Protein AF-A0A8J7I5D8-F1 (afdb_monomer_lite)

Radius of gyration: 30.77 Å; chains: 1; bounding box: 72×77×92 Å

Secondary structure (DSSP, 8-state):
--------------------------------TTSSSSTT---S------------EEEEEEEETTEEEEEETTEE---EE---SS-HHHHHHHHHIIIIITT--SS---HHHHHHHHHHHHHHHHHHHHHHHTSHHHHHHHHHHHT---S-EEEEEEESSHHHHTS-GGG-EETTTTEEGGGSSS-EEEEEEE--TT--PPPP----BSSEEEEEEE---TTS----TTHHHHHHHHHHHHH-TTTEEEEEESS--HHHHHHHHH-TTSPPPSEEEEEEEEEEESS-TTHHHHTTT-TTGGG-SS-TT-TTEEEEEEE-TTSSEEEEEHHHHHHHHHHTT--EEEEEE------SS--HHHHHHHHHHHTT-SEEEEESS---HHHHHHHHHHHHHHHTTT--HHHHHHHHHHHHHH--EEEEEEETTEEEEEE---TT-EEEEESS----SBPPPPPPP-----------------------EEEEEEEE-TTS-EEEEEEEEE--TTS---EEEEEEEE--

Organism: NCBI:txid1725256

Structure (mmCIF, N/CA/C/O backbone):
data_AF-A0A8J7I5D8-F1
#
_entry.id   AF-A0A8J7I5D8-F1
#
loop_
_atom_site.group_PDB
_atom_site.id
_atom_site.type_symbol
_atom_site.label_atom_id
_atom_site.label_alt_id
_atom_site.label_comp_id
_atom_site.label_asym_id
_atom_site.label_entity_id
_atom_site.label_seq_id
_atom_site.pdbx_PDB_ins_code
_atom_site.Cartn_x
_atom_site.Cartn_y
_atom_site.Cartn_z
_atom_site.occupancy
_atom_site.B_iso_or_equiv
_atom_site.auth_seq_id
_atom_site.auth_comp_id
_atom_site.auth_asym_id
_atom_site.auth_atom_id
_atom_site.pdbx_PDB_model_num
ATOM 1 N N . MET A 1 1 ? 34.974 34.935 -60.279 1.00 36.25 1 MET A N 1
ATOM 2 C CA . MET A 1 1 ? 33.959 34.428 -59.331 1.00 36.25 1 MET A CA 1
ATOM 3 C C . MET A 1 1 ? 32.878 35.486 -59.185 1.00 36.25 1 MET A C 1
ATOM 5 O O . MET A 1 1 ? 33.217 36.658 -59.087 1.00 36.25 1 MET A O 1
ATOM 9 N N . SER A 1 2 ? 31.618 35.069 -59.250 1.00 27.22 2 SER A N 1
ATOM 10 C CA . SER A 1 2 ? 30.390 35.884 -59.134 1.00 27.22 2 SER A CA 1
ATOM 11 C C . SER A 1 2 ? 29.941 35.942 -57.653 1.00 27.22 2 SER A C 1
ATOM 13 O O . SER A 1 2 ? 30.467 35.157 -56.871 1.00 27.22 2 SER A O 1
ATOM 15 N N . VAL A 1 3 ? 28.985 36.746 -57.159 1.00 26.05 3 VAL A N 1
ATOM 16 C CA . VAL A 1 3 ? 28.201 37.918 -57.637 1.00 26.05 3 VAL A CA 1
ATOM 17 C C . VAL A 1 3 ? 27.704 38.640 -56.353 1.00 26.05 3 VAL A C 1
ATOM 19 O O . VAL A 1 3 ? 27.403 37.956 -55.383 1.00 26.05 3 VAL A O 1
ATOM 22 N N . VAL A 1 4 ? 27.904 39.955 -56.175 1.00 25.59 4 VAL A N 1
ATOM 23 C CA . VAL A 1 4 ? 26.964 41.097 -56.394 1.00 25.59 4 VAL A CA 1
ATOM 24 C C . VAL A 1 4 ? 25.706 41.119 -55.484 1.00 25.59 4 VAL A C 1
ATOM 26 O O . VAL A 1 4 ? 25.222 40.092 -55.027 1.00 25.59 4 VAL A O 1
ATOM 29 N N . SER A 1 5 ? 25.248 42.332 -55.150 1.00 26.16 5 SER A N 1
ATOM 30 C CA . SER A 1 5 ? 24.391 42.715 -54.013 1.00 26.16 5 SER A CA 1
ATOM 31 C C . SER A 1 5 ? 22.893 42.907 -54.333 1.00 26.16 5 SER A C 1
ATOM 33 O O . SER A 1 5 ? 22.481 42.872 -55.489 1.00 26.16 5 SER A O 1
ATOM 35 N N . GLY A 1 6 ? 22.080 43.195 -53.302 1.00 24.59 6 GLY A N 1
ATOM 36 C CA . GLY A 1 6 ? 20.716 43.725 -53.459 1.00 24.59 6 GLY A CA 1
ATOM 37 C C . GLY A 1 6 ? 20.013 44.046 -52.129 1.00 24.59 6 GLY A C 1
ATOM 38 O O . GLY A 1 6 ? 19.884 43.177 -51.274 1.00 24.59 6 GLY A O 1
ATOM 39 N N . GLN A 1 7 ? 19.542 45.286 -51.957 1.00 24.03 7 GLN A N 1
ATOM 40 C CA . GLN A 1 7 ? 18.758 45.756 -50.802 1.00 24.03 7 GLN A CA 1
ATOM 41 C C . GLN A 1 7 ? 17.682 46.737 -51.304 1.00 24.03 7 GLN A C 1
ATOM 43 O O . GLN A 1 7 ? 18.011 47.588 -52.127 1.00 24.03 7 GLN A O 1
ATOM 48 N N . LEU A 1 8 ? 16.431 46.652 -50.827 1.00 21.67 8 LEU A N 1
ATOM 49 C CA . LEU A 1 8 ? 15.419 47.717 -50.978 1.00 21.67 8 LEU A CA 1
ATOM 50 C C . LEU A 1 8 ? 14.248 47.561 -49.980 1.00 21.67 8 LEU A C 1
ATOM 52 O O . LEU A 1 8 ? 14.152 46.551 -49.284 1.00 21.67 8 LEU A O 1
ATOM 56 N N . SER A 1 9 ? 13.367 48.568 -49.927 1.00 20.83 9 SER A N 1
ATOM 57 C CA . SER A 1 9 ? 12.280 48.757 -48.946 1.00 20.83 9 SER A CA 1
ATOM 58 C C . SER A 1 9 ? 11.011 49.344 -49.617 1.00 20.83 9 SER A C 1
ATOM 60 O O . SER A 1 9 ? 11.053 49.629 -50.809 1.00 20.83 9 SER A O 1
ATOM 62 N N . VAL A 1 10 ? 9.960 49.647 -48.821 1.00 21.36 10 VAL A N 1
ATOM 63 C CA . VAL A 1 10 ? 8.820 50.579 -49.103 1.00 21.36 10 VAL A CA 1
ATOM 64 C C . VAL A 1 10 ? 7.653 50.071 -50.003 1.00 21.36 10 VAL A C 1
ATOM 66 O O . VAL A 1 10 ? 7.910 49.428 -51.008 1.00 21.36 10 VAL A O 1
ATOM 69 N N . VAL A 1 11 ? 6.348 50.374 -49.776 1.00 20.98 11 VAL A N 1
ATOM 70 C CA . VAL A 1 11 ? 5.550 50.677 -48.544 1.00 20.98 11 VAL A CA 1
ATOM 71 C C . VAL A 1 11 ? 4.007 50.698 -48.825 1.00 20.98 11 VAL A C 1
ATOM 73 O O . VAL A 1 11 ? 3.610 50.971 -49.950 1.00 20.98 11 VAL A O 1
ATOM 76 N N . ILE A 1 12 ? 3.159 50.542 -47.782 1.00 22.30 12 ILE A N 1
ATOM 77 C CA . ILE A 1 12 ? 1.712 50.936 -47.661 1.00 22.30 12 ILE A CA 1
ATOM 78 C C . ILE A 1 12 ? 0.601 50.120 -48.405 1.00 22.30 12 ILE A C 1
ATOM 80 O O . ILE A 1 12 ? 0.780 49.598 -49.496 1.00 22.30 12 ILE A O 1
ATOM 84 N N . SER A 1 13 ? -0.571 50.001 -47.743 1.00 23.58 13 SER A N 1
ATOM 85 C CA . SER A 1 13 ? -1.857 49.360 -48.162 1.00 23.58 13 SER A CA 1
ATOM 86 C C . SER A 1 13 ? -2.799 50.368 -48.920 1.00 23.58 13 SER A C 1
ATOM 88 O O . SER A 1 13 ? -2.209 51.311 -49.437 1.00 23.58 13 SER A O 1
ATOM 90 N N . PRO A 1 14 ? -4.178 50.334 -49.021 1.00 33.06 14 PRO A N 1
ATOM 91 C CA . PRO A 1 14 ? -5.215 49.618 -48.223 1.00 33.06 14 PRO A CA 1
ATOM 92 C C . PRO A 1 14 ? -6.617 49.272 -48.884 1.00 33.06 14 PRO A C 1
ATOM 94 O O . PRO A 1 14 ? -6.863 49.537 -50.052 1.00 33.06 14 PRO A O 1
ATOM 97 N N . ARG A 1 15 ? -7.585 48.837 -48.035 1.00 24.61 15 ARG A N 1
ATOM 98 C CA . ARG A 1 15 ? -9.077 49.074 -48.038 1.00 24.61 15 ARG A CA 1
ATOM 99 C C . ARG A 1 15 ? -10.096 48.290 -48.928 1.00 24.61 15 ARG A C 1
ATOM 101 O O . ARG A 1 15 ? -10.237 48.585 -50.103 1.00 24.61 15 ARG A O 1
ATOM 108 N N . PHE A 1 16 ? -11.026 47.603 -48.220 1.00 24.00 16 PHE A N 1
ATOM 109 C CA . PHE A 1 16 ? -12.510 47.508 -48.421 1.00 24.00 16 PHE A CA 1
ATOM 110 C C . PHE A 1 16 ? -13.092 46.848 -49.715 1.00 24.00 16 PHE A C 1
ATOM 112 O O . PHE A 1 16 ? -12.379 46.692 -50.689 1.00 24.00 16 PHE A O 1
ATOM 119 N N . ARG A 1 17 ? -14.372 46.402 -49.808 1.00 23.91 17 ARG A N 1
ATOM 120 C CA . ARG A 1 17 ? -15.562 46.436 -48.900 1.00 23.91 17 ARG A CA 1
ATOM 121 C C . ARG A 1 17 ? -16.516 45.220 -49.100 1.00 23.91 17 ARG A C 1
ATOM 123 O O . ARG A 1 17 ? -16.358 44.453 -50.036 1.00 23.91 17 ARG A O 1
ATOM 130 N N . VAL A 1 18 ? -17.519 45.099 -48.220 1.00 26.30 18 VAL A N 1
ATOM 131 C CA . VAL A 1 18 ? -18.617 44.092 -48.170 1.00 26.30 18 VAL A CA 1
ATOM 132 C C . VAL A 1 18 ? -19.720 44.326 -49.223 1.00 26.30 18 VAL A C 1
ATOM 134 O O . VAL A 1 18 ? -20.020 45.488 -49.479 1.00 26.30 18 VAL A O 1
ATOM 137 N N . PHE A 1 19 ? -20.392 43.262 -49.707 1.00 24.02 19 PHE A N 1
ATOM 138 C CA . PHE A 1 19 ? -21.843 43.218 -50.035 1.00 24.02 19 PHE A CA 1
ATOM 139 C C . PHE A 1 19 ? -22.400 41.764 -50.026 1.00 24.02 19 PHE A C 1
ATOM 141 O O . PHE A 1 19 ? -21.653 40.850 -49.682 1.00 24.02 19 PHE A O 1
ATOM 148 N N . ALA A 1 20 ? -23.706 41.550 -50.278 1.00 23.56 20 ALA A N 1
ATOM 149 C CA . ALA A 1 20 ? -24.463 40.353 -49.850 1.00 23.56 20 ALA A CA 1
ATOM 150 C C . ALA A 1 20 ? -25.348 39.665 -50.934 1.00 23.56 20 ALA A C 1
ATOM 152 O O . ALA A 1 20 ? -25.486 40.173 -52.041 1.00 23.56 20 ALA A O 1
ATOM 153 N N . SER A 1 21 ? -25.932 38.516 -50.545 1.00 27.39 21 SER A N 1
ATOM 154 C CA . SER A 1 21 ? -27.037 37.676 -51.094 1.00 27.39 21 SER A CA 1
ATOM 155 C C . SER A 1 21 ? -28.094 38.364 -52.002 1.00 27.39 21 SER A C 1
ATOM 157 O O . SER A 1 21 ? -28.305 39.559 -51.790 1.00 27.39 21 SER A O 1
ATOM 159 N N . PRO A 1 22 ? -28.874 37.656 -52.886 1.00 35.75 22 PRO A N 1
ATOM 160 C CA . PRO A 1 22 ? -29.512 36.347 -52.575 1.00 35.75 22 PRO A CA 1
ATOM 161 C C . PRO A 1 22 ? -29.922 35.342 -53.711 1.00 35.75 22 PRO A C 1
ATOM 163 O O . PRO A 1 22 ? -29.946 35.667 -54.889 1.00 35.75 22 PRO A O 1
ATOM 166 N N . CYS A 1 23 ? -30.404 34.162 -53.267 1.00 24.30 23 CYS A N 1
ATOM 167 C CA . CYS A 1 23 ? -31.455 33.270 -53.831 1.00 24.30 23 CYS A CA 1
ATOM 168 C C . CYS A 1 23 ? -31.322 32.475 -55.165 1.00 24.30 23 CYS A C 1
ATOM 170 O O . CYS A 1 23 ? -30.804 32.965 -56.160 1.00 24.30 23 CYS A O 1
ATOM 172 N N . LEU A 1 24 ? -32.035 31.315 -55.142 1.00 25.11 24 LEU A N 1
ATOM 173 C CA . LEU A 1 24 ? -32.538 30.404 -56.215 1.00 25.11 24 LEU A CA 1
ATOM 174 C C . LEU A 1 24 ? -31.718 29.111 -56.529 1.00 25.11 24 LEU A C 1
ATOM 176 O O . LEU A 1 24 ? -30.497 29.167 -56.506 1.00 25.11 24 LEU A O 1
ATOM 180 N N . TYR A 1 25 ? -32.293 27.926 -56.863 1.00 24.09 25 TYR A N 1
ATOM 181 C CA . TYR A 1 25 ? -33.657 27.358 -56.640 1.00 24.09 25 TYR A CA 1
ATOM 182 C C . TYR A 1 25 ? -33.776 25.826 -56.961 1.00 24.09 25 TYR A C 1
ATOM 184 O O . TYR A 1 25 ? -33.605 25.445 -58.111 1.00 24.09 25 TYR A O 1
ATOM 192 N N . ILE A 1 26 ? -34.200 25.003 -55.977 1.00 26.75 26 ILE A N 1
ATOM 193 C CA . ILE A 1 26 ? -34.872 23.661 -56.066 1.00 26.75 26 ILE A CA 1
ATOM 194 C C . ILE A 1 26 ? -34.120 22.405 -56.643 1.00 26.75 26 ILE A C 1
ATOM 196 O O . ILE A 1 26 ? -33.164 22.565 -57.395 1.00 26.75 26 ILE A O 1
ATOM 200 N N . PRO A 1 27 ? -34.474 21.145 -56.234 1.00 37.75 27 PRO A N 1
ATOM 201 C CA . PRO A 1 27 ? -33.612 19.944 -56.359 1.00 37.75 27 PRO A CA 1
ATOM 202 C C . PRO A 1 27 ? -34.283 18.694 -57.014 1.00 37.75 27 PRO A C 1
ATOM 204 O O . PRO A 1 27 ? -35.364 18.820 -57.579 1.00 37.75 27 PRO A O 1
ATOM 207 N N . HIS A 1 28 ? -33.649 17.505 -56.855 1.00 27.94 28 HIS A N 1
ATOM 208 C CA . HIS A 1 28 ? -34.111 16.084 -56.976 1.00 27.94 28 HIS A CA 1
ATOM 209 C C . HIS A 1 28 ? -33.240 15.217 -57.931 1.00 27.94 28 HIS A C 1
ATOM 211 O O . HIS A 1 28 ? -32.597 15.773 -58.818 1.00 27.94 28 HIS A O 1
ATOM 217 N N . PRO A 1 29 ? -33.274 13.862 -57.857 1.00 40.78 29 PRO A N 1
ATOM 218 C CA . PRO A 1 29 ? -33.347 13.007 -56.657 1.00 40.78 29 PRO A CA 1
ATOM 219 C C . PRO A 1 29 ? -32.414 11.764 -56.702 1.00 40.78 29 PRO A C 1
ATOM 221 O O . PRO A 1 29 ? -32.128 11.238 -57.771 1.00 40.78 29 PRO A O 1
ATOM 224 N N . SER A 1 30 ? -32.090 11.190 -55.537 1.00 28.56 30 SER A N 1
ATOM 225 C CA . SER A 1 30 ? -32.117 9.725 -55.305 1.00 28.56 30 SER A CA 1
ATOM 226 C C . SER A 1 30 ? -31.767 9.408 -53.848 1.00 28.56 30 SER A C 1
ATOM 228 O O . SER A 1 30 ? -30.774 9.915 -53.327 1.00 28.56 30 SER A O 1
ATOM 230 N N . GLU A 1 31 ? -32.567 8.571 -53.193 1.00 30.69 31 GLU A N 1
ATOM 231 C CA . GLU A 1 31 ? -32.418 8.214 -51.778 1.00 30.69 31 GLU A CA 1
ATOM 232 C C . GLU A 1 31 ? -31.734 6.850 -51.598 1.00 30.69 31 GLU A C 1
ATOM 234 O O . GLU A 1 31 ? -31.805 5.983 -52.467 1.00 30.69 31 GLU A O 1
ATOM 239 N N . ASN A 1 32 ? -31.153 6.617 -50.418 1.00 30.14 32 ASN A N 1
ATOM 240 C CA . ASN A 1 32 ? -30.985 5.263 -49.886 1.00 30.14 32 ASN A CA 1
ATOM 241 C C . ASN A 1 32 ? -31.405 5.260 -48.397 1.00 30.14 32 ASN A C 1
ATOM 243 O O . ASN A 1 32 ? -30.652 5.757 -47.548 1.00 30.14 32 ASN A O 1
ATOM 247 N N . PRO A 1 33 ? -32.623 4.789 -48.064 1.00 32.62 33 PRO A N 1
ATOM 248 C CA . PRO A 1 33 ? -33.261 5.024 -46.768 1.00 32.62 33 PRO A CA 1
ATOM 249 C C . PRO A 1 33 ? -32.770 4.058 -45.673 1.00 32.62 33 PRO A C 1
ATOM 251 O O . PRO A 1 33 ? -33.529 3.248 -45.150 1.00 32.62 33 PRO A O 1
ATOM 254 N N . ALA A 1 34 ? -31.491 4.165 -45.294 1.00 30.72 34 ALA A N 1
ATOM 255 C CA . ALA A 1 34 ? -30.869 3.319 -44.262 1.00 30.72 34 ALA A CA 1
ATOM 256 C C . ALA A 1 34 ? -30.167 4.086 -43.118 1.00 30.72 34 ALA A C 1
ATOM 258 O O . ALA A 1 34 ? -29.743 3.470 -42.143 1.00 30.72 34 ALA A O 1
ATOM 259 N N . LYS A 1 35 ? -30.030 5.421 -43.201 1.00 34.44 35 LYS A N 1
ATOM 260 C CA . LYS A 1 35 ? -29.292 6.240 -42.205 1.00 34.44 35 LYS A CA 1
ATOM 261 C C . LYS A 1 35 ? -30.129 7.247 -41.400 1.00 34.44 35 LYS A C 1
ATOM 263 O O . LYS A 1 35 ? -29.584 7.903 -40.522 1.00 34.44 35 LYS A O 1
ATOM 268 N N . ALA A 1 36 ? -31.435 7.354 -41.651 1.00 30.31 36 ALA A N 1
ATOM 269 C CA . ALA A 1 36 ? -32.308 8.331 -40.981 1.00 30.31 36 ALA A CA 1
ATOM 270 C C . ALA A 1 36 ? -33.082 7.780 -39.760 1.00 30.31 36 ALA A C 1
ATOM 272 O O . ALA A 1 36 ? -33.647 8.557 -38.999 1.00 30.31 36 ALA A O 1
ATOM 273 N N . ALA A 1 37 ? -33.104 6.459 -39.546 1.00 30.36 37 ALA A N 1
ATOM 274 C CA . ALA A 1 37 ? -34.025 5.798 -38.608 1.00 30.36 37 ALA A CA 1
ATOM 275 C C . ALA A 1 37 ? -33.504 5.612 -37.162 1.00 30.36 37 ALA A C 1
ATOM 277 O O . ALA A 1 37 ? -34.163 4.959 -36.359 1.00 30.36 37 ALA A O 1
ATOM 278 N N . VAL A 1 38 ? -32.330 6.159 -36.818 1.00 32.03 38 VAL A N 1
ATOM 279 C CA . VAL A 1 38 ? -31.701 5.999 -35.482 1.00 32.03 38 VAL A CA 1
ATOM 280 C C . VAL A 1 38 ? -31.567 7.336 -34.730 1.00 32.03 38 VAL A C 1
ATOM 282 O O . VAL A 1 38 ? -31.400 7.357 -33.515 1.00 32.03 38 VAL A O 1
ATOM 285 N N . ALA A 1 39 ? -31.708 8.473 -35.421 1.00 32.69 39 ALA A N 1
ATOM 286 C CA . ALA A 1 39 ? -31.470 9.811 -34.865 1.00 32.69 39 ALA A CA 1
ATOM 287 C C . ALA A 1 39 ? -32.707 10.478 -34.217 1.00 32.69 39 ALA A C 1
ATOM 289 O O . ALA A 1 39 ? -32.632 11.632 -33.804 1.00 32.69 39 ALA A O 1
ATOM 290 N N . SER A 1 40 ? -33.850 9.786 -34.140 1.00 28.86 40 SER A N 1
ATOM 291 C CA . SER A 1 40 ? -35.150 10.375 -33.763 1.00 28.86 40 SER A CA 1
ATOM 292 C C . SER A 1 40 ? -35.894 9.641 -32.635 1.00 28.86 40 SER A C 1
ATOM 294 O O . SER A 1 40 ? -37.085 9.867 -32.443 1.00 28.86 40 SER A O 1
ATOM 296 N N . LEU A 1 41 ? -35.201 8.785 -31.873 1.00 29.11 41 LEU A N 1
ATOM 297 C CA . LEU A 1 41 ? -35.716 8.142 -30.648 1.00 29.11 41 LEU A CA 1
ATOM 298 C C . LEU A 1 41 ? -34.897 8.502 -29.389 1.00 29.11 41 LEU A C 1
ATOM 300 O O . LEU A 1 41 ? -35.004 7.841 -28.361 1.00 29.11 41 LEU A O 1
ATOM 304 N N . GLN A 1 42 ? -34.101 9.575 -29.444 1.00 32.72 42 GLN A N 1
ATOM 305 C CA . GLN A 1 42 ? -33.373 10.125 -28.291 1.00 32.72 42 GLN A CA 1
ATOM 306 C C . GLN A 1 42 ? -34.124 11.294 -27.627 1.00 32.72 42 GLN A C 1
ATOM 308 O O . GLN A 1 42 ? -33.623 12.411 -27.525 1.00 32.72 42 GLN A O 1
ATOM 313 N N . SER A 1 43 ? -35.333 11.029 -27.133 1.00 37.12 43 SER A N 1
ATOM 314 C CA . SER A 1 43 ? -35.948 11.832 -26.070 1.00 37.12 43 SER A CA 1
ATOM 315 C C . SER A 1 43 ? -36.868 10.960 -25.208 1.00 37.12 43 SER A C 1
ATOM 317 O O . SER A 1 43 ? -37.359 9.930 -25.661 1.00 37.12 43 SER A O 1
ATOM 319 N N . ASN A 1 44 ? -37.084 11.376 -23.955 1.00 29.39 44 ASN A N 1
ATOM 320 C CA . ASN A 1 44 ? -37.944 10.720 -22.957 1.00 29.39 44 ASN A CA 1
ATOM 321 C C . ASN A 1 44 ? -37.489 9.338 -22.430 1.00 29.39 44 ASN A C 1
ATOM 323 O O . ASN A 1 44 ? -38.199 8.363 -22.621 1.00 29.39 44 ASN A O 1
ATOM 327 N N . TYR A 1 45 ? -36.387 9.276 -21.665 1.00 27.59 45 TYR A N 1
ATOM 328 C CA . TYR A 1 45 ? -36.289 8.457 -20.431 1.00 27.59 45 TYR A CA 1
ATOM 329 C C . TYR A 1 45 ? -35.041 8.844 -19.600 1.00 27.59 45 TYR A C 1
ATOM 331 O O . TYR A 1 45 ? -33.924 8.539 -20.015 1.00 27.59 45 TYR A O 1
ATOM 339 N N . PRO A 1 46 ? -35.185 9.497 -18.427 1.00 36.94 46 PRO A N 1
ATOM 340 C CA . PRO A 1 46 ? -34.046 9.934 -17.617 1.00 36.94 46 PRO A CA 1
ATOM 341 C C . PRO A 1 46 ? -33.833 9.073 -16.354 1.00 36.94 46 PRO A C 1
ATOM 343 O O . PRO A 1 46 ? -34.125 9.529 -15.252 1.00 36.94 46 PRO A O 1
ATOM 346 N N . HIS A 1 47 ? -33.291 7.851 -16.475 1.00 30.56 47 HIS A N 1
ATOM 347 C CA . HIS A 1 47 ? -32.849 7.078 -15.298 1.00 30.56 47 HIS A CA 1
ATOM 348 C C . HIS A 1 47 ? -31.606 6.194 -15.521 1.00 30.56 47 HIS A C 1
ATOM 350 O O . HIS A 1 47 ? -31.618 5.235 -16.285 1.00 30.56 47 HIS A O 1
ATOM 356 N N . THR A 1 48 ? -30.574 6.487 -14.728 1.00 37.25 48 THR A N 1
ATOM 357 C CA . THR A 1 48 ? -29.736 5.515 -14.001 1.00 37.25 48 THR A CA 1
ATOM 358 C C . THR A 1 48 ? -29.157 4.319 -14.775 1.00 37.25 48 THR A C 1
ATOM 360 O O . THR A 1 48 ? -29.418 3.166 -14.434 1.00 37.25 48 THR A O 1
ATOM 363 N N . GLN A 1 49 ? -28.243 4.570 -15.716 1.00 28.70 49 GLN A N 1
ATOM 364 C CA . GLN A 1 49 ? -27.214 3.575 -16.045 1.00 28.70 49 GLN A CA 1
ATOM 365 C C . GLN A 1 49 ? -26.013 3.734 -15.107 1.00 28.70 49 GLN A C 1
ATOM 367 O O . GLN A 1 49 ? -25.153 4.588 -15.306 1.00 28.70 49 GLN A O 1
ATOM 372 N N . ALA A 1 5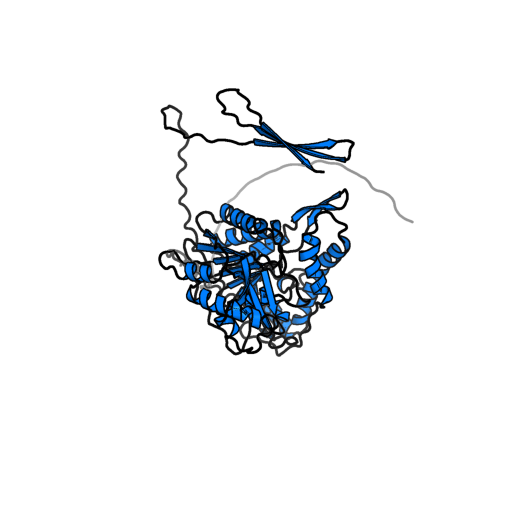0 ? -25.940 2.876 -14.088 1.00 36.06 50 ALA A N 1
ATOM 373 C CA . ALA A 1 50 ? -24.666 2.564 -13.455 1.00 36.06 50 ALA A CA 1
ATOM 374 C C . ALA A 1 50 ? -23.856 1.728 -14.456 1.00 36.06 50 ALA A C 1
ATOM 376 O O . ALA A 1 50 ? -24.120 0.536 -14.622 1.00 36.06 50 ALA A O 1
ATOM 377 N N . ALA A 1 51 ? -22.926 2.367 -15.169 1.00 31.25 51 ALA A N 1
ATOM 378 C CA . ALA A 1 51 ? -22.063 1.680 -16.120 1.00 31.25 51 ALA A CA 1
ATOM 379 C C . ALA A 1 51 ? -21.259 0.595 -15.390 1.00 31.25 51 ALA A C 1
ATOM 381 O O . ALA A 1 51 ? -20.459 0.886 -14.499 1.00 31.25 51 ALA A O 1
ATOM 382 N N . ILE A 1 52 ? -21.486 -0.667 -15.756 1.00 38.34 52 ILE A N 1
ATOM 383 C CA . ILE A 1 52 ? -20.657 -1.776 -15.293 1.00 38.34 52 ILE A CA 1
ATOM 384 C C . ILE A 1 52 ? -19.380 -1.726 -16.129 1.00 38.34 52 ILE A C 1
ATOM 386 O O . ILE A 1 52 ? -19.299 -2.384 -17.164 1.00 38.34 52 ILE A O 1
ATOM 390 N N . SER A 1 53 ? -18.391 -0.941 -15.689 1.00 41.62 53 SER A N 1
ATOM 391 C CA . SER A 1 53 ? -17.038 -1.057 -16.233 1.00 41.62 53 SER A CA 1
ATOM 392 C C . SER A 1 53 ? -16.578 -2.503 -16.080 1.00 41.62 53 SER A C 1
ATOM 394 O O . SER A 1 53 ? -16.446 -3.042 -14.974 1.00 41.62 53 SER A O 1
ATOM 396 N N . LEU A 1 54 ? -16.338 -3.144 -17.218 1.00 53.62 54 LEU A N 1
ATOM 397 C CA . LEU A 1 54 ? -15.483 -4.312 -17.295 1.00 53.62 54 LEU A CA 1
ATOM 398 C C . LEU A 1 54 ? -14.048 -3.797 -17.177 1.00 53.62 54 LEU A C 1
ATOM 400 O O . LEU A 1 54 ? -13.405 -3.507 -18.177 1.00 53.62 54 LEU A O 1
ATOM 404 N N . ASN A 1 55 ? -13.579 -3.620 -15.936 1.00 70.25 55 ASN A N 1
ATOM 405 C CA . ASN A 1 55 ? -12.172 -3.342 -15.654 1.00 70.25 55 ASN A CA 1
ATOM 406 C C . ASN A 1 55 ? -11.324 -4.454 -16.280 1.00 70.25 55 ASN A C 1
ATOM 408 O O . ASN A 1 55 ? -11.254 -5.557 -15.737 1.00 70.25 55 ASN A O 1
ATOM 412 N N . MET A 1 56 ? -10.712 -4.152 -17.418 1.00 87.38 56 MET A N 1
ATOM 413 C CA . MET A 1 56 ? -9.797 -5.043 -18.114 1.00 87.38 56 MET A CA 1
ATOM 414 C C . MET A 1 56 ? -8.559 -5.274 -17.235 1.00 87.38 56 MET A C 1
ATOM 416 O O . MET A 1 56 ? -7.885 -4.320 -16.827 1.00 87.38 56 MET A O 1
ATOM 420 N N . GLU A 1 57 ? -8.278 -6.541 -16.931 1.00 92.38 57 GLU A N 1
ATOM 421 C CA . GLU A 1 57 ? -7.247 -6.961 -15.979 1.00 92.38 57 GLU A CA 1
ATOM 422 C C . GLU A 1 57 ? -6.106 -7.695 -16.695 1.00 92.38 57 GLU A C 1
ATOM 424 O O . GLU A 1 57 ? -6.257 -8.850 -17.092 1.00 92.38 57 GLU A O 1
ATOM 429 N N . LEU A 1 58 ? -4.944 -7.043 -16.804 1.00 95.38 58 LEU A N 1
ATOM 430 C CA . LEU A 1 58 ? -3.691 -7.709 -17.150 1.00 95.38 58 LEU A CA 1
ATOM 431 C C . LEU A 1 58 ? -3.135 -8.349 -15.877 1.00 95.38 58 LEU A C 1
ATOM 433 O O . LEU A 1 58 ? -2.784 -7.661 -14.913 1.00 95.38 58 LEU A O 1
ATOM 437 N N . ASN A 1 59 ? -3.080 -9.675 -15.850 1.00 96.00 59 ASN A N 1
ATOM 438 C CA . ASN A 1 59 ? -2.604 -10.438 -14.708 1.00 96.00 59 ASN A CA 1
ATOM 439 C C . ASN A 1 59 ? -1.191 -10.969 -14.979 1.00 96.00 59 ASN A C 1
ATOM 441 O O . ASN A 1 59 ? -0.968 -11.734 -15.917 1.00 96.00 59 ASN A O 1
ATOM 445 N N . LEU A 1 60 ? -0.243 -10.557 -14.140 1.00 97.50 60 LEU A N 1
ATOM 446 C CA . LEU A 1 60 ? 1.126 -11.055 -14.122 1.00 97.50 60 LEU A CA 1
ATOM 447 C C . LEU A 1 60 ? 1.220 -12.104 -13.021 1.00 97.50 60 LEU A C 1
ATOM 449 O O . LEU A 1 60 ? 1.312 -11.786 -11.832 1.00 97.50 60 LEU A O 1
ATOM 453 N N . ARG A 1 61 ? 1.116 -13.368 -13.424 1.00 95.94 61 ARG A N 1
ATOM 454 C CA . ARG A 1 61 ? 1.023 -14.509 -12.521 1.00 95.94 61 ARG A CA 1
ATOM 455 C C . ARG A 1 61 ? 2.381 -15.182 -12.385 1.00 95.94 61 ARG A C 1
ATOM 457 O O . ARG A 1 61 ? 2.884 -15.764 -13.338 1.00 95.94 61 ARG A O 1
ATOM 464 N N . PHE A 1 62 ? 2.925 -15.176 -11.177 1.00 95.12 62 PHE A N 1
ATOM 465 C CA . PHE A 1 62 ? 4.186 -15.820 -10.833 1.00 95.12 62 PHE A CA 1
ATOM 466 C C . PHE A 1 62 ? 3.884 -17.111 -10.057 1.00 95.12 62 PHE A C 1
ATOM 468 O O . PHE A 1 62 ? 3.616 -17.045 -8.853 1.00 95.12 62 PHE A O 1
ATOM 475 N N . PRO A 1 63 ? 3.842 -18.288 -10.719 1.00 91.75 63 PRO A N 1
ATOM 476 C CA . PRO A 1 63 ? 3.665 -19.560 -10.020 1.00 91.75 63 PRO A CA 1
ATOM 477 C C . PRO A 1 63 ? 4.895 -19.923 -9.174 1.00 91.75 63 PRO A C 1
ATOM 479 O O . PRO A 1 63 ? 4.743 -20.560 -8.140 1.00 91.75 63 PRO A O 1
ATOM 482 N N . GLU A 1 64 ? 6.080 -19.481 -9.605 1.00 90.31 64 GLU A N 1
ATOM 483 C CA . GLU A 1 64 ? 7.386 -19.686 -8.974 1.00 90.31 64 GLU A CA 1
ATOM 484 C C . GLU A 1 64 ? 8.169 -18.364 -9.006 1.00 90.31 64 GLU A C 1
ATOM 486 O O . GLU A 1 64 ? 7.930 -17.527 -9.877 1.00 90.31 64 GLU A O 1
ATOM 491 N N . ILE A 1 65 ? 9.167 -18.188 -8.133 1.00 90.44 65 ILE A N 1
ATOM 492 C CA . ILE A 1 65 ? 10.009 -16.970 -8.086 1.00 90.44 65 ILE A CA 1
ATOM 493 C C . ILE A 1 65 ? 10.797 -16.697 -9.389 1.00 90.44 65 ILE A C 1
ATOM 495 O O . ILE A 1 65 ? 11.247 -15.581 -9.629 1.00 90.44 65 ILE A O 1
ATOM 499 N N . ASN A 1 66 ? 10.965 -17.703 -10.251 1.00 94.94 66 ASN A N 1
ATOM 500 C CA . ASN A 1 66 ? 11.698 -17.620 -11.518 1.00 94.94 66 ASN A CA 1
ATOM 501 C C . ASN A 1 66 ? 10.814 -17.849 -12.760 1.00 94.94 66 ASN A C 1
ATOM 503 O O . ASN A 1 66 ? 11.337 -18.113 -13.846 1.00 94.94 66 ASN A O 1
ATOM 507 N N . GLN A 1 67 ? 9.487 -17.765 -12.622 1.00 96.19 67 GLN A N 1
ATOM 508 C CA . GLN A 1 67 ? 8.540 -17.939 -13.726 1.00 96.19 67 GLN A CA 1
ATOM 509 C C . GLN A 1 67 ? 7.460 -16.860 -13.704 1.00 96.19 67 GLN A C 1
ATOM 511 O O . GLN A 1 67 ? 6.941 -16.525 -12.643 1.00 96.19 67 GLN A O 1
ATOM 516 N N . VAL A 1 68 ? 7.071 -16.377 -14.882 1.00 97.75 68 VAL A N 1
ATOM 517 C CA . VAL A 1 68 ? 5.921 -15.485 -15.065 1.00 97.75 68 VAL A CA 1
ATOM 518 C C . VAL A 1 68 ? 5.014 -16.019 -16.169 1.00 97.75 68 VAL A C 1
ATOM 520 O O . VAL A 1 68 ? 5.464 -16.629 -17.136 1.00 97.75 68 VAL A O 1
ATOM 523 N N . ILE A 1 69 ? 3.717 -15.805 -15.999 1.00 97.56 69 ILE A N 1
ATOM 524 C CA . ILE A 1 69 ? 2.680 -16.016 -16.999 1.00 97.56 69 ILE A CA 1
ATOM 525 C C . ILE A 1 69 ? 1.954 -14.680 -17.158 1.00 97.56 69 ILE A C 1
ATOM 527 O O . ILE A 1 69 ? 1.533 -14.085 -16.162 1.00 97.56 69 ILE A O 1
ATOM 531 N N . VAL A 1 70 ? 1.814 -14.206 -18.393 1.00 98.25 70 VAL A N 1
ATOM 532 C CA . VAL A 1 70 ? 1.098 -12.965 -18.714 1.00 98.25 70 VAL A CA 1
ATOM 533 C C . VAL A 1 70 ? -0.285 -13.336 -19.241 1.00 98.25 70 VAL A C 1
ATOM 535 O O . VAL A 1 70 ? -0.380 -14.079 -20.218 1.00 98.25 70 VAL A O 1
ATOM 538 N N . ARG A 1 71 ? -1.354 -12.846 -18.599 1.00 96.50 71 ARG A N 1
ATOM 539 C CA . ARG A 1 71 ? -2.746 -13.143 -18.979 1.00 96.50 71 ARG A CA 1
ATOM 540 C C . ARG A 1 71 ? -3.599 -11.884 -19.140 1.00 96.50 71 ARG A C 1
ATOM 542 O O . ARG A 1 71 ? -3.605 -11.039 -18.250 1.00 96.50 71 ARG A O 1
ATOM 549 N N . LEU A 1 72 ? -4.381 -11.819 -20.216 1.00 94.81 72 LEU A N 1
ATOM 550 C CA . LEU A 1 72 ? -5.423 -10.822 -20.474 1.00 94.81 72 LEU A CA 1
ATOM 551 C C . LEU A 1 72 ? -6.686 -11.544 -20.964 1.00 94.81 72 LEU A C 1
ATOM 553 O O . LEU A 1 72 ? -6.673 -12.136 -22.040 1.00 94.81 72 LEU A O 1
ATOM 557 N N . ASP A 1 73 ? -7.758 -11.512 -20.172 1.00 88.50 73 ASP A N 1
ATOM 558 C CA . ASP A 1 73 ? -9.003 -12.257 -20.416 1.00 88.50 73 ASP A CA 1
ATOM 559 C C . ASP A 1 73 ? -8.759 -13.743 -20.745 1.00 88.50 73 ASP A C 1
ATOM 561 O O . ASP A 1 73 ? -8.444 -14.500 -19.825 1.00 88.50 73 ASP A O 1
ATOM 565 N N . ASP A 1 74 ? -8.871 -14.167 -22.010 1.00 88.81 74 ASP A N 1
ATOM 566 C CA . ASP A 1 74 ? -8.610 -15.542 -22.483 1.00 88.81 74 ASP A CA 1
ATOM 567 C C . ASP A 1 74 ? -7.234 -15.732 -23.158 1.00 88.81 74 ASP A C 1
ATOM 569 O O . ASP A 1 74 ? -6.857 -16.858 -23.486 1.00 88.81 74 ASP A O 1
ATOM 573 N N . LEU A 1 75 ? -6.460 -14.660 -23.350 1.00 94.44 75 LEU A N 1
ATOM 574 C CA . LEU A 1 75 ? -5.080 -14.723 -23.837 1.00 94.44 75 LEU A CA 1
ATOM 575 C C . LEU A 1 75 ? -4.137 -14.991 -22.658 1.00 94.44 75 LEU A C 1
ATOM 577 O O . LEU A 1 75 ? -4.106 -14.208 -21.714 1.00 94.44 75 LEU A O 1
ATOM 581 N N . GLU A 1 76 ? -3.345 -16.060 -22.708 1.00 96.94 76 GLU A N 1
ATOM 582 C CA . GLU A 1 76 ? -2.361 -16.423 -21.674 1.00 96.94 76 GLU A CA 1
ATOM 583 C C . GLU A 1 76 ? -1.071 -16.921 -22.347 1.00 96.94 76 GLU A C 1
ATOM 585 O O . GLU A 1 76 ? -1.129 -17.589 -23.381 1.00 96.94 76 GLU A O 1
ATOM 590 N N . THR A 1 77 ? 0.098 -16.579 -21.798 1.00 98.12 77 THR A N 1
ATOM 591 C CA . THR A 1 77 ? 1.385 -17.128 -22.261 1.00 98.12 77 THR A CA 1
ATOM 592 C C . THR A 1 77 ? 1.635 -18.526 -21.696 1.00 98.12 77 THR A C 1
ATOM 594 O O . THR A 1 77 ? 1.081 -18.912 -20.667 1.00 98.12 77 THR A O 1
ATOM 597 N N . ASP A 1 78 ? 2.583 -19.255 -22.287 1.00 96.88 78 ASP A N 1
ATOM 598 C CA . ASP A 1 78 ? 3.284 -20.316 -21.559 1.00 96.88 78 ASP A CA 1
ATOM 599 C C . ASP A 1 78 ? 4.020 -19.757 -20.319 1.00 96.88 78 ASP A C 1
ATOM 601 O O . ASP A 1 78 ? 4.111 -18.544 -20.101 1.00 96.88 78 ASP A O 1
ATOM 605 N N . ARG A 1 79 ? 4.576 -20.650 -19.489 1.00 97.12 79 ARG A N 1
ATOM 606 C CA . ARG A 1 79 ? 5.462 -20.281 -18.369 1.00 97.12 79 ARG A CA 1
ATOM 607 C C . ARG A 1 79 ? 6.770 -19.687 -18.903 1.00 97.12 79 ARG A C 1
ATOM 609 O O . ARG A 1 79 ? 7.702 -20.423 -19.228 1.00 97.12 79 ARG A O 1
ATOM 616 N N . LEU A 1 80 ? 6.850 -18.363 -18.956 1.00 97.75 80 LEU A N 1
ATOM 617 C CA . LEU A 1 80 ? 8.060 -17.633 -19.318 1.00 97.75 80 LEU A CA 1
ATOM 618 C C . LEU A 1 80 ? 9.058 -17.656 -18.154 1.00 97.75 80 LEU A C 1
ATOM 620 O O . LEU A 1 80 ? 8.670 -17.660 -16.983 1.00 97.75 80 LEU A O 1
ATOM 624 N N . LYS A 1 81 ? 10.359 -17.643 -18.462 1.00 97.50 81 LYS A N 1
ATOM 625 C CA . LYS A 1 81 ? 11.404 -17.479 -17.445 1.00 97.50 81 LYS A CA 1
ATOM 626 C C . LYS A 1 81 ? 11.398 -16.031 -16.951 1.00 97.50 81 LYS A C 1
ATOM 628 O O . LYS A 1 81 ? 11.610 -15.122 -17.743 1.00 97.50 81 LYS A O 1
ATOM 633 N N . PHE A 1 82 ? 11.270 -15.845 -15.642 1.00 97.38 82 PHE A N 1
ATOM 634 C CA . PHE A 1 82 ? 11.484 -14.562 -14.974 1.00 97.38 82 PHE A CA 1
ATOM 635 C C . PHE A 1 82 ? 12.832 -14.549 -14.239 1.00 97.38 82 PHE A C 1
ATOM 637 O O . PHE A 1 82 ? 13.363 -15.585 -13.827 1.00 97.38 82 PHE A O 1
ATOM 644 N N . THR A 1 83 ? 13.416 -13.369 -14.066 1.00 96.12 83 THR A N 1
ATOM 645 C CA . THR A 1 83 ? 14.565 -13.115 -13.187 1.00 96.12 83 THR A CA 1
ATOM 646 C C . THR A 1 83 ? 14.470 -11.660 -12.742 1.00 96.12 83 THR A C 1
ATOM 648 O O . THR A 1 83 ? 14.231 -10.798 -13.583 1.00 96.12 83 THR A O 1
ATOM 651 N N . SER A 1 84 ? 14.632 -11.381 -11.443 1.00 95.12 84 SER A N 1
ATOM 652 C CA . SER A 1 84 ? 14.591 -10.000 -10.946 1.00 95.12 84 SER A CA 1
ATOM 653 C C . SER A 1 84 ? 15.682 -9.157 -11.625 1.00 95.12 84 SER A C 1
ATOM 655 O O . SER A 1 84 ? 16.846 -9.560 -11.592 1.00 95.12 84 SER A O 1
ATOM 657 N N . PRO A 1 85 ? 15.340 -7.996 -12.210 1.00 95.56 85 PRO A N 1
ATOM 658 C CA . PRO A 1 85 ? 16.309 -7.050 -12.754 1.00 95.56 85 PRO A CA 1
ATOM 659 C C . PRO A 1 85 ? 16.886 -6.117 -11.676 1.00 95.56 85 PRO A C 1
ATOM 661 O O . PRO A 1 85 ? 17.792 -5.345 -11.973 1.00 95.56 85 PRO A O 1
ATOM 664 N N . LEU A 1 86 ? 16.363 -6.189 -10.444 1.00 94.94 86 LEU A N 1
ATOM 665 C CA . LEU A 1 86 ? 16.937 -5.575 -9.248 1.00 94.94 86 LEU A CA 1
ATOM 666 C C . LEU A 1 86 ? 17.700 -6.650 -8.463 1.00 94.94 86 LEU A C 1
ATOM 668 O O . LEU A 1 86 ? 17.136 -7.705 -8.145 1.00 94.94 86 LEU A O 1
ATOM 672 N N . ALA A 1 87 ? 18.956 -6.369 -8.140 1.00 92.62 87 ALA A N 1
ATOM 673 C CA . ALA A 1 87 ? 19.790 -7.151 -7.238 1.00 92.62 87 ALA A CA 1
ATOM 674 C C . ALA A 1 87 ? 19.475 -6.826 -5.756 1.00 92.62 87 ALA A C 1
ATOM 676 O O . ALA A 1 87 ? 18.814 -5.821 -5.470 1.00 92.62 87 ALA A O 1
ATOM 677 N N . PRO A 1 88 ? 19.940 -7.637 -4.783 1.00 89.12 88 PRO A N 1
ATOM 678 C CA . PRO A 1 88 ? 19.800 -7.322 -3.358 1.00 89.12 88 PRO A CA 1
ATOM 679 C C . PRO A 1 88 ? 20.356 -5.939 -2.986 1.00 89.12 88 PRO A C 1
ATOM 681 O O . PRO A 1 88 ? 19.763 -5.234 -2.172 1.00 89.12 88 PRO A O 1
ATOM 684 N N . GLU A 1 89 ? 21.450 -5.531 -3.627 1.00 92.81 89 GLU A N 1
ATOM 685 C CA . GLU A 1 89 ? 22.107 -4.239 -3.435 1.00 92.81 89 GLU A CA 1
ATOM 686 C C . GLU A 1 89 ? 21.243 -3.073 -3.939 1.00 92.81 89 GLU A C 1
ATOM 688 O O . GLU A 1 89 ? 21.178 -2.041 -3.275 1.00 92.81 89 GLU A O 1
ATOM 693 N N . ASP A 1 90 ? 20.517 -3.242 -5.055 1.00 94.94 90 ASP A N 1
ATOM 694 C CA . ASP A 1 90 ? 19.548 -2.246 -5.539 1.00 94.94 90 ASP A CA 1
ATOM 695 C C . ASP A 1 90 ? 18.415 -2.057 -4.516 1.00 94.94 90 ASP A C 1
ATOM 697 O O . ASP A 1 90 ? 18.023 -0.933 -4.204 1.00 94.94 90 ASP A O 1
ATOM 701 N N . LEU A 1 91 ? 17.906 -3.156 -3.945 1.00 90.88 91 LEU A N 1
ATOM 702 C CA . LEU A 1 91 ? 16.849 -3.122 -2.927 1.00 90.88 91 LEU A CA 1
ATOM 703 C C . LEU A 1 91 ? 17.330 -2.487 -1.608 1.00 90.88 91 LEU A C 1
ATOM 705 O O . LEU A 1 91 ? 16.548 -1.794 -0.947 1.00 90.88 91 LEU A O 1
ATOM 709 N N . GLU A 1 92 ? 18.602 -2.672 -1.236 1.00 90.75 92 GLU A N 1
ATOM 710 C CA . GLU A 1 92 ? 19.226 -1.958 -0.115 1.00 90.75 92 GLU A CA 1
ATOM 711 C C . GLU A 1 92 ? 19.412 -0.462 -0.418 1.00 90.75 92 GLU A C 1
ATOM 713 O O . GLU A 1 92 ? 19.166 0.369 0.456 1.00 90.75 92 GLU A O 1
ATOM 718 N N . ASP A 1 93 ? 19.772 -0.091 -1.649 1.00 94.75 93 ASP A N 1
ATOM 719 C CA . ASP A 1 93 ? 19.873 1.308 -2.083 1.00 94.75 93 ASP A CA 1
ATOM 720 C C . ASP A 1 93 ? 18.506 2.015 -2.008 1.00 94.75 93 ASP A C 1
ATOM 722 O O . ASP A 1 93 ? 18.390 3.088 -1.405 1.00 94.75 93 ASP A O 1
ATOM 726 N N . ILE A 1 94 ? 17.437 1.379 -2.507 1.00 93.38 94 ILE A N 1
ATOM 727 C CA . ILE A 1 94 ? 16.055 1.875 -2.365 1.00 93.38 94 ILE A CA 1
ATOM 728 C C . ILE A 1 94 ? 15.684 2.023 -0.879 1.00 93.38 94 ILE A C 1
ATOM 730 O O . ILE A 1 94 ? 15.155 3.064 -0.476 1.00 93.38 94 ILE A O 1
ATOM 734 N N . ARG A 1 95 ? 16.009 1.030 -0.036 1.00 89.88 95 ARG A N 1
ATOM 735 C CA . ARG A 1 95 ? 15.785 1.108 1.417 1.00 89.88 95 ARG A CA 1
ATOM 736 C C . ARG A 1 95 ? 16.522 2.297 2.035 1.00 89.88 95 ARG A C 1
ATOM 738 O O . ARG A 1 95 ? 15.923 3.076 2.773 1.00 89.88 95 ARG A O 1
ATOM 745 N N . TRP A 1 96 ? 17.806 2.465 1.730 1.00 91.94 96 TRP A N 1
ATOM 746 C CA . TRP A 1 96 ? 18.638 3.543 2.262 1.00 91.94 96 TRP A CA 1
ATOM 747 C C . TRP A 1 96 ? 18.102 4.928 1.866 1.00 91.94 96 TRP A C 1
ATOM 749 O O . TRP A 1 96 ? 18.074 5.839 2.698 1.00 91.94 96 TRP A O 1
ATOM 759 N N . TYR A 1 97 ? 17.597 5.078 0.638 1.00 93.38 97 TYR A N 1
ATOM 760 C CA . TYR A 1 97 ? 17.011 6.323 0.130 1.00 93.38 97 TYR A CA 1
ATOM 761 C C . TYR A 1 97 ? 15.764 6.785 0.910 1.00 93.38 97 TYR A C 1
ATOM 763 O O . TYR A 1 97 ? 15.572 7.987 1.121 1.00 93.38 97 TYR A O 1
ATOM 771 N N . PHE A 1 98 ? 14.939 5.856 1.400 1.00 90.12 98 PHE A N 1
ATOM 772 C CA . PHE A 1 98 ? 13.753 6.194 2.194 1.00 90.12 98 PHE A CA 1
ATOM 773 C C . PHE A 1 98 ? 14.012 6.189 3.704 1.00 90.12 98 PHE A C 1
ATOM 775 O O . PHE A 1 98 ? 13.616 7.122 4.399 1.00 90.12 98 PHE A O 1
ATOM 782 N N . GLU A 1 99 ? 14.708 5.180 4.228 1.00 86.19 99 GLU A N 1
ATOM 783 C CA . GLU A 1 99 ? 14.827 4.978 5.677 1.00 86.19 99 GLU A CA 1
ATOM 784 C C . GLU A 1 99 ? 15.986 5.774 6.300 1.00 86.19 99 GLU A C 1
ATOM 786 O O . GLU A 1 99 ? 15.879 6.201 7.451 1.00 86.19 99 GLU A O 1
ATOM 791 N N . VAL A 1 100 ? 17.058 6.053 5.544 1.00 87.50 100 VAL A N 1
ATOM 792 C CA . VAL A 1 100 ? 18.240 6.789 6.036 1.00 87.50 100 VAL A CA 1
ATOM 793 C C . VAL A 1 100 ? 18.304 8.197 5.446 1.00 87.50 100 VAL A C 1
ATOM 795 O O . VAL A 1 100 ? 18.350 9.182 6.187 1.00 87.50 100 VAL A O 1
ATOM 798 N N . TYR A 1 101 ? 18.277 8.322 4.118 1.00 90.31 101 TYR A N 1
ATOM 799 C CA . TYR A 1 101 ? 18.488 9.593 3.426 1.00 90.31 101 TYR A CA 1
ATOM 800 C C . TYR A 1 101 ? 17.381 10.621 3.713 1.00 90.31 101 TYR A C 1
ATOM 802 O O . TYR A 1 101 ? 17.667 11.734 4.164 1.00 90.31 101 TYR A O 1
ATOM 810 N N . ALA A 1 102 ? 16.114 10.245 3.511 1.00 88.69 102 ALA A N 1
ATOM 811 C CA . ALA A 1 102 ? 14.966 11.147 3.650 1.00 88.69 102 ALA A CA 1
ATOM 812 C C . ALA A 1 102 ? 14.748 11.664 5.092 1.00 88.69 102 ALA A C 1
ATOM 814 O O . ALA A 1 102 ? 14.279 12.796 5.299 1.00 88.69 102 ALA A O 1
ATOM 815 N N . ASN A 1 103 ? 15.128 10.844 6.079 1.00 84.25 103 ASN A N 1
ATOM 816 C CA . ASN A 1 103 ? 15.066 11.141 7.512 1.00 84.25 103 ASN A CA 1
ATOM 817 C C . ASN A 1 103 ? 16.246 12.003 8.005 1.00 84.25 103 ASN A C 1
ATOM 819 O O . ASN A 1 103 ? 16.117 12.711 9.005 1.00 84.25 103 ASN A O 1
ATOM 823 N N . SER A 1 104 ? 17.390 11.990 7.314 1.00 82.38 104 SER A N 1
ATOM 824 C CA . SER A 1 104 ? 18.614 12.651 7.785 1.00 82.38 104 SER A CA 1
ATOM 825 C C . SER A 1 104 ? 18.569 14.178 7.632 1.00 82.38 104 SER A C 1
ATOM 827 O O . SER A 1 104 ? 18.538 14.719 6.522 1.00 82.38 104 SER A O 1
ATOM 829 N N . TYR A 1 105 ? 18.596 14.887 8.767 1.00 73.62 105 TYR A N 1
ATOM 830 C CA . TYR A 1 105 ? 18.235 16.311 8.841 1.00 73.62 105 TYR A CA 1
ATOM 831 C C . TYR A 1 105 ? 19.398 17.318 8.877 1.00 73.62 105 TYR A C 1
ATOM 833 O O . TYR A 1 105 ? 19.174 18.486 8.548 1.00 73.62 105 TYR A O 1
ATOM 841 N N . THR A 1 106 ? 20.600 16.896 9.294 1.00 64.81 106 THR A N 1
ATOM 842 C CA . THR A 1 106 ? 21.715 17.808 9.646 1.00 64.81 106 THR A CA 1
ATOM 843 C C . THR A 1 106 ? 23.131 17.322 9.304 1.00 64.81 106 THR A C 1
ATOM 845 O O . THR A 1 106 ? 24.035 18.154 9.260 1.00 64.81 106 THR A O 1
ATOM 848 N N . ALA A 1 107 ? 23.345 16.015 9.121 1.00 66.38 107 ALA A N 1
ATOM 849 C CA . ALA A 1 107 ? 24.674 15.392 9.063 1.00 66.38 107 ALA A CA 1
ATOM 850 C C . ALA A 1 107 ? 25.309 15.375 7.654 1.00 66.38 107 ALA A C 1
ATOM 852 O O . ALA A 1 107 ? 24.707 15.841 6.682 1.00 66.38 107 ALA A O 1
ATOM 853 N N . ASP A 1 108 ? 26.507 14.789 7.555 1.00 68.88 108 ASP A N 1
ATOM 854 C CA . ASP A 1 108 ? 27.190 14.448 6.300 1.00 68.88 108 ASP A CA 1
ATOM 855 C C . ASP A 1 108 ? 26.457 13.300 5.587 1.00 68.88 108 ASP A C 1
ATOM 857 O O . ASP A 1 108 ? 26.760 12.118 5.748 1.00 68.88 108 ASP A O 1
ATOM 861 N N . VAL A 1 109 ? 25.419 13.661 4.837 1.00 83.19 109 VAL A N 1
ATOM 862 C CA . VAL A 1 109 ? 24.587 12.735 4.065 1.00 83.19 109 VAL A CA 1
ATOM 863 C C . VAL A 1 109 ? 25.116 12.642 2.634 1.00 83.19 109 VAL A C 1
ATOM 865 O O . VAL A 1 109 ? 25.371 13.667 2.007 1.00 83.19 109 VAL A O 1
ATOM 868 N N . ASP A 1 110 ? 25.218 11.425 2.092 1.00 90.06 110 ASP A N 1
ATOM 869 C CA . ASP A 1 110 ? 25.620 11.183 0.700 1.00 90.06 110 ASP A CA 1
ATOM 870 C C . ASP A 1 110 ? 24.497 11.576 -0.289 1.00 90.06 110 ASP A C 1
ATOM 872 O O . ASP A 1 110 ? 23.767 10.742 -0.832 1.00 90.06 110 ASP A O 1
ATOM 876 N N . ASP A 1 111 ? 24.336 12.886 -0.504 1.00 90.38 111 ASP A N 1
ATOM 877 C CA . ASP A 1 111 ? 23.420 13.451 -1.503 1.00 90.38 111 ASP A CA 1
ATOM 878 C C . ASP A 1 111 ? 23.767 12.970 -2.939 1.00 90.38 111 ASP A C 1
ATOM 880 O O . ASP A 1 111 ? 22.890 12.975 -3.806 1.00 90.38 111 ASP A O 1
ATOM 884 N N . GLU A 1 112 ? 24.990 12.482 -3.211 1.00 92.62 112 GLU A N 1
ATOM 885 C CA . GLU A 1 112 ? 25.336 11.882 -4.508 1.00 92.62 112 GLU A CA 1
ATOM 886 C C . GLU A 1 112 ? 24.787 10.457 -4.666 1.00 92.62 112 GLU A C 1
ATOM 888 O O . GLU A 1 112 ? 24.224 10.147 -5.716 1.00 92.62 112 GLU A O 1
ATOM 893 N N . ARG A 1 113 ? 24.883 9.592 -3.643 1.00 95.31 113 ARG A N 1
ATOM 894 C CA . ARG A 1 113 ? 24.217 8.273 -3.618 1.00 95.31 113 ARG A CA 1
ATOM 895 C C . ARG A 1 113 ? 22.719 8.441 -3.783 1.00 95.31 113 ARG A C 1
ATOM 897 O O . ARG A 1 113 ? 22.123 7.774 -4.623 1.00 95.31 113 ARG A O 1
ATOM 904 N N . ALA A 1 114 ? 22.125 9.392 -3.068 1.00 94.62 114 ALA A N 1
ATOM 905 C CA . ALA A 1 114 ? 20.708 9.695 -3.212 1.00 94.62 114 ALA A CA 1
ATOM 906 C C . ALA A 1 114 ? 20.333 10.160 -4.627 1.00 94.62 114 ALA A C 1
ATOM 908 O O . ALA A 1 114 ? 19.274 9.779 -5.129 1.00 94.62 114 ALA A O 1
ATOM 909 N N . LYS A 1 115 ? 21.204 10.925 -5.303 1.00 94.81 115 LYS A N 1
ATOM 910 C CA . LYS A 1 115 ? 21.011 11.254 -6.719 1.00 94.81 115 LYS A CA 1
ATOM 911 C C . LYS A 1 115 ? 21.110 10.007 -7.608 1.00 94.81 115 LYS A C 1
ATOM 913 O O . LYS A 1 115 ? 20.200 9.790 -8.398 1.00 94.81 115 LYS A O 1
ATOM 918 N N . ARG A 1 116 ? 22.151 9.175 -7.454 1.00 96.56 116 ARG A N 1
ATOM 919 C CA . ARG A 1 116 ? 22.343 7.934 -8.239 1.00 96.56 116 ARG A CA 1
ATOM 920 C C . ARG A 1 116 ? 21.127 7.002 -8.136 1.00 96.56 116 ARG A C 1
ATOM 922 O O . ARG A 1 116 ? 20.623 6.549 -9.157 1.00 96.56 116 ARG A O 1
ATOM 929 N N . ILE A 1 117 ? 20.604 6.798 -6.926 1.00 97.44 117 ILE A N 1
ATOM 930 C CA . ILE A 1 117 ? 19.378 6.018 -6.676 1.00 97.44 117 ILE A CA 1
ATOM 931 C C . ILE A 1 117 ? 18.159 6.682 -7.332 1.00 97.44 117 ILE A C 1
ATOM 933 O O . ILE A 1 117 ? 17.371 6.023 -8.006 1.00 97.44 117 ILE A O 1
ATOM 937 N N . GLY A 1 118 ? 18.030 8.004 -7.181 1.00 96.00 118 GLY A N 1
ATOM 938 C CA . GLY A 1 118 ? 16.965 8.794 -7.796 1.00 96.00 118 GLY A CA 1
ATOM 939 C C . GLY A 1 118 ? 16.938 8.721 -9.327 1.00 96.00 118 GLY A C 1
ATOM 940 O O . GLY A 1 118 ? 15.854 8.690 -9.912 1.00 96.00 118 GLY A O 1
ATOM 941 N N . ASP A 1 119 ? 18.106 8.675 -9.968 1.00 95.25 119 ASP A N 1
ATOM 942 C CA . ASP A 1 119 ? 18.241 8.504 -11.416 1.00 95.25 119 ASP A CA 1
ATOM 943 C C . ASP A 1 119 ? 17.929 7.045 -11.837 1.00 95.25 119 ASP A C 1
ATOM 945 O O . ASP A 1 119 ? 17.273 6.816 -12.855 1.00 95.25 119 ASP A O 1
ATOM 949 N N . ASN A 1 120 ? 18.327 6.047 -11.033 1.00 96.81 120 ASN A N 1
ATOM 950 C CA . ASN A 1 120 ? 18.142 4.619 -11.331 1.00 96.81 120 ASN A CA 1
ATOM 951 C C . ASN A 1 120 ? 16.676 4.142 -11.358 1.00 96.81 120 ASN A C 1
ATOM 953 O O . ASN A 1 120 ? 16.398 3.126 -11.997 1.00 96.81 120 ASN A O 1
ATOM 957 N N . PHE A 1 121 ? 15.723 4.850 -10.735 1.00 97.31 121 PHE A N 1
ATOM 958 C CA . PHE A 1 121 ? 14.308 4.434 -10.718 1.00 97.31 121 PHE A CA 1
ATOM 959 C C . PHE A 1 121 ? 13.701 4.208 -12.116 1.00 97.31 121 PHE A C 1
ATOM 961 O O . PHE A 1 121 ? 12.867 3.317 -12.270 1.00 97.31 121 PHE A O 1
ATOM 968 N N . GLN A 1 122 ? 14.138 4.957 -13.139 1.00 95.75 122 GLN A N 1
ATOM 969 C CA . GLN A 1 122 ? 13.698 4.734 -14.525 1.00 95.75 122 GLN A CA 1
ATOM 970 C C . GLN A 1 122 ? 14.240 3.405 -15.071 1.00 95.75 122 GLN A C 1
ATOM 972 O O . GLN A 1 122 ? 13.468 2.574 -15.542 1.00 95.75 122 GLN A O 1
ATOM 977 N N . ARG A 1 123 ? 15.549 3.172 -14.907 1.00 96.56 123 ARG A N 1
ATOM 978 C CA . ARG A 1 123 ? 16.266 1.968 -15.351 1.00 96.56 123 ARG A CA 1
ATOM 979 C C . ARG A 1 123 ? 15.742 0.690 -14.691 1.00 96.56 123 ARG A C 1
ATOM 981 O O . ARG A 1 123 ? 15.592 -0.328 -15.361 1.00 96.56 123 ARG A O 1
ATOM 988 N N . TRP A 1 124 ? 15.457 0.722 -13.388 1.00 97.69 124 TRP A N 1
ATOM 989 C CA . TRP A 1 124 ? 14.837 -0.411 -12.691 1.00 97.69 124 TRP A CA 1
ATOM 990 C C . TRP A 1 124 ? 13.404 -0.665 -13.190 1.00 97.69 124 TRP A C 1
ATOM 992 O O . TRP A 1 124 ? 13.002 -1.818 -13.333 1.00 97.69 124 TRP A O 1
ATOM 1002 N N . GLY A 1 125 ? 12.659 0.395 -13.518 1.00 97.69 125 GLY A N 1
ATOM 1003 C CA . GLY A 1 125 ? 11.324 0.318 -14.115 1.00 97.69 125 GLY A CA 1
ATOM 1004 C C . GLY A 1 125 ? 11.286 -0.298 -15.516 1.00 97.69 125 GLY A C 1
ATOM 1005 O O . GLY A 1 125 ? 10.422 -1.128 -15.802 1.00 97.69 125 GLY A O 1
ATOM 1006 N N . GLU A 1 126 ? 12.247 0.077 -16.361 1.00 97.62 126 GLU A N 1
ATOM 1007 C CA . GLU A 1 126 ? 12.482 -0.491 -17.698 1.00 97.62 126 GLU A CA 1
ATOM 1008 C C . GLU A 1 126 ? 12.919 -1.954 -17.598 1.00 97.62 126 GLU A C 1
ATOM 1010 O O . GLU A 1 126 ? 12.365 -2.818 -18.271 1.00 97.62 126 GLU A O 1
ATOM 1015 N N . GLY A 1 127 ? 13.853 -2.260 -16.691 1.00 97.81 127 GLY A N 1
ATOM 1016 C CA . GLY A 1 127 ? 14.294 -3.629 -16.434 1.00 97.81 127 GLY A CA 1
ATOM 1017 C C . GLY A 1 127 ? 13.145 -4.538 -15.993 1.00 97.81 127 GLY A C 1
ATOM 1018 O O . GLY A 1 127 ? 13.031 -5.655 -16.495 1.00 97.81 127 GLY A O 1
ATOM 1019 N N . LEU A 1 128 ? 12.267 -4.068 -15.094 1.00 98.00 128 LEU A N 1
ATOM 1020 C CA . LEU A 1 128 ? 11.063 -4.805 -14.676 1.00 98.00 128 LEU A CA 1
ATOM 1021 C C . LEU A 1 128 ? 10.114 -5.064 -15.851 1.00 98.00 128 LEU A C 1
ATOM 1023 O O . LEU A 1 128 ? 9.529 -6.142 -15.925 1.00 98.00 128 LEU A O 1
ATOM 1027 N N . PHE A 1 129 ? 9.978 -4.104 -16.767 1.00 97.75 129 PHE A N 1
ATOM 1028 C CA . PHE A 1 129 ? 9.149 -4.242 -17.959 1.00 97.75 129 PHE A CA 1
ATOM 1029 C C . PHE A 1 129 ? 9.742 -5.269 -18.931 1.00 97.75 129 PHE A C 1
ATOM 1031 O O . PHE A 1 129 ? 9.067 -6.220 -19.324 1.00 97.75 129 PHE A O 1
ATOM 1038 N N . GLU A 1 130 ? 11.024 -5.136 -19.267 1.00 97.00 130 GLU A N 1
ATOM 1039 C CA . GLU A 1 130 ? 11.733 -6.067 -20.144 1.00 97.00 130 GLU A CA 1
ATOM 1040 C C . GLU A 1 130 ? 11.739 -7.504 -19.602 1.00 97.00 130 GLU A C 1
ATOM 1042 O O . GLU A 1 130 ? 11.483 -8.443 -20.356 1.00 97.00 130 GLU A O 1
ATOM 1047 N N . ALA A 1 131 ? 11.940 -7.688 -18.293 1.00 97.62 131 ALA A N 1
ATOM 1048 C CA . ALA A 1 131 ? 11.939 -9.001 -17.639 1.00 97.62 131 ALA A CA 1
ATOM 1049 C C . ALA A 1 131 ? 10.597 -9.762 -17.738 1.00 97.62 131 ALA A C 1
ATOM 1051 O O . ALA A 1 131 ? 10.541 -10.942 -17.386 1.00 97.62 131 ALA A O 1
ATOM 1052 N N . ILE A 1 132 ? 9.530 -9.108 -18.210 1.00 97.81 132 ILE A N 1
ATOM 1053 C CA . ILE A 1 132 ? 8.215 -9.703 -18.482 1.00 97.81 132 ILE A CA 1
ATOM 1054 C C . ILE A 1 132 ? 7.910 -9.704 -19.989 1.00 97.81 132 ILE A C 1
ATOM 1056 O O . ILE A 1 132 ? 7.468 -10.717 -20.530 1.00 97.81 132 ILE A O 1
ATOM 1060 N N . PHE A 1 133 ? 8.126 -8.574 -20.669 1.00 96.94 133 PHE A N 1
ATOM 1061 C CA . PHE A 1 133 ? 7.615 -8.310 -22.019 1.00 96.94 133 PHE A CA 1
ATOM 1062 C C . PHE A 1 133 ? 8.667 -8.442 -23.139 1.00 96.94 133 PHE A C 1
ATOM 1064 O O . PHE A 1 133 ? 8.388 -8.071 -24.277 1.00 96.94 133 PHE A O 1
ATOM 1071 N N . GLN A 1 134 ? 9.853 -9.004 -22.860 1.00 92.69 134 GLN A N 1
ATOM 1072 C CA . GLN A 1 134 ? 10.802 -9.435 -23.904 1.00 92.69 134 GLN A CA 1
ATOM 1073 C C . GLN A 1 134 ? 10.276 -10.611 -24.755 1.00 92.69 134 GLN A C 1
ATOM 1075 O O . GLN A 1 134 ? 10.704 -10.768 -25.900 1.00 92.69 134 GLN A O 1
ATOM 1080 N N . ASP A 1 135 ? 9.358 -11.443 -24.240 1.00 96.56 135 ASP A N 1
ATOM 1081 C CA . ASP A 1 135 ? 8.686 -12.455 -25.067 1.00 96.56 135 ASP A CA 1
ATOM 1082 C C . ASP A 1 135 ? 7.638 -11.817 -25.989 1.00 96.56 135 ASP A C 1
ATOM 1084 O O . ASP A 1 135 ? 6.828 -10.993 -25.568 1.00 96.56 135 ASP A O 1
ATOM 1088 N N . ARG A 1 136 ? 7.589 -12.268 -27.245 1.00 96.12 136 ARG A N 1
ATOM 1089 C CA . ARG A 1 136 ? 6.684 -11.721 -28.263 1.00 96.12 136 ARG A CA 1
ATOM 1090 C C . ARG A 1 136 ? 5.204 -11.945 -27.934 1.00 96.12 136 ARG A C 1
ATOM 1092 O O . ARG A 1 136 ? 4.372 -11.127 -28.320 1.00 96.12 136 ARG A O 1
ATOM 1099 N N . THR A 1 137 ? 4.853 -13.029 -27.247 1.00 97.19 137 THR A N 1
ATOM 1100 C CA . THR A 1 137 ? 3.466 -13.318 -26.848 1.00 97.19 137 THR A CA 1
ATOM 1101 C C . THR A 1 137 ? 3.055 -12.414 -25.693 1.00 97.19 137 THR A C 1
ATOM 1103 O O . THR A 1 137 ? 2.010 -11.770 -25.773 1.00 97.19 137 THR A O 1
ATOM 1106 N N . ALA A 1 138 ? 3.913 -12.281 -24.675 1.00 97.38 138 ALA A N 1
ATOM 1107 C CA . ALA A 1 138 ? 3.730 -11.311 -23.595 1.00 97.38 138 ALA A CA 1
ATOM 1108 C C . ALA A 1 138 ? 3.612 -9.873 -24.127 1.00 97.38 138 ALA A C 1
ATOM 1110 O O . ALA A 1 138 ? 2.705 -9.145 -23.725 1.00 97.38 138 ALA A O 1
ATOM 1111 N N . GLN A 1 139 ? 4.479 -9.478 -25.065 1.00 95.88 139 GLN A N 1
ATOM 1112 C CA . GLN A 1 139 ? 4.467 -8.145 -25.668 1.00 95.88 139 GLN A CA 1
ATOM 1113 C C . GLN A 1 139 ? 3.182 -7.885 -26.470 1.00 95.88 139 GLN A C 1
ATOM 1115 O O . GLN A 1 139 ? 2.574 -6.830 -26.318 1.00 95.88 139 GLN A O 1
ATOM 1120 N N . ASN A 1 140 ? 2.713 -8.853 -27.269 1.00 95.50 140 ASN A N 1
ATOM 1121 C CA . ASN A 1 140 ? 1.432 -8.747 -27.979 1.00 95.50 140 ASN A CA 1
ATOM 1122 C C . ASN A 1 140 ? 0.248 -8.586 -27.006 1.00 95.50 140 ASN A C 1
ATOM 1124 O O . ASN A 1 140 ? -0.620 -7.745 -27.231 1.00 95.50 140 ASN A O 1
ATOM 1128 N N . ILE A 1 141 ? 0.219 -9.365 -25.917 1.00 96.75 141 ILE A N 1
ATOM 1129 C CA . ILE A 1 141 ? -0.822 -9.270 -24.880 1.00 96.75 141 ILE A CA 1
ATOM 1130 C C . ILE A 1 141 ? -0.786 -7.894 -24.195 1.00 96.75 141 ILE A C 1
ATOM 1132 O O . ILE A 1 141 ? -1.834 -7.284 -23.975 1.00 96.75 141 ILE A O 1
ATOM 1136 N N . PHE A 1 142 ? 0.408 -7.369 -23.909 1.00 95.19 142 PHE A N 1
ATOM 1137 C CA . PHE A 1 142 ? 0.570 -6.019 -23.372 1.00 95.19 142 PHE A CA 1
ATOM 1138 C C . PHE A 1 142 ? 0.124 -4.932 -24.361 1.00 95.19 142 PHE A C 1
ATOM 1140 O O . PHE A 1 142 ? -0.535 -3.979 -23.950 1.00 95.19 142 PHE A O 1
ATOM 1147 N N . PHE A 1 143 ? 0.395 -5.086 -25.660 1.00 92.19 143 PHE A N 1
ATOM 1148 C CA . PHE A 1 143 ? -0.091 -4.145 -26.667 1.00 92.19 143 PHE A CA 1
ATOM 1149 C C . PHE A 1 143 ? -1.621 -4.127 -26.757 1.00 92.19 143 PHE A C 1
ATOM 1151 O O . PHE A 1 143 ? -2.187 -3.040 -26.796 1.00 92.19 143 PHE A O 1
ATOM 1158 N N . GLU A 1 144 ? -2.321 -5.266 -26.727 1.00 92.25 144 GLU A N 1
ATOM 1159 C CA . GLU A 1 144 ? -3.795 -5.242 -26.697 1.00 92.25 144 GLU A CA 1
ATOM 1160 C C . GLU A 1 144 ? -4.343 -4.604 -25.403 1.00 92.25 144 GLU A C 1
ATOM 1162 O O . GLU A 1 144 ? -5.317 -3.852 -25.456 1.00 92.25 144 GLU A O 1
ATOM 1167 N N . PHE A 1 145 ? -3.661 -4.774 -24.262 1.00 92.44 145 PHE A N 1
ATOM 1168 C CA . PHE A 1 145 ? -3.968 -4.048 -23.020 1.00 92.44 145 PHE A CA 1
ATOM 1169 C C . PHE A 1 145 ? -3.723 -2.525 -23.133 1.00 92.44 145 PHE A C 1
ATOM 1171 O O . PHE A 1 145 ? -4.520 -1.725 -22.640 1.00 92.44 145 PHE A O 1
ATOM 1178 N N . GLN A 1 146 ? -2.664 -2.085 -23.821 1.00 88.06 146 GLN A N 1
ATOM 1179 C CA . GLN A 1 146 ? -2.412 -0.662 -24.095 1.00 88.06 146 GLN A CA 1
ATOM 1180 C C . GLN A 1 146 ? -3.376 -0.054 -25.127 1.00 88.06 146 GLN A C 1
ATOM 1182 O O . GLN A 1 146 ? -3.633 1.149 -25.077 1.00 88.06 146 GLN A O 1
ATOM 1187 N N . ARG A 1 147 ? -3.911 -0.852 -26.058 1.00 85.06 147 ARG A N 1
ATOM 1188 C CA . ARG A 1 147 ? -4.697 -0.381 -27.216 1.00 85.06 147 ARG A CA 1
ATOM 1189 C C . ARG A 1 147 ? -6.121 0.078 -26.904 1.00 85.06 147 ARG A C 1
ATOM 1191 O O . ARG A 1 147 ? -6.754 0.644 -27.793 1.00 85.06 147 ARG A O 1
ATOM 1198 N N . THR A 1 148 ? -6.634 -0.162 -25.698 1.00 79.25 148 THR A N 1
ATOM 1199 C CA . THR A 1 148 ? -7.970 0.305 -25.302 1.00 79.25 148 THR A CA 1
ATOM 1200 C C . THR A 1 148 ? -7.936 1.614 -24.512 1.00 79.25 148 THR A C 1
ATOM 1202 O O . THR A 1 148 ? -7.175 1.763 -23.550 1.00 79.25 148 THR A O 1
ATOM 1205 N N . ASP A 1 149 ? -8.825 2.528 -24.905 1.00 80.00 149 ASP A N 1
ATOM 1206 C CA . ASP A 1 149 ? -9.105 3.809 -24.246 1.00 80.00 149 ASP A CA 1
ATOM 1207 C C . ASP A 1 149 ? -10.081 3.676 -23.052 1.00 80.00 149 ASP A C 1
ATOM 1209 O O . ASP A 1 149 ? -10.441 4.676 -22.424 1.00 80.00 149 ASP A O 1
ATOM 1213 N N . GLU A 1 150 ? -10.519 2.457 -22.711 1.00 78.81 150 GLU A N 1
ATOM 1214 C CA . GLU A 1 150 ? -11.444 2.212 -21.597 1.00 78.81 150 GLU A CA 1
ATOM 1215 C C . GLU A 1 150 ? -10.818 2.556 -20.222 1.00 78.81 150 GLU A C 1
ATOM 1217 O O . GLU A 1 150 ? -9.697 2.132 -19.908 1.00 78.81 150 GLU A O 1
ATOM 1222 N N . PRO A 1 151 ? -11.525 3.300 -19.349 1.00 80.69 151 PRO A N 1
ATOM 1223 C CA . PRO A 1 151 ? -11.032 3.650 -18.023 1.00 80.69 151 PRO A CA 1
ATOM 1224 C C . PRO A 1 151 ? -11.057 2.452 -17.060 1.00 80.69 151 PRO A C 1
ATOM 1226 O O . PRO A 1 151 ? -11.952 1.610 -17.092 1.00 80.69 151 PRO A O 1
ATOM 1229 N N . GLY A 1 152 ? -10.105 2.425 -16.122 1.00 83.44 152 GLY A N 1
ATOM 1230 C CA . GLY A 1 152 ? -10.013 1.370 -15.104 1.00 83.44 152 GLY A CA 1
ATOM 1231 C C . GLY A 1 152 ? -9.164 0.162 -15.512 1.00 83.44 152 GLY A C 1
ATOM 1232 O O . GLY A 1 152 ? -9.374 -0.923 -14.962 1.00 83.44 152 GLY A O 1
ATOM 1233 N N . ARG A 1 153 ? -8.213 0.353 -16.444 1.00 91.12 153 ARG A N 1
ATOM 1234 C CA . ARG A 1 153 ? -7.166 -0.624 -16.797 1.00 91.12 153 ARG A CA 1
ATOM 1235 C C . ARG A 1 153 ? -6.414 -1.052 -15.533 1.00 91.12 153 ARG A C 1
ATOM 1237 O O . ARG A 1 153 ? -5.985 -0.200 -14.754 1.00 91.12 153 ARG A O 1
ATOM 1244 N N . LEU A 1 154 ? -6.266 -2.356 -15.315 1.00 92.75 154 LEU A N 1
ATOM 1245 C CA . LEU A 1 154 ? -5.813 -2.902 -14.035 1.00 92.75 154 LEU A CA 1
ATOM 1246 C C . LEU A 1 154 ? -4.674 -3.906 -14.221 1.00 92.75 154 LEU A C 1
ATOM 1248 O O . LEU A 1 154 ? -4.875 -4.988 -14.763 1.00 92.75 154 LEU A O 1
ATOM 1252 N N . LEU A 1 155 ? -3.490 -3.572 -13.715 1.00 95.38 155 LEU A N 1
ATOM 1253 C CA . LEU A 1 155 ? -2.359 -4.485 -13.613 1.00 95.38 155 LEU A CA 1
ATOM 1254 C C . LEU A 1 155 ? -2.399 -5.209 -12.263 1.00 95.38 155 LEU A C 1
ATOM 1256 O O . LEU A 1 155 ? -2.387 -4.577 -11.203 1.00 95.38 155 LEU A O 1
ATOM 1260 N N . THR A 1 156 ? -2.439 -6.540 -12.293 1.00 95.62 156 THR A N 1
ATOM 1261 C CA . THR A 1 156 ? -2.497 -7.377 -11.087 1.00 95.62 156 THR A CA 1
ATOM 1262 C C . THR A 1 156 ? -1.301 -8.312 -11.008 1.00 95.62 156 THR A C 1
ATOM 1264 O O . THR A 1 156 ? -1.183 -9.239 -11.804 1.00 95.62 156 THR A O 1
ATOM 1267 N N . ILE A 1 157 ? -0.455 -8.110 -10.001 1.00 96.62 157 ILE A N 1
ATOM 1268 C CA . ILE A 1 157 ? 0.647 -9.011 -9.660 1.00 96.62 157 ILE A CA 1
ATOM 1269 C C . ILE A 1 157 ? 0.096 -10.139 -8.780 1.00 96.62 157 ILE A C 1
ATOM 1271 O O . ILE A 1 157 ? -0.303 -9.888 -7.641 1.00 96.62 157 ILE A O 1
ATOM 1275 N N . SER A 1 158 ? 0.063 -11.371 -9.291 1.00 94.06 158 SER A N 1
ATOM 1276 C CA . SER A 1 158 ? -0.428 -12.553 -8.567 1.00 94.06 158 SER A CA 1
ATOM 1277 C C . SER A 1 158 ? 0.725 -13.514 -8.283 1.00 94.06 158 SER A C 1
ATOM 1279 O O . SER A 1 158 ? 1.161 -14.220 -9.190 1.00 94.06 158 SER A O 1
ATOM 1281 N N . ALA A 1 159 ? 1.213 -13.585 -7.045 1.00 91.06 159 ALA A N 1
ATOM 1282 C CA . ALA A 1 159 ? 2.368 -14.421 -6.697 1.00 91.06 159 ALA A CA 1
ATOM 1283 C C . ALA A 1 159 ? 2.194 -15.133 -5.353 1.00 91.06 159 ALA A C 1
ATOM 1285 O O . ALA A 1 159 ? 1.515 -14.626 -4.464 1.00 91.06 159 ALA A O 1
ATOM 1286 N N . SER A 1 160 ? 2.818 -16.300 -5.204 1.00 80.88 160 SER A N 1
ATOM 1287 C CA . SER A 1 160 ? 2.918 -17.042 -3.937 1.00 80.88 160 SER A CA 1
ATOM 1288 C C . SER A 1 160 ? 4.061 -16.541 -3.045 1.00 80.88 160 SER A C 1
ATOM 1290 O O . SER A 1 160 ? 3.963 -16.591 -1.822 1.00 80.88 160 SER A O 1
ATOM 1292 N N . HIS A 1 161 ? 5.146 -16.051 -3.654 1.00 82.44 161 HIS A N 1
ATOM 1293 C CA . HIS A 1 161 ? 6.400 -15.738 -2.972 1.00 82.44 161 HIS A CA 1
ATOM 1294 C C . HIS A 1 161 ? 6.480 -14.258 -2.536 1.00 82.44 161 HIS A C 1
ATOM 1296 O O . HIS A 1 161 ? 6.348 -13.381 -3.399 1.00 82.44 161 HIS A O 1
ATOM 1302 N N . PRO A 1 162 ? 6.772 -13.935 -1.256 1.00 78.62 162 PRO A N 1
ATOM 1303 C CA . PRO A 1 162 ? 6.854 -12.547 -0.787 1.00 78.62 162 PRO A CA 1
ATOM 1304 C C . PRO A 1 162 ? 7.889 -11.709 -1.547 1.00 78.62 162 PRO A C 1
ATOM 1306 O O . PRO A 1 162 ? 7.548 -10.619 -1.988 1.00 78.62 162 PRO A O 1
ATOM 1309 N N . ALA A 1 163 ? 9.083 -12.249 -1.824 1.00 83.06 163 ALA A N 1
ATOM 1310 C CA . ALA A 1 163 ? 10.103 -11.598 -2.663 1.00 83.06 163 ALA A CA 1
ATOM 1311 C C . ALA A 1 163 ? 9.656 -11.168 -4.087 1.00 83.06 163 ALA A C 1
ATOM 1313 O O . ALA A 1 163 ? 10.299 -10.317 -4.691 1.00 83.06 163 ALA A O 1
ATOM 1314 N N . ILE A 1 164 ? 8.568 -11.726 -4.642 1.00 91.06 164 ILE A N 1
ATOM 1315 C CA . ILE A 1 164 ? 7.950 -11.207 -5.880 1.00 91.06 164 ILE A CA 1
ATOM 1316 C C . ILE A 1 164 ? 6.985 -10.068 -5.552 1.00 91.06 164 ILE A C 1
ATOM 1318 O O . ILE A 1 164 ? 6.970 -9.048 -6.235 1.00 91.06 164 ILE A O 1
ATOM 1322 N N . LEU A 1 165 ? 6.182 -10.217 -4.498 1.00 89.44 165 LEU A N 1
ATOM 1323 C CA . LEU A 1 165 ? 5.237 -9.192 -4.056 1.00 89.44 165 LEU A CA 1
ATOM 1324 C C . LEU A 1 165 ? 5.928 -7.947 -3.476 1.00 89.44 165 LEU A C 1
ATOM 1326 O O . LEU A 1 165 ? 5.293 -6.900 -3.446 1.00 89.44 165 LEU A O 1
ATOM 1330 N N . SER A 1 166 ? 7.190 -8.023 -3.046 1.00 87.44 166 SER A N 1
ATOM 1331 C CA . SER A 1 166 ? 7.971 -6.888 -2.530 1.00 87.44 166 SER A CA 1
ATOM 1332 C C . SER A 1 166 ? 8.631 -6.029 -3.614 1.00 87.44 166 SER A C 1
ATOM 1334 O O . SER A 1 166 ? 9.003 -4.892 -3.322 1.00 87.44 166 SER A O 1
ATOM 1336 N N . LEU A 1 167 ? 8.759 -6.521 -4.855 1.00 93.50 167 LEU A N 1
ATOM 1337 C CA . LEU A 1 167 ? 9.337 -5.740 -5.955 1.00 93.50 167 LEU A CA 1
ATOM 1338 C C . LEU A 1 167 ? 8.515 -4.460 -6.226 1.00 93.50 167 LEU A C 1
ATOM 1340 O O . LEU A 1 167 ? 7.286 -4.463 -6.078 1.00 93.50 167 LEU A O 1
ATOM 1344 N N . PRO A 1 168 ? 9.163 -3.351 -6.633 1.00 95.19 168 PRO A N 1
ATOM 1345 C CA . PRO A 1 168 ? 8.505 -2.061 -6.829 1.00 95.19 168 PRO A CA 1
ATOM 1346 C C . PRO A 1 168 ? 7.784 -2.005 -8.187 1.00 95.19 168 PRO A C 1
ATOM 1348 O O . PRO A 1 168 ? 8.147 -1.228 -9.064 1.00 95.19 168 PRO A O 1
ATOM 1351 N N . TRP A 1 169 ? 6.756 -2.835 -8.379 1.00 96.94 169 TRP A N 1
ATOM 1352 C CA . TRP A 1 169 ? 5.991 -2.963 -9.632 1.00 96.94 169 TRP A CA 1
ATOM 1353 C C . TRP A 1 169 ? 5.372 -1.659 -10.135 1.00 96.94 169 TRP A C 1
ATOM 1355 O O . TRP A 1 169 ? 5.202 -1.460 -11.333 1.00 96.94 169 TRP A O 1
ATOM 1365 N N . GLU A 1 170 ? 5.073 -0.745 -9.224 1.00 96.81 170 GLU A N 1
ATOM 1366 C CA . GLU A 1 170 ? 4.660 0.624 -9.503 1.00 96.81 170 GLU A CA 1
ATOM 1367 C C . GLU A 1 170 ? 5.686 1.405 -10.357 1.00 96.81 170 GLU A C 1
ATOM 1369 O O . GLU A 1 170 ? 5.281 2.297 -11.100 1.00 96.81 170 GLU A O 1
ATOM 1374 N N . LEU A 1 171 ? 6.981 1.048 -10.315 1.00 97.25 171 LEU A N 1
ATOM 1375 C CA . LEU A 1 171 ? 8.034 1.600 -11.181 1.00 97.25 171 LEU A CA 1
ATOM 1376 C C . LEU A 1 171 ? 7.983 1.102 -12.631 1.00 97.25 171 LEU A C 1
ATOM 1378 O O . LEU A 1 171 ? 8.752 1.622 -13.432 1.00 97.25 171 LEU A O 1
ATOM 1382 N N . LEU A 1 172 ? 7.135 0.131 -12.999 1.00 97.44 172 LEU A N 1
ATOM 1383 C CA . LEU A 1 172 ? 7.077 -0.390 -14.373 1.00 97.44 172 LEU A CA 1
ATOM 1384 C C . LEU A 1 172 ? 6.991 0.746 -15.403 1.00 97.44 172 LEU A C 1
ATOM 1386 O O . LEU A 1 172 ? 6.093 1.594 -15.346 1.00 97.44 172 LEU A O 1
ATOM 1390 N N . ARG A 1 173 ? 7.942 0.749 -16.340 1.00 96.00 173 ARG A N 1
ATOM 1391 C CA . ARG A 1 173 ? 8.137 1.792 -17.351 1.00 96.00 173 ARG A CA 1
ATOM 1392 C C . ARG A 1 173 ? 8.282 1.136 -18.715 1.00 96.00 173 ARG A C 1
ATOM 1394 O O . ARG A 1 173 ? 9.152 0.292 -18.885 1.00 96.00 173 ARG A O 1
ATOM 1401 N N . ASP A 1 174 ? 7.442 1.526 -19.664 1.00 93.19 174 ASP A N 1
ATOM 1402 C CA . ASP A 1 174 ? 7.529 1.048 -21.045 1.00 93.19 174 ASP A CA 1
ATOM 1403 C C . ASP A 1 174 ? 8.633 1.831 -21.793 1.00 93.19 174 ASP A C 1
ATOM 1405 O O . ASP A 1 174 ? 8.502 3.052 -21.953 1.00 93.19 174 ASP A O 1
ATOM 1409 N N . PRO A 1 175 ? 9.716 1.176 -22.266 1.00 91.69 175 PRO A N 1
ATOM 1410 C CA . PRO A 1 175 ? 10.799 1.849 -22.986 1.00 91.69 175 PRO A CA 1
ATOM 1411 C C . PRO A 1 175 ? 10.368 2.463 -24.328 1.00 91.69 175 PRO A C 1
ATOM 1413 O O . PRO A 1 175 ? 11.063 3.338 -24.841 1.00 91.69 175 PRO A O 1
ATOM 1416 N N . ALA A 1 176 ? 9.251 2.019 -24.919 1.00 89.38 176 ALA A N 1
ATOM 1417 C CA . ALA A 1 176 ? 8.773 2.518 -26.209 1.00 89.38 176 ALA A CA 1
ATOM 1418 C C . ALA A 1 176 ? 7.974 3.830 -26.097 1.00 89.38 176 ALA A C 1
ATOM 1420 O O . ALA A 1 176 ? 7.981 4.630 -27.035 1.00 89.38 176 ALA A O 1
ATOM 1421 N N . SER A 1 177 ? 7.300 4.061 -24.966 1.00 87.00 177 SER A N 1
ATOM 1422 C CA . SER A 1 177 ? 6.505 5.270 -24.692 1.00 87.00 177 SER A CA 1
ATOM 1423 C C . SER A 1 177 ? 7.164 6.250 -23.709 1.00 87.00 177 SER A C 1
ATOM 1425 O O . SER A 1 177 ? 6.660 7.358 -23.524 1.00 87.00 177 SER A O 1
ATOM 1427 N N . ASP A 1 178 ? 8.301 5.877 -23.105 1.00 89.06 178 ASP A N 1
ATOM 1428 C CA . ASP A 1 178 ? 9.087 6.684 -22.155 1.00 89.06 178 ASP A CA 1
ATOM 1429 C C . ASP A 1 178 ? 8.305 7.083 -20.876 1.00 89.06 178 ASP A C 1
ATOM 1431 O O . ASP A 1 178 ? 8.663 8.020 -20.153 1.00 89.06 178 ASP A O 1
ATOM 1435 N N . ILE A 1 179 ? 7.242 6.348 -20.528 1.00 90.94 179 ILE A N 1
ATOM 1436 C CA . ILE A 1 179 ? 6.380 6.643 -19.370 1.00 90.94 179 ILE A CA 1
ATOM 1437 C C . ILE A 1 179 ? 6.230 5.466 -18.402 1.00 90.94 179 ILE A C 1
ATOM 1439 O O . ILE A 1 179 ? 6.238 4.293 -18.768 1.00 90.94 179 ILE A O 1
ATOM 1443 N N . TYR A 1 180 ? 6.077 5.811 -17.121 1.00 95.62 180 TYR A N 1
ATOM 1444 C CA . TYR A 1 180 ? 5.666 4.871 -16.082 1.00 95.62 180 TYR A CA 1
ATOM 1445 C C . TYR A 1 180 ? 4.196 4.485 -16.280 1.00 95.62 180 TYR A C 1
ATOM 1447 O O . TYR A 1 180 ? 3.347 5.372 -16.418 1.00 95.62 180 TYR A O 1
ATOM 1455 N N . LEU A 1 181 ? 3.878 3.190 -16.217 1.00 94.62 181 LEU A N 1
ATOM 1456 C CA . LEU A 1 181 ? 2.555 2.658 -16.568 1.00 94.62 181 LEU A CA 1
ATOM 1457 C C . LEU A 1 181 ? 1.411 3.253 -15.726 1.00 94.62 181 LEU A C 1
ATOM 1459 O O . LEU A 1 181 ? 0.324 3.490 -16.243 1.00 94.62 181 LEU A O 1
ATOM 1463 N N . PHE A 1 182 ? 1.637 3.588 -14.452 1.00 92.56 182 PHE A N 1
ATOM 1464 C CA . PHE A 1 182 ? 0.597 4.215 -13.616 1.00 92.56 182 PHE A CA 1
ATOM 1465 C C . PHE A 1 182 ? 0.177 5.623 -14.104 1.00 92.56 182 PHE A C 1
ATOM 1467 O O . PHE A 1 182 ? -0.903 6.112 -13.761 1.00 92.56 182 PHE A O 1
ATOM 1474 N N . ASN A 1 183 ? 1.034 6.292 -14.885 1.00 91.69 183 ASN A N 1
ATOM 1475 C CA . ASN A 1 183 ? 0.830 7.656 -15.375 1.00 91.69 183 ASN A CA 1
ATOM 1476 C C . ASN A 1 183 ? 0.299 7.718 -16.823 1.00 91.69 183 ASN A C 1
ATOM 1478 O O . ASN A 1 183 ? 0.064 8.819 -17.329 1.00 91.69 183 ASN A O 1
ATOM 1482 N N . GLU A 1 184 ? 0.071 6.555 -17.441 1.00 90.50 184 GLU A N 1
ATOM 1483 C CA . GLU A 1 184 ? -0.664 6.365 -18.697 1.00 90.50 184 GLU A CA 1
ATOM 1484 C C . GLU A 1 184 ? -2.021 7.089 -18.730 1.00 90.50 184 GLU A C 1
ATOM 1486 O O . GLU A 1 184 ? -2.581 7.492 -17.701 1.00 90.50 184 GLU A O 1
ATOM 1491 N N . ASN A 1 185 ? -2.582 7.233 -19.931 1.00 86.69 185 ASN A N 1
ATOM 1492 C CA . ASN A 1 185 ? -3.899 7.834 -20.122 1.00 86.69 185 ASN A CA 1
ATOM 1493 C C . ASN A 1 185 ? -4.725 7.054 -21.167 1.00 86.69 185 ASN A C 1
ATOM 1495 O O . ASN A 1 185 ? -4.494 7.264 -22.356 1.00 86.69 185 ASN A O 1
ATOM 1499 N N . PRO A 1 186 ? -5.707 6.226 -20.752 1.00 86.62 186 PRO A N 1
ATOM 1500 C CA . PRO A 1 186 ? -6.192 6.042 -19.378 1.00 86.62 186 PRO A CA 1
ATOM 1501 C C . PRO A 1 186 ? -5.176 5.352 -18.450 1.00 86.62 186 PRO A C 1
ATOM 1503 O O . PRO A 1 186 ? -4.376 4.519 -18.875 1.00 86.62 186 PRO A O 1
ATOM 1506 N N . ARG A 1 187 ? -5.215 5.708 -17.158 1.00 87.94 187 ARG A N 1
ATOM 1507 C CA . ARG A 1 187 ? -4.266 5.208 -16.145 1.00 87.94 187 ARG A CA 1
ATOM 1508 C C . ARG A 1 187 ? -4.380 3.699 -15.962 1.00 87.94 187 ARG A C 1
ATOM 1510 O O . ARG A 1 187 ? -5.482 3.153 -16.026 1.00 87.94 187 ARG A O 1
ATOM 1517 N N . ILE A 1 188 ? -3.250 3.069 -15.657 1.00 93.06 188 ILE A N 1
ATOM 1518 C CA . ILE A 1 188 ? -3.177 1.670 -15.238 1.00 93.06 188 ILE A CA 1
ATOM 1519 C C . ILE A 1 188 ? -3.048 1.629 -13.713 1.00 93.06 188 ILE A C 1
ATOM 1521 O O . ILE A 1 188 ? -2.027 2.032 -13.157 1.00 93.06 188 ILE A O 1
ATOM 1525 N N . SER A 1 189 ? -4.074 1.129 -13.029 1.00 93.81 189 SER A N 1
ATOM 1526 C CA . SER A 1 189 ? -4.000 0.852 -11.592 1.00 93.81 189 SER A CA 1
ATOM 1527 C C . SER A 1 189 ? -3.109 -0.360 -11.338 1.00 93.81 189 SER A C 1
ATOM 1529 O O . SER A 1 189 ? -3.283 -1.387 -11.989 1.00 93.81 189 SER A O 1
ATOM 1531 N N . VAL A 1 190 ? -2.187 -0.280 -10.375 1.00 95.31 190 VAL A N 1
ATOM 1532 C CA . VAL A 1 190 ? -1.315 -1.408 -9.987 1.00 95.31 190 VAL A CA 1
ATOM 1533 C C . VAL A 1 190 ? -1.745 -1.962 -8.632 1.00 95.31 190 VAL A C 1
ATOM 1535 O O . VAL A 1 190 ? -1.814 -1.208 -7.655 1.00 95.31 190 VAL A O 1
ATOM 1538 N N . ARG A 1 191 ? -2.009 -3.276 -8.573 1.00 94.94 191 ARG A N 1
ATOM 1539 C CA . ARG A 1 191 ? -2.321 -4.017 -7.340 1.00 94.94 191 ARG A CA 1
ATOM 1540 C C . ARG A 1 191 ? -1.579 -5.352 -7.230 1.00 94.94 191 ARG A C 1
ATOM 1542 O O . ARG A 1 191 ? -1.160 -5.941 -8.225 1.00 94.94 191 ARG A O 1
ATOM 1549 N N . ARG A 1 192 ? -1.499 -5.866 -6.005 1.00 94.56 192 ARG A N 1
ATOM 1550 C CA . ARG A 1 192 ? -0.825 -7.109 -5.609 1.00 94.56 192 ARG A CA 1
ATOM 1551 C C . ARG A 1 192 ? -1.841 -8.115 -5.029 1.00 94.56 192 ARG A C 1
ATOM 1553 O O . ARG A 1 192 ? -2.857 -7.719 -4.448 1.00 94.56 192 ARG A O 1
ATOM 1560 N N . ARG A 1 193 ? -1.601 -9.419 -5.197 1.00 89.81 193 ARG A N 1
ATOM 1561 C CA . ARG A 1 193 ? -2.462 -10.520 -4.722 1.00 89.81 193 ARG A CA 1
ATOM 1562 C C . ARG A 1 193 ? -1.623 -11.750 -4.366 1.00 89.81 193 ARG A C 1
ATOM 1564 O O . ARG A 1 193 ? -0.831 -12.209 -5.186 1.00 89.81 193 ARG A O 1
ATOM 1571 N N . LEU A 1 194 ? -1.860 -12.333 -3.187 1.00 85.69 194 LEU A N 1
ATOM 1572 C CA . LEU A 1 194 ? -1.281 -13.630 -2.827 1.00 85.69 194 LEU A CA 1
ATOM 1573 C C . LEU A 1 194 ? -1.971 -14.752 -3.618 1.00 85.69 194 LEU A C 1
ATOM 1575 O O . LEU A 1 194 ? -3.186 -14.933 -3.513 1.00 85.69 194 LEU A O 1
ATOM 1579 N N . ALA A 1 195 ? -1.203 -15.504 -4.402 1.00 75.00 195 ALA A N 1
ATOM 1580 C CA . ALA A 1 195 ? -1.670 -16.665 -5.153 1.00 75.00 195 ALA A CA 1
ATOM 1581 C C . ALA A 1 195 ? -1.324 -17.960 -4.401 1.00 75.00 195 ALA A C 1
ATOM 1583 O O . ALA A 1 195 ? -0.179 -18.160 -4.008 1.00 75.00 195 ALA A O 1
ATOM 1584 N N . GLY A 1 196 ? -2.295 -18.860 -4.220 1.00 61.03 196 GLY A N 1
ATOM 1585 C CA . GLY A 1 196 ? -2.090 -20.120 -3.498 1.00 61.03 196 GLY A CA 1
ATOM 1586 C C . GLY A 1 196 ? -3.206 -21.135 -3.744 1.00 61.03 196 GLY A C 1
ATOM 1587 O O . GLY A 1 196 ? -4.332 -20.761 -4.076 1.00 61.03 196 GLY A O 1
ATOM 1588 N N . ALA A 1 197 ? -2.892 -22.425 -3.588 1.00 40.12 197 ALA A N 1
ATOM 1589 C CA . ALA A 1 197 ? -3.784 -23.532 -3.949 1.00 40.12 197 ALA A CA 1
ATOM 1590 C C . ALA A 1 197 ? -5.087 -23.581 -3.126 1.00 40.12 197 ALA A C 1
ATOM 1592 O O . ALA A 1 197 ? -6.122 -23.982 -3.653 1.00 40.12 197 ALA A O 1
ATOM 1593 N N . GLY A 1 198 ? -5.064 -23.113 -1.872 1.00 51.88 198 GLY A N 1
ATOM 1594 C CA . GLY A 1 198 ? -6.250 -23.020 -1.012 1.00 51.88 198 GLY A CA 1
ATOM 1595 C C . GLY A 1 198 ? -7.264 -21.935 -1.409 1.00 51.88 198 GLY A C 1
ATOM 1596 O O . GLY A 1 198 ? -8.303 -21.819 -0.766 1.00 51.88 198 GLY A O 1
ATOM 1597 N N . GLY A 1 199 ? -6.982 -21.106 -2.425 1.00 58.31 199 GLY A N 1
ATOM 1598 C CA . GLY A 1 199 ? -7.891 -20.068 -2.943 1.00 58.31 199 GLY A CA 1
ATOM 1599 C C . GLY A 1 199 ? -8.131 -18.855 -2.028 1.00 58.31 199 GLY A C 1
ATOM 1600 O O . GLY A 1 199 ? -8.619 -17.828 -2.500 1.00 58.31 199 GLY A O 1
ATOM 1601 N N . GLY A 1 200 ? -7.755 -18.948 -0.750 1.00 71.69 200 GLY A N 1
ATOM 1602 C CA . GLY A 1 200 ? -8.003 -17.936 0.273 1.00 71.69 200 GLY A CA 1
ATOM 1603 C C . GLY A 1 200 ? -9.466 -17.866 0.711 1.00 71.69 200 GLY A C 1
ATOM 1604 O O . GLY A 1 200 ? -10.375 -18.447 0.110 1.00 71.69 200 GLY A O 1
ATOM 1605 N N . ARG A 1 201 ? -9.728 -17.111 1.778 1.00 80.81 201 ARG A N 1
ATOM 1606 C CA . ARG A 1 201 ? -11.099 -16.800 2.183 1.00 80.81 201 ARG A CA 1
ATOM 1607 C C . ARG A 1 201 ? -11.668 -15.787 1.193 1.00 80.81 201 ARG A C 1
ATOM 1609 O O . ARG A 1 201 ? -11.173 -14.668 1.092 1.00 80.81 201 ARG A O 1
ATOM 1616 N N . ARG A 1 202 ? -12.737 -16.154 0.479 1.00 84.75 202 ARG A N 1
ATOM 1617 C CA . ARG A 1 202 ? -13.414 -15.253 -0.470 1.00 84.75 202 ARG A CA 1
ATOM 1618 C C . ARG A 1 202 ? -13.736 -13.908 0.211 1.00 84.75 202 ARG A C 1
ATOM 1620 O O . ARG A 1 202 ? -14.441 -13.925 1.223 1.00 84.75 202 ARG A O 1
ATOM 1627 N N . PRO A 1 203 ? -13.285 -12.756 -0.323 1.00 85.25 203 PRO A N 1
ATOM 1628 C CA . PRO A 1 203 ? -13.555 -11.461 0.291 1.00 85.25 203 PRO A CA 1
ATOM 1629 C C . PRO A 1 203 ? -15.054 -11.156 0.280 1.00 85.25 203 PRO A C 1
ATOM 1631 O O . PRO A 1 203 ? -15.770 -11.481 -0.675 1.00 85.25 203 PRO A O 1
ATOM 1634 N N . PHE A 1 204 ? -15.541 -10.526 1.349 1.00 87.56 204 PHE A N 1
ATOM 1635 C CA . PHE A 1 204 ? -16.938 -10.110 1.428 1.00 87.56 204 PHE A CA 1
ATOM 1636 C C . PHE A 1 204 ? -17.207 -8.928 0.481 1.00 87.56 204 PHE A C 1
ATOM 1638 O O . PHE A 1 204 ? -16.322 -8.126 0.180 1.00 87.56 204 PHE A O 1
ATOM 1645 N N . LYS A 1 205 ? -18.453 -8.790 0.007 1.00 87.19 205 LYS A N 1
ATOM 1646 C CA . LYS A 1 205 ? -18.843 -7.633 -0.809 1.00 87.19 205 LYS A CA 1
ATOM 1647 C C . LYS A 1 205 ? -19.021 -6.409 0.094 1.00 87.19 205 LYS A C 1
ATOM 1649 O O . LYS A 1 205 ? -20.009 -6.331 0.827 1.00 87.19 205 LYS A O 1
ATOM 1654 N N . VAL A 1 206 ? -18.100 -5.452 -0.003 1.00 88.38 206 VAL A N 1
ATOM 1655 C CA . VAL A 1 206 ? -18.241 -4.106 0.577 1.00 88.38 206 VAL A CA 1
ATOM 1656 C C . VAL A 1 206 ? -19.546 -3.467 0.089 1.00 88.38 206 VAL A C 1
ATOM 1658 O O . VAL A 1 206 ? -19.894 -3.578 -1.089 1.00 88.38 206 VAL A O 1
ATOM 1661 N N . GLN A 1 207 ? -20.276 -2.817 0.997 1.00 89.62 207 GLN A N 1
ATOM 1662 C CA . GLN A 1 207 ? -21.409 -1.955 0.656 1.00 89.62 207 GLN A CA 1
ATOM 1663 C C . GLN A 1 207 ? -20.998 -0.498 0.910 1.00 89.62 207 GLN A C 1
ATOM 1665 O O . GLN A 1 207 ? -20.528 -0.223 2.016 1.00 89.62 207 GLN A O 1
ATOM 1670 N N . PRO A 1 208 ? -21.164 0.424 -0.057 1.00 93.38 208 PRO A N 1
ATOM 1671 C CA . PRO A 1 208 ? -20.892 1.839 0.169 1.00 93.38 208 PRO A CA 1
ATOM 1672 C C . PRO A 1 208 ? -21.777 2.408 1.288 1.00 93.38 208 PRO A C 1
ATOM 1674 O O . PRO A 1 208 ? -22.968 2.096 1.351 1.00 93.38 208 PRO A O 1
ATOM 1677 N N . LYS A 1 209 ? -21.215 3.262 2.149 1.00 94.50 209 LYS A N 1
ATOM 1678 C CA . LYS A 1 209 ? -21.936 3.951 3.236 1.00 94.50 209 LYS A CA 1
ATOM 1679 C C . LYS A 1 209 ? -21.991 5.460 3.014 1.00 94.50 209 LYS A C 1
ATOM 1681 O O . LYS A 1 209 ? -21.124 6.030 2.364 1.00 94.50 209 LYS A O 1
ATOM 1686 N N . ASP A 1 210 ? -22.938 6.146 3.648 1.00 92.88 210 ASP A N 1
ATOM 1687 C CA . ASP A 1 210 ? -22.936 7.616 3.652 1.00 92.88 210 ASP A CA 1
ATOM 1688 C C . ASP A 1 210 ? -21.791 8.201 4.483 1.00 92.88 210 ASP A C 1
ATOM 1690 O O . ASP A 1 210 ? -21.291 9.284 4.168 1.00 92.88 210 ASP A O 1
ATOM 1694 N N . ARG A 1 211 ? -21.363 7.482 5.528 1.00 94.88 211 ARG A N 1
ATOM 1695 C CA . ARG A 1 211 ? -20.315 7.882 6.473 1.00 94.88 211 ARG A CA 1
ATOM 1696 C C . ARG A 1 211 ? -19.510 6.647 6.899 1.00 94.88 211 ARG A C 1
ATOM 1698 O O . ARG A 1 211 ? -20.111 5.595 7.111 1.00 94.88 211 ARG A O 1
ATOM 1705 N N . LEU A 1 212 ? -18.189 6.775 7.040 1.00 96.38 212 LEU A N 1
ATOM 1706 C CA . LEU A 1 212 ? -17.293 5.702 7.506 1.00 96.38 212 LEU A CA 1
ATOM 1707 C C . LEU A 1 212 ? -16.819 5.933 8.941 1.00 96.38 212 LEU A C 1
ATOM 1709 O O . LEU A 1 212 ? -16.685 7.082 9.370 1.00 96.38 212 LEU A O 1
ATOM 1713 N N . ARG A 1 213 ? -16.461 4.848 9.638 1.00 96.62 213 ARG A N 1
ATOM 1714 C CA . ARG A 1 213 ? -15.613 4.908 10.841 1.00 96.62 213 ARG A CA 1
ATOM 1715 C C . ARG A 1 213 ? -14.209 4.380 10.577 1.00 96.62 213 ARG A C 1
ATOM 1717 O O . ARG A 1 213 ? -14.048 3.24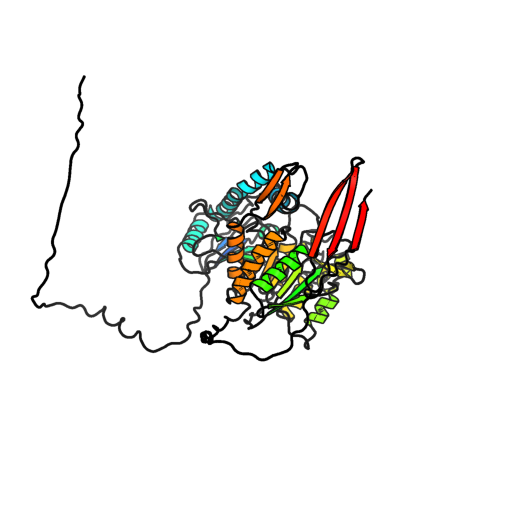1 10.141 1.00 96.62 213 ARG A O 1
ATOM 1724 N N . LEU A 1 214 ? -13.208 5.194 10.896 1.00 96.94 214 LEU A N 1
ATOM 1725 C CA . LEU A 1 214 ? -11.798 4.823 10.881 1.00 96.94 214 LEU A CA 1
ATOM 1726 C C . LEU A 1 214 ? -11.309 4.636 12.321 1.00 96.94 214 LEU A C 1
ATOM 1728 O O . LEU A 1 214 ? -11.349 5.578 13.113 1.00 96.94 214 LEU A O 1
ATOM 1732 N N . LEU A 1 215 ? -10.838 3.434 12.656 1.00 97.62 215 LEU A N 1
ATOM 1733 C CA . LEU A 1 215 ? -10.151 3.161 13.917 1.00 97.62 215 LEU A CA 1
ATOM 1734 C C . LEU A 1 215 ? -8.642 3.300 13.704 1.00 97.62 215 LEU A C 1
ATOM 1736 O O . LEU A 1 215 ? -8.027 2.522 12.976 1.00 97.62 215 LEU A O 1
ATOM 1740 N N . PHE A 1 216 ? -8.053 4.302 14.343 1.00 95.44 216 PHE A N 1
ATOM 1741 C CA . PHE A 1 21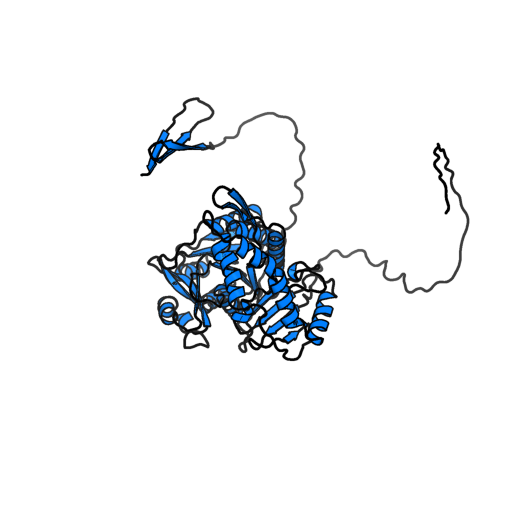6 ? -6.627 4.579 14.304 1.00 95.44 216 PHE A CA 1
ATOM 1742 C C . PHE A 1 216 ? -5.937 3.835 15.453 1.00 95.44 216 PHE A C 1
ATOM 1744 O O . PHE A 1 216 ? -6.196 4.092 16.632 1.00 95.44 216 PHE A O 1
ATOM 1751 N N . VAL A 1 217 ? -5.060 2.896 15.110 1.00 94.88 217 VAL A N 1
ATOM 1752 C CA . VAL A 1 217 ? -4.300 2.062 16.044 1.00 94.88 217 VAL A CA 1
ATOM 1753 C C . VAL A 1 217 ? -2.856 2.550 16.025 1.00 94.88 217 VAL A C 1
ATOM 1755 O O . VAL A 1 217 ? -2.112 2.224 15.107 1.00 94.88 217 VAL A O 1
ATOM 1758 N N . VAL A 1 218 ? -2.471 3.356 17.019 1.00 91.94 218 VAL A N 1
ATOM 1759 C CA . VAL A 1 218 ? -1.082 3.813 17.199 1.00 91.94 218 VAL A CA 1
ATOM 1760 C C . VAL A 1 218 ? -0.409 2.900 18.216 1.00 91.94 218 VAL A C 1
ATOM 1762 O O . VAL A 1 218 ? -0.630 3.070 19.411 1.00 91.94 218 VAL A O 1
ATOM 1765 N N . SER A 1 219 ? 0.390 1.946 17.745 1.00 90.81 219 SER A N 1
ATOM 1766 C CA . SER A 1 219 ? 1.141 1.014 18.593 1.00 90.81 219 SER A CA 1
ATOM 1767 C C . SER A 1 219 ? 2.584 1.487 18.764 1.00 90.81 219 SER A C 1
ATOM 1769 O O . SER A 1 219 ? 3.275 1.764 17.775 1.00 90.81 219 SER A O 1
ATOM 1771 N N . ARG A 1 220 ? 3.047 1.621 20.012 1.00 89.06 220 ARG A N 1
ATOM 1772 C CA . ARG A 1 220 ? 4.418 2.035 20.373 1.00 89.06 220 ARG A CA 1
ATOM 1773 C C . ARG A 1 220 ? 4.971 1.213 21.553 1.00 89.06 220 ARG A C 1
ATOM 1775 O O . ARG A 1 220 ? 5.313 1.787 22.591 1.00 89.06 220 ARG A O 1
ATOM 1782 N N . PRO A 1 221 ? 5.095 -0.121 21.420 1.00 89.44 221 PRO A N 1
ATOM 1783 C CA . PRO A 1 221 ? 5.675 -0.952 22.465 1.00 89.44 221 PRO A CA 1
ATOM 1784 C C . PRO A 1 221 ? 7.131 -0.558 22.750 1.00 89.44 221 PRO A C 1
ATOM 1786 O O . PRO A 1 221 ? 7.963 -0.413 21.853 1.00 89.44 221 PRO A O 1
ATOM 1789 N N . SER A 1 222 ? 7.445 -0.405 24.034 1.00 88.69 222 SER A N 1
ATOM 1790 C CA . SER A 1 222 ? 8.675 0.222 24.545 1.00 88.69 222 SER A CA 1
ATOM 1791 C C . SER A 1 222 ? 9.961 -0.614 24.400 1.00 88.69 222 SER A C 1
ATOM 1793 O O . SER A 1 222 ? 10.971 -0.312 25.035 1.00 88.69 222 SER A O 1
ATOM 1795 N N . ASP A 1 223 ? 9.927 -1.693 23.618 1.00 88.44 223 ASP A N 1
ATOM 1796 C CA . ASP A 1 223 ? 11.066 -2.532 23.218 1.00 88.44 223 ASP A CA 1
ATOM 1797 C C . ASP A 1 223 ? 11.273 -2.610 21.689 1.00 88.44 223 ASP A C 1
ATOM 1799 O O . ASP A 1 223 ? 12.220 -3.259 21.255 1.00 88.44 223 ASP A O 1
ATOM 1803 N N . ALA A 1 224 ? 10.446 -1.939 20.871 1.00 76.31 224 ALA A N 1
ATOM 1804 C CA . ALA A 1 224 ? 10.516 -2.016 19.402 1.00 76.31 224 ALA A CA 1
ATOM 1805 C C . ALA A 1 224 ? 11.333 -0.899 18.714 1.00 76.31 224 ALA A C 1
ATOM 1807 O O . ALA A 1 224 ? 11.654 -1.011 17.532 1.00 76.31 224 ALA A O 1
ATOM 1808 N N . GLY A 1 225 ? 11.680 0.170 19.440 1.00 73.75 225 GLY A N 1
ATOM 1809 C CA . GLY A 1 225 ? 12.360 1.357 18.905 1.00 73.75 225 GLY A CA 1
ATOM 1810 C C . GLY A 1 225 ? 11.522 2.631 19.050 1.00 73.75 225 GLY A C 1
ATOM 1811 O O . GLY A 1 225 ? 10.573 2.674 19.832 1.00 73.75 225 GLY A O 1
ATOM 1812 N N . PHE A 1 226 ? 11.893 3.693 18.327 1.00 66.62 226 PHE A N 1
ATOM 1813 C CA . PHE A 1 226 ? 11.190 4.979 18.360 1.00 66.62 226 PHE A CA 1
ATOM 1814 C C . PHE A 1 226 ? 10.692 5.396 16.970 1.00 66.62 226 PHE A C 1
ATOM 1816 O O . PHE A 1 226 ? 11.487 5.617 16.058 1.00 66.62 226 PHE A O 1
ATOM 1823 N N . ILE A 1 227 ? 9.378 5.598 16.859 1.00 66.44 227 ILE A N 1
ATOM 1824 C CA . ILE A 1 227 ? 8.710 6.375 15.805 1.00 66.44 227 ILE A CA 1
ATOM 1825 C C . ILE A 1 227 ? 7.937 7.491 16.520 1.00 66.44 227 ILE A C 1
ATOM 1827 O O . ILE A 1 227 ? 7.248 7.195 17.499 1.00 66.44 227 ILE A O 1
ATOM 1831 N N . ASP A 1 228 ? 7.991 8.744 16.048 1.00 66.00 228 ASP A N 1
ATOM 1832 C CA . ASP A 1 228 ? 7.174 9.826 16.626 1.00 66.00 228 ASP A CA 1
ATOM 1833 C C . ASP A 1 228 ? 5.669 9.547 16.424 1.00 66.00 228 ASP A C 1
ATOM 1835 O O . ASP A 1 228 ? 5.180 9.647 15.295 1.00 66.00 228 ASP A O 1
ATOM 1839 N N . PRO A 1 229 ? 4.895 9.269 17.495 1.00 57.78 229 PRO A N 1
ATOM 1840 C CA . PRO A 1 229 ? 3.478 8.910 17.395 1.00 57.78 229 PRO A CA 1
ATOM 1841 C C . PRO A 1 229 ? 2.562 10.078 17.009 1.00 57.78 229 PRO A C 1
ATOM 1843 O O . PRO A 1 229 ? 1.343 9.917 16.967 1.00 57.78 229 PRO A O 1
ATOM 1846 N N . ARG A 1 230 ? 3.111 11.280 16.794 1.00 61.94 230 ARG A N 1
ATOM 1847 C CA . ARG A 1 230 ? 2.345 12.469 16.395 1.00 61.94 230 ARG A CA 1
ATOM 1848 C C . ARG A 1 230 ? 2.516 12.838 14.929 1.00 61.94 230 ARG A C 1
ATOM 1850 O O . ARG A 1 230 ? 1.665 13.563 14.424 1.00 61.94 230 ARG A O 1
ATOM 1857 N N . GLY A 1 231 ? 3.560 12.350 14.257 1.00 75.38 231 GLY A N 1
ATOM 1858 C CA . GLY A 1 231 ? 3.867 12.697 12.871 1.00 75.38 231 GLY A CA 1
ATOM 1859 C C . GLY A 1 231 ? 2.743 12.307 11.911 1.00 75.38 231 GLY A C 1
ATOM 1860 O O . GLY A 1 231 ? 1.972 13.159 11.465 1.00 75.38 231 GLY A O 1
ATOM 1861 N N . GLU A 1 232 ? 2.623 11.014 11.606 1.00 79.00 232 GLU A N 1
ATOM 1862 C CA . GLU A 1 232 ? 1.619 10.540 10.648 1.00 79.00 232 GLU A CA 1
ATOM 1863 C C . GLU A 1 232 ? 0.185 10.717 11.155 1.00 79.00 232 GLU A C 1
ATOM 1865 O O . GLU A 1 232 ? -0.665 11.204 10.411 1.00 79.00 232 GLU A O 1
ATOM 1870 N N . ALA A 1 233 ? -0.092 10.397 12.423 1.00 84.62 233 ALA A N 1
ATOM 1871 C CA . ALA A 1 233 ? -1.436 10.539 12.981 1.00 84.62 233 ALA A CA 1
ATOM 1872 C C . ALA A 1 233 ? -1.986 11.971 12.820 1.00 84.62 233 ALA A C 1
ATOM 1874 O O . ALA A 1 233 ? -3.160 12.141 12.492 1.00 84.62 233 ALA A O 1
ATOM 1875 N N . LYS A 1 234 ? -1.145 13.010 12.961 1.00 85.75 234 LYS A N 1
ATOM 1876 C CA . LYS A 1 234 ? -1.547 14.389 12.647 1.00 85.75 234 LYS A CA 1
ATOM 1877 C C . LYS A 1 234 ? -1.741 14.592 11.142 1.00 85.75 234 LYS A C 1
ATOM 1879 O O . LYS A 1 234 ? -2.773 15.124 10.753 1.00 85.75 234 LYS A O 1
ATOM 1884 N N . ALA A 1 235 ? -0.801 14.154 10.304 1.00 85.50 235 ALA A N 1
ATOM 1885 C CA . ALA A 1 235 ? -0.890 14.288 8.846 1.00 85.50 235 ALA A CA 1
ATOM 1886 C C . ALA A 1 235 ? -2.179 13.685 8.253 1.00 85.50 235 ALA A C 1
ATOM 1888 O O . ALA A 1 235 ? -2.780 14.285 7.357 1.00 85.50 235 ALA A O 1
ATOM 1889 N N . VAL A 1 236 ? -2.616 12.534 8.776 1.00 87.38 236 VAL A N 1
ATOM 1890 C CA . VAL A 1 236 ? -3.863 11.853 8.392 1.00 87.38 236 VAL A CA 1
ATOM 1891 C C . VAL A 1 236 ? -5.094 12.577 8.940 1.00 87.38 236 VAL A C 1
ATOM 1893 O O . VAL A 1 236 ? -6.058 12.768 8.202 1.00 87.38 236 VAL A O 1
ATOM 1896 N N . LEU A 1 237 ? -5.073 13.026 10.201 1.00 90.38 237 LEU A N 1
ATOM 1897 C CA . LEU A 1 237 ? -6.171 13.818 10.771 1.00 90.38 237 LEU A CA 1
ATOM 1898 C C . LEU A 1 237 ? -6.362 15.156 10.041 1.00 90.38 237 LEU A C 1
ATOM 1900 O O . LEU A 1 237 ? -7.498 15.514 9.744 1.00 90.38 237 LEU A O 1
ATOM 1904 N N . ASP A 1 238 ? -5.276 15.862 9.711 1.00 89.19 238 ASP A N 1
ATOM 1905 C CA . ASP A 1 238 ? -5.308 17.098 8.920 1.00 89.19 238 ASP A CA 1
ATOM 1906 C C . ASP A 1 238 ? -5.938 16.839 7.538 1.00 89.19 238 ASP A C 1
ATOM 1908 O O . ASP A 1 238 ? -6.807 17.587 7.096 1.00 89.19 238 ASP A O 1
ATOM 1912 N N . ALA A 1 239 ? -5.534 15.749 6.872 1.00 87.31 239 ALA A N 1
ATOM 1913 C CA . ALA A 1 239 ? -6.067 15.338 5.575 1.00 87.31 239 ALA A CA 1
ATOM 1914 C C . ALA A 1 239 ? -7.570 15.007 5.628 1.00 87.31 239 ALA A C 1
ATOM 1916 O O . ALA A 1 239 ? -8.333 15.462 4.776 1.00 87.31 239 ALA A O 1
ATOM 1917 N N . ILE A 1 240 ? -8.013 14.256 6.642 1.00 90.62 240 ILE A N 1
ATOM 1918 C CA . ILE A 1 240 ? -9.431 13.923 6.843 1.00 90.62 240 ILE A CA 1
ATOM 1919 C C . ILE A 1 240 ? -10.244 15.179 7.188 1.00 90.62 240 ILE A C 1
ATOM 1921 O O . ILE A 1 240 ? -11.339 15.351 6.659 1.00 90.62 240 ILE A O 1
ATOM 1925 N N . ALA A 1 241 ? -9.713 16.084 8.014 1.00 89.88 241 ALA A N 1
ATOM 1926 C CA . ALA A 1 241 ? -10.378 17.341 8.356 1.00 89.88 241 ALA A CA 1
ATOM 1927 C C . ALA A 1 241 ? -10.487 18.307 7.161 1.00 89.88 241 ALA A C 1
ATOM 1929 O O . ALA A 1 241 ? -11.474 19.027 7.056 1.00 89.88 241 ALA A O 1
ATOM 1930 N N . GLN A 1 242 ? -9.508 18.315 6.252 1.00 88.38 242 GLN A N 1
ATOM 1931 C CA . GLN A 1 242 ? -9.536 19.149 5.047 1.00 88.38 242 GLN A CA 1
ATOM 1932 C C . GLN A 1 242 ? -10.468 18.593 3.959 1.00 88.38 242 GLN A C 1
ATOM 1934 O O . GLN A 1 242 ? -11.180 19.357 3.311 1.00 88.38 242 GLN A O 1
ATOM 1939 N N . GLU A 1 243 ? -10.433 17.280 3.720 1.00 89.69 243 GLU A N 1
ATOM 1940 C CA . GLU A 1 243 ? -10.987 16.673 2.498 1.00 89.69 243 GLU A CA 1
ATOM 1941 C C . GLU A 1 243 ? -12.167 15.722 2.751 1.00 89.69 243 GLU A C 1
ATOM 1943 O O . GLU A 1 243 ? -12.842 15.320 1.804 1.00 89.69 243 GLU A O 1
ATOM 1948 N N . ALA A 1 244 ? -12.431 15.343 4.007 1.00 86.94 244 ALA A N 1
ATOM 1949 C CA . ALA A 1 244 ?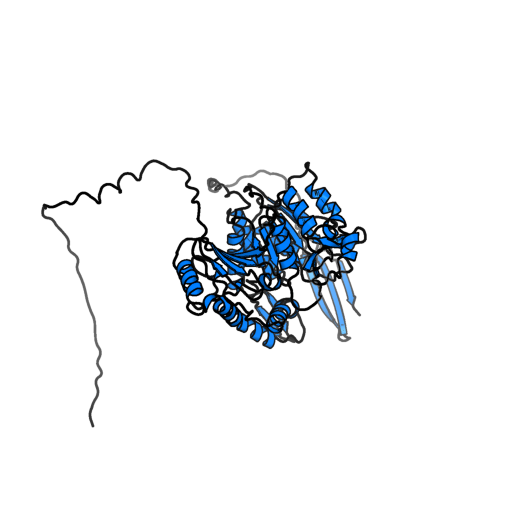 -13.444 14.348 4.364 1.00 86.94 244 ALA A CA 1
ATOM 1950 C C . ALA A 1 244 ? -14.263 14.671 5.630 1.00 86.94 244 ALA A C 1
ATOM 1952 O O . ALA A 1 244 ? -14.884 13.768 6.209 1.00 86.94 244 ALA A O 1
ATOM 1953 N N . GLU A 1 245 ? -14.317 15.947 6.033 1.00 87.44 245 GLU A N 1
ATOM 1954 C CA . GLU A 1 245 ? -15.092 16.406 7.190 1.00 87.44 245 GLU A CA 1
ATOM 1955 C C . GLU A 1 245 ? -16.545 15.901 7.121 1.00 87.44 245 GLU A C 1
ATOM 1957 O O . GLU A 1 245 ? -17.214 15.945 6.086 1.00 87.44 245 GLU A O 1
ATOM 1962 N N . GLY A 1 246 ? -17.027 15.334 8.227 1.00 88.81 246 GLY A N 1
ATOM 1963 C CA . GLY A 1 246 ? -18.365 14.753 8.328 1.00 88.81 246 GLY A CA 1
ATOM 1964 C C . GLY A 1 246 ? -18.577 13.430 7.573 1.00 88.81 246 GLY A C 1
ATOM 1965 O O . GLY A 1 246 ? -19.438 12.659 8.001 1.00 88.81 246 GLY A O 1
ATOM 1966 N N . ARG A 1 247 ? -17.811 13.109 6.517 1.00 94.00 247 ARG A N 1
ATOM 1967 C CA . ARG A 1 247 ? -17.897 11.825 5.782 1.00 94.00 247 ARG A CA 1
ATOM 1968 C C . ARG A 1 247 ? -17.116 10.695 6.458 1.00 94.00 247 ARG A C 1
ATOM 1970 O O . ARG A 1 247 ? -17.529 9.543 6.350 1.00 94.00 247 ARG A O 1
ATOM 1977 N N . ILE A 1 248 ? -16.025 11.002 7.158 1.00 94.81 248 ILE A N 1
ATOM 1978 C CA . ILE A 1 248 ? -15.228 10.022 7.913 1.00 94.81 248 ILE A CA 1
ATOM 1979 C C . ILE A 1 248 ? -15.143 10.477 9.373 1.00 94.81 248 ILE A C 1
ATOM 1981 O O . ILE A 1 248 ? -14.715 11.593 9.655 1.00 94.81 248 ILE A O 1
ATOM 1985 N N . GLU A 1 249 ? -15.556 9.619 10.308 1.00 94.88 249 GLU A N 1
ATOM 1986 C CA . GLU A 1 249 ? -15.310 9.809 11.742 1.00 94.88 249 GLU A CA 1
ATOM 1987 C C . GLU A 1 249 ? -14.106 8.968 12.179 1.00 94.88 249 GLU A C 1
ATOM 1989 O O . GLU A 1 249 ? -14.022 7.785 11.843 1.00 94.88 249 GLU A O 1
ATOM 1994 N N . VAL A 1 250 ? -13.188 9.572 12.939 1.00 95.06 250 VAL A N 1
ATOM 1995 C CA . VAL A 1 250 ? -11.962 8.921 13.425 1.00 95.06 250 VAL A CA 1
ATOM 1996 C C . VAL A 1 250 ? -12.059 8.645 14.923 1.00 95.06 250 VAL A C 1
ATOM 1998 O O . VAL A 1 250 ? -12.438 9.515 15.705 1.00 95.06 250 VAL A O 1
ATOM 2001 N N . GLU A 1 251 ? -11.672 7.438 15.315 1.00 95.81 251 GLU A N 1
ATOM 2002 C CA . GLU A 1 251 ? -11.574 6.965 16.695 1.00 95.81 251 GLU A CA 1
ATOM 2003 C C . GLU A 1 251 ? -10.147 6.446 16.951 1.00 95.81 251 GLU A C 1
ATOM 2005 O O . GLU A 1 251 ? -9.500 5.979 16.019 1.00 95.81 251 GLU A O 1
ATOM 2010 N N . PHE A 1 252 ? -9.634 6.512 18.184 1.00 95.88 252 PHE A N 1
ATOM 2011 C CA . PHE A 1 252 ? -8.295 6.005 18.527 1.00 95.88 252 PHE A CA 1
ATOM 2012 C C . PHE A 1 252 ? -8.377 4.805 19.469 1.00 95.88 252 PHE A C 1
ATOM 2014 O O . PHE A 1 252 ? -8.938 4.925 20.558 1.00 95.88 252 PHE A O 1
ATOM 2021 N N . LEU A 1 253 ? -7.732 3.694 19.107 1.00 96.31 253 LEU A N 1
ATOM 2022 C CA . LEU A 1 253 ? -7.541 2.563 20.015 1.00 96.31 253 LEU A CA 1
ATOM 2023 C C . LEU A 1 253 ? -6.445 2.896 21.040 1.00 96.31 253 LEU A C 1
ATOM 2025 O O . LEU A 1 253 ? -5.336 3.264 20.647 1.00 96.31 253 LEU A O 1
ATOM 2029 N N . ARG A 1 254 ? -6.741 2.798 22.344 1.00 91.94 254 ARG A N 1
ATOM 2030 C CA . ARG A 1 254 ? -5.789 3.100 23.431 1.00 91.94 254 ARG A CA 1
ATOM 2031 C C . ARG A 1 254 ? -6.051 2.251 24.688 1.00 91.94 254 ARG A C 1
ATOM 2033 O O . ARG A 1 254 ? -7.174 2.304 25.187 1.00 91.94 254 ARG A O 1
ATOM 2040 N N . PRO A 1 255 ? -5.031 1.584 25.271 1.00 94.12 255 PRO A N 1
ATOM 2041 C CA . PRO A 1 255 ? -3.750 1.210 24.650 1.00 94.12 255 PRO A CA 1
ATOM 2042 C C . PRO A 1 255 ? -3.945 0.303 23.423 1.00 94.12 255 PRO A C 1
ATOM 2044 O O . PRO A 1 255 ? -5.029 -0.255 23.226 1.00 94.12 255 PRO A O 1
ATOM 2047 N N . ALA A 1 256 ? -2.913 0.167 22.590 1.00 95.12 256 ALA A N 1
ATOM 2048 C CA . ALA A 1 256 ? -2.980 -0.557 21.319 1.00 95.12 256 ALA A CA 1
ATOM 2049 C C . ALA A 1 256 ? -2.765 -2.072 21.506 1.00 95.12 256 ALA A C 1
ATOM 2051 O O . ALA A 1 256 ? -1.853 -2.661 20.928 1.00 95.12 256 ALA A O 1
ATOM 2052 N N . THR A 1 257 ? -3.604 -2.698 22.336 1.00 95.56 257 THR A N 1
ATOM 2053 C CA . THR A 1 257 ? -3.572 -4.140 22.627 1.00 95.56 257 THR A CA 1
ATOM 2054 C C . THR A 1 257 ? -4.533 -4.923 21.731 1.00 95.56 257 THR A C 1
ATOM 2056 O O . THR A 1 257 ? -5.511 -4.367 21.216 1.00 95.56 257 THR A O 1
ATOM 2059 N N . LEU A 1 258 ? -4.284 -6.227 21.559 1.00 94.31 258 LEU A N 1
ATOM 2060 C CA . LEU A 1 258 ? -5.207 -7.105 20.832 1.00 94.31 258 LEU A CA 1
ATOM 2061 C C . LEU A 1 258 ? -6.574 -7.176 21.531 1.00 94.31 258 LEU A C 1
ATOM 2063 O O . LEU A 1 258 ? -7.596 -7.025 20.868 1.00 94.31 258 LEU A O 1
ATOM 2067 N N . ASP A 1 259 ? -6.602 -7.316 22.859 1.00 93.75 259 ASP A N 1
ATOM 2068 C CA . ASP A 1 259 ? -7.845 -7.404 23.642 1.00 93.75 259 ASP A CA 1
ATOM 2069 C C . ASP A 1 259 ? -8.734 -6.166 23.470 1.00 93.75 259 ASP A C 1
ATOM 2071 O O . ASP A 1 259 ? -9.948 -6.285 23.306 1.00 93.75 259 ASP A O 1
ATOM 2075 N N . ASN A 1 260 ? -8.139 -4.967 23.434 1.00 96.62 260 ASN A N 1
ATOM 2076 C CA . ASN A 1 260 ? -8.882 -3.735 23.177 1.00 96.62 260 ASN A CA 1
ATOM 2077 C C . ASN A 1 260 ? -9.415 -3.688 21.741 1.00 96.62 260 ASN A C 1
ATOM 2079 O O . ASN A 1 260 ? -10.522 -3.194 21.520 1.00 96.62 260 ASN A O 1
ATOM 2083 N N . LEU A 1 261 ? -8.650 -4.191 20.764 1.00 96.62 261 LEU A N 1
ATOM 2084 C CA . LEU A 1 261 ? -9.104 -4.284 19.376 1.00 96.62 261 LEU A CA 1
ATOM 2085 C C . LEU A 1 261 ? -10.286 -5.257 19.252 1.00 96.62 261 LEU A C 1
ATOM 2087 O O . LEU A 1 261 ? -11.282 -4.906 18.625 1.00 96.62 261 LEU A O 1
ATOM 2091 N N . VAL A 1 262 ? -10.216 -6.432 19.890 1.00 95.12 262 VAL A N 1
ATOM 2092 C CA . VAL A 1 262 ? -11.337 -7.385 19.989 1.00 95.12 262 VAL A CA 1
ATOM 2093 C C . VAL A 1 262 ? -12.548 -6.697 20.623 1.00 95.12 262 VAL A C 1
ATOM 2095 O O . VAL A 1 262 ? -13.590 -6.589 19.980 1.00 95.12 262 VAL A O 1
ATOM 2098 N N . ALA A 1 263 ? -12.399 -6.151 21.833 1.00 96.19 263 ALA A N 1
ATOM 2099 C CA . ALA A 1 263 ? -13.494 -5.542 22.583 1.00 96.19 263 ALA A CA 1
ATOM 2100 C C . ALA A 1 263 ? -14.161 -4.382 21.826 1.00 96.19 263 ALA A C 1
ATOM 2102 O O . ALA A 1 263 ? -15.388 -4.300 21.790 1.00 96.19 263 ALA A O 1
ATOM 2103 N N . ARG A 1 264 ? -13.386 -3.507 21.166 1.00 96.88 264 ARG A N 1
ATOM 2104 C CA . ARG A 1 264 ? -13.949 -2.406 20.370 1.00 96.88 264 ARG A CA 1
ATOM 2105 C C . ARG A 1 264 ? -14.670 -2.898 19.115 1.00 96.88 264 ARG A C 1
ATOM 2107 O O . ARG A 1 264 ? -15.650 -2.278 18.704 1.00 96.88 264 ARG A O 1
ATOM 2114 N N . LEU A 1 265 ? -14.194 -3.967 18.484 1.00 96.31 265 LEU A N 1
ATOM 2115 C CA . LEU A 1 265 ? -14.818 -4.513 17.281 1.00 96.31 265 LEU A CA 1
ATOM 2116 C C . LEU A 1 265 ? -16.056 -5.372 17.579 1.00 96.31 265 LEU A C 1
ATOM 2118 O O . LEU A 1 265 ? -16.938 -5.447 16.729 1.00 96.31 265 LEU A O 1
ATOM 2122 N N . GLU A 1 266 ? -16.132 -6.011 18.748 1.00 95.56 266 GLU A N 1
ATOM 2123 C CA . GLU A 1 266 ? -17.276 -6.836 19.166 1.00 95.56 266 GLU A CA 1
ATOM 2124 C C . GLU A 1 266 ? -18.376 -6.066 19.919 1.00 95.56 266 GLU A C 1
ATOM 2126 O O . GLU A 1 266 ? -19.461 -6.608 20.121 1.00 95.56 266 GLU A O 1
ATOM 2131 N N . ASP A 1 267 ? -18.150 -4.808 20.308 1.00 96.38 267 ASP A N 1
ATOM 2132 C CA . ASP A 1 267 ? -19.162 -3.991 20.987 1.00 96.38 267 ASP A CA 1
ATOM 2133 C C . ASP A 1 267 ? -20.269 -3.504 20.031 1.00 96.38 267 ASP A C 1
ATOM 2135 O O . ASP A 1 267 ? -20.221 -2.389 19.509 1.00 96.38 267 ASP A O 1
ATOM 2139 N N . GLU A 1 268 ? -21.308 -4.325 19.850 1.00 94.00 268 GLU A N 1
ATOM 2140 C CA . GLU A 1 268 ? -22.486 -4.045 19.007 1.00 94.00 268 GLU A CA 1
ATOM 2141 C C . GLU A 1 268 ? -23.265 -2.767 19.394 1.00 94.00 268 GLU A C 1
ATOM 2143 O O . GLU A 1 268 ? -24.117 -2.303 18.632 1.00 94.00 268 GLU A O 1
ATOM 2148 N N . ARG A 1 269 ? -22.988 -2.166 20.562 1.00 96.38 269 ARG A N 1
ATOM 2149 C CA . ARG A 1 269 ? -23.574 -0.878 20.983 1.00 96.38 269 ARG A CA 1
ATOM 2150 C C . ARG A 1 269 ? -22.897 0.315 20.304 1.00 96.38 269 ARG A C 1
ATOM 2152 O O . ARG A 1 269 ? -23.477 1.401 20.252 1.00 96.38 269 ARG A O 1
ATOM 2159 N N . LEU A 1 270 ? -21.669 0.136 19.818 1.00 95.75 270 LEU A N 1
ATOM 2160 C CA . LEU A 1 270 ? -20.912 1.126 19.061 1.00 95.75 270 LEU A CA 1
ATOM 2161 C C . LEU A 1 270 ? -21.039 0.829 17.560 1.00 95.75 270 LEU A C 1
ATOM 2163 O O . LEU A 1 270 ? -21.081 -0.334 17.162 1.00 95.75 270 LEU A O 1
ATOM 2167 N N . PRO A 1 271 ? -21.060 1.840 16.671 1.00 94.75 271 PRO A N 1
ATOM 2168 C CA . PRO A 1 271 ? -21.151 1.548 15.249 1.00 94.75 271 PRO A CA 1
ATOM 2169 C C . PRO A 1 271 ? -19.861 0.879 14.751 1.00 94.75 271 PRO A C 1
ATOM 2171 O O . PRO A 1 271 ? -18.752 1.245 15.164 1.00 94.75 271 PRO A O 1
ATOM 2174 N N . ALA A 1 272 ? -20.036 -0.089 13.848 1.00 95.75 272 ALA A N 1
ATOM 2175 C CA . ALA A 1 272 ? -18.963 -0.886 13.262 1.00 95.75 272 ALA A CA 1
ATOM 2176 C C . ALA A 1 272 ? -17.882 -0.032 12.575 1.00 95.75 272 ALA A C 1
ATOM 2178 O O . ALA A 1 272 ? -18.169 1.028 12.011 1.00 95.75 272 ALA A O 1
ATOM 2179 N N . ILE A 1 273 ? -16.650 -0.538 12.610 1.00 97.69 273 ILE A N 1
ATOM 2180 C CA . ILE A 1 273 ? -15.470 0.054 11.973 1.00 97.69 273 ILE A CA 1
ATOM 2181 C C . ILE A 1 273 ? -15.418 -0.334 10.489 1.00 97.69 273 ILE A C 1
ATOM 2183 O O . ILE A 1 273 ? -15.661 -1.482 10.133 1.00 97.69 273 ILE A O 1
ATOM 2187 N N . ASP A 1 274 ? -15.084 0.627 9.629 1.00 96.50 274 ASP A N 1
ATOM 2188 C CA . ASP A 1 274 ? -14.957 0.447 8.176 1.00 96.50 274 ASP A CA 1
ATOM 2189 C C . ASP A 1 274 ? -13.505 0.384 7.709 1.00 96.50 274 ASP A C 1
ATOM 2191 O O . ASP A 1 274 ? -13.172 -0.383 6.803 1.00 96.50 274 ASP A O 1
ATOM 2195 N N . ILE A 1 275 ? -12.657 1.209 8.326 1.00 97.00 275 ILE A N 1
ATOM 2196 C CA . ILE A 1 275 ? -11.231 1.332 8.033 1.00 97.00 275 ILE A CA 1
ATOM 2197 C C . ILE A 1 275 ? -10.454 1.119 9.333 1.00 97.00 275 ILE A C 1
ATOM 2199 O O . ILE A 1 275 ? -10.800 1.709 10.356 1.00 97.00 275 ILE A O 1
ATOM 2203 N N . ILE A 1 276 ? -9.372 0.345 9.293 1.00 97.19 276 ILE A N 1
ATOM 2204 C CA . ILE A 1 276 ? -8.326 0.415 10.323 1.00 97.19 276 ILE A CA 1
ATOM 2205 C C . ILE A 1 276 ? -7.104 1.106 9.736 1.00 97.19 276 ILE A C 1
ATOM 2207 O O . ILE A 1 276 ? -6.652 0.727 8.661 1.00 97.19 276 ILE A O 1
ATOM 2211 N N . HIS A 1 277 ? -6.554 2.085 10.452 1.00 95.19 277 HIS A N 1
ATOM 2212 C CA . HIS A 1 277 ? -5.239 2.658 10.162 1.00 95.19 277 HIS A CA 1
ATOM 2213 C C . HIS A 1 277 ? -4.279 2.208 11.258 1.00 95.19 277 HIS A C 1
ATOM 2215 O O . HIS A 1 277 ? -4.376 2.677 12.391 1.00 95.19 277 HIS A O 1
ATOM 2221 N N . PHE A 1 278 ? -3.396 1.265 10.942 1.00 93.69 278 PHE A N 1
ATOM 2222 C CA . PHE A 1 278 ? -2.361 0.787 11.850 1.00 93.69 278 PHE A CA 1
ATOM 2223 C C . PHE A 1 278 ? -1.072 1.579 11.619 1.00 93.69 278 PHE A C 1
ATOM 2225 O O . PHE A 1 278 ? -0.466 1.497 10.550 1.00 93.69 278 PHE A O 1
ATOM 2232 N N . ASP A 1 279 ? -0.673 2.330 12.640 1.00 89.50 279 ASP A N 1
ATOM 2233 C CA . ASP A 1 279 ? 0.597 3.041 12.752 1.00 89.50 279 ASP A CA 1
ATOM 2234 C C . ASP A 1 279 ? 1.439 2.345 13.829 1.00 89.50 279 ASP A C 1
ATOM 2236 O O . ASP A 1 279 ? 1.079 2.346 15.009 1.00 89.50 279 ASP A O 1
ATOM 2240 N N . GLY A 1 280 ? 2.576 1.760 13.455 1.00 86.62 280 GLY A N 1
ATOM 2241 C CA . GLY A 1 280 ? 3.391 0.979 14.386 1.00 86.62 280 GLY A CA 1
ATOM 2242 C C . GLY A 1 280 ? 4.606 0.326 13.744 1.00 86.62 280 GLY A C 1
ATOM 2243 O O . GLY A 1 280 ? 5.300 0.936 12.935 1.00 86.62 280 GLY A O 1
ATOM 2244 N N . HIS A 1 281 ? 4.846 -0.930 14.111 1.00 84.25 281 HIS A N 1
ATOM 2245 C CA . HIS A 1 281 ? 5.911 -1.769 13.568 1.00 84.25 281 HIS A CA 1
ATOM 2246 C C . HIS A 1 281 ? 5.350 -3.114 13.089 1.00 84.25 281 HIS A C 1
ATOM 2248 O O . HIS A 1 281 ? 4.316 -3.586 13.569 1.00 84.25 281 HIS A O 1
ATOM 2254 N N . GLY A 1 282 ? 6.078 -3.766 12.185 1.00 82.44 282 GLY A N 1
ATOM 2255 C CA . GLY A 1 282 ? 5.891 -5.174 11.851 1.00 82.44 282 GLY A CA 1
ATOM 2256 C C . GLY A 1 282 ? 7.218 -5.831 11.502 1.00 82.44 282 GLY A C 1
ATOM 2257 O O . GLY A 1 282 ? 8.192 -5.146 11.182 1.00 82.44 282 GLY A O 1
ATOM 2258 N N . VAL A 1 283 ? 7.249 -7.158 11.574 1.00 80.75 283 VAL A N 1
ATOM 2259 C CA . VAL A 1 283 ? 8.445 -7.969 11.321 1.00 80.75 283 VAL A CA 1
ATOM 2260 C C . VAL A 1 283 ? 8.093 -9.186 10.470 1.00 80.75 283 VAL A C 1
ATOM 2262 O O . VAL A 1 283 ? 7.019 -9.773 10.622 1.00 80.75 283 VAL A O 1
ATOM 2265 N N . TYR A 1 284 ? 9.000 -9.548 9.565 1.00 80.25 284 TYR A N 1
ATOM 2266 C CA . TYR A 1 284 ? 8.933 -10.779 8.787 1.00 80.25 284 TYR A CA 1
ATOM 2267 C C . TYR A 1 284 ? 9.855 -11.833 9.394 1.00 80.25 284 TYR A C 1
ATOM 2269 O O . TYR A 1 284 ? 10.968 -11.536 9.831 1.00 80.25 284 TYR A O 1
ATOM 2277 N N . ASP A 1 285 ? 9.376 -13.068 9.419 1.00 79.50 285 ASP A N 1
ATOM 2278 C CA . ASP A 1 285 ? 10.040 -14.201 10.037 1.00 79.50 285 ASP A CA 1
ATOM 2279 C C . ASP A 1 285 ? 10.156 -15.358 9.038 1.00 79.50 285 ASP A C 1
ATOM 2281 O O . ASP A 1 285 ? 9.324 -16.269 9.053 1.00 79.50 285 ASP A O 1
ATOM 2285 N N . PRO A 1 286 ? 11.162 -15.336 8.142 1.00 76.88 286 PRO A N 1
ATOM 2286 C CA . PRO A 1 286 ? 11.372 -16.428 7.197 1.00 76.88 286 PRO A CA 1
ATOM 2287 C C . PRO A 1 286 ? 11.684 -17.744 7.925 1.00 76.88 286 PRO A C 1
ATOM 2289 O O . PRO A 1 286 ? 11.205 -18.800 7.529 1.00 76.88 286 PRO A O 1
ATOM 2292 N N . ASP A 1 287 ? 12.398 -17.673 9.051 1.00 81.56 287 ASP A N 1
ATOM 2293 C CA . ASP A 1 287 ? 12.981 -18.830 9.740 1.00 81.56 287 ASP A CA 1
ATOM 2294 C C . ASP A 1 287 ? 12.174 -19.337 10.956 1.00 81.56 287 ASP A C 1
ATOM 2296 O O . ASP A 1 287 ? 12.583 -20.304 11.597 1.00 81.56 287 ASP A O 1
ATOM 2300 N N . GLY A 1 288 ? 11.058 -18.692 11.317 1.00 82.38 288 GLY A N 1
ATOM 2301 C CA . GLY A 1 288 ? 10.246 -19.055 12.493 1.00 82.38 288 GLY A CA 1
ATOM 2302 C C . GLY A 1 288 ? 10.841 -18.647 13.854 1.00 82.38 288 GLY A C 1
ATOM 2303 O O . GLY A 1 288 ? 10.397 -19.133 14.896 1.00 82.38 288 GLY A O 1
ATOM 2304 N N . ARG A 1 289 ? 11.834 -17.744 13.886 1.00 85.00 289 ARG A N 1
ATOM 2305 C CA . ARG A 1 289 ? 12.523 -17.282 15.113 1.00 85.00 289 ARG A CA 1
ATOM 2306 C C . ARG A 1 289 ? 11.595 -16.611 16.124 1.00 85.00 289 ARG A C 1
ATOM 2308 O O . ARG A 1 289 ? 11.868 -16.644 17.323 1.00 85.00 289 ARG A O 1
ATOM 2315 N N . PHE A 1 290 ? 10.539 -15.960 15.654 1.00 84.12 290 PHE A N 1
ATOM 2316 C CA . PHE A 1 290 ? 9.592 -15.215 16.475 1.00 84.12 290 PHE A CA 1
ATOM 2317 C C . PHE A 1 290 ? 8.364 -16.046 16.871 1.00 84.12 290 PHE A C 1
ATOM 2319 O O . PHE A 1 290 ? 7.615 -15.622 17.749 1.00 84.12 290 PHE A O 1
ATOM 2326 N N . HIS A 1 291 ? 8.182 -17.240 16.299 1.00 82.25 291 HIS A N 1
ATOM 2327 C CA . HIS A 1 291 ? 7.014 -18.104 16.491 1.00 82.25 291 HIS A CA 1
ATOM 2328 C C . HIS A 1 291 ? 6.719 -18.437 17.968 1.00 82.25 291 HIS A C 1
ATOM 2330 O O . HIS A 1 291 ? 5.589 -18.265 18.425 1.00 82.25 291 HIS A O 1
ATOM 2336 N N . GLU A 1 292 ? 7.727 -18.826 18.757 1.00 82.81 292 GLU A N 1
ATOM 2337 C CA . GLU A 1 292 ? 7.536 -19.095 20.196 1.00 82.81 292 GLU A CA 1
ATOM 2338 C C . GLU A 1 292 ? 7.223 -17.825 21.007 1.00 82.81 292 GLU A C 1
ATOM 2340 O O . GLU A 1 292 ? 6.463 -17.884 21.973 1.00 82.81 292 GLU A O 1
ATOM 2345 N N . ARG A 1 293 ? 7.737 -16.652 20.598 1.00 84.19 293 ARG A N 1
ATOM 2346 C CA . ARG A 1 293 ? 7.338 -15.368 21.202 1.00 84.19 293 ARG A CA 1
ATOM 2347 C C . ARG A 1 293 ? 5.901 -15.011 20.814 1.00 84.19 293 ARG A C 1
ATOM 2349 O O . ARG A 1 293 ? 5.160 -14.517 21.655 1.00 84.19 293 ARG A O 1
ATOM 2356 N N . ALA A 1 294 ? 5.486 -15.277 19.578 1.00 85.44 294 ALA A N 1
ATOM 2357 C CA . ALA A 1 294 ? 4.119 -15.035 19.128 1.00 85.44 294 ALA A CA 1
ATOM 2358 C C . ALA A 1 294 ? 3.103 -15.896 19.896 1.00 85.44 294 ALA A C 1
ATOM 2360 O O . ALA A 1 294 ? 2.067 -15.375 20.291 1.00 85.44 294 ALA A O 1
ATOM 2361 N N . LYS A 1 295 ? 3.420 -17.154 20.239 1.00 84.19 295 LYS A N 1
ATOM 2362 C CA . LYS A 1 295 ? 2.540 -18.019 21.057 1.00 84.19 295 LYS A CA 1
ATOM 2363 C C . LYS A 1 295 ? 2.150 -17.439 22.420 1.00 84.19 295 LYS A C 1
ATOM 2365 O O . LYS A 1 295 ? 1.106 -17.823 22.936 1.00 84.19 295 LYS A O 1
ATOM 2370 N N . SER A 1 296 ? 2.935 -16.528 23.005 1.00 84.06 296 SER A N 1
ATOM 2371 C CA . SER A 1 296 ? 2.566 -15.858 24.266 1.00 84.06 296 SER A CA 1
ATOM 2372 C C . SER A 1 296 ? 1.598 -14.682 24.081 1.00 84.06 296 SER A C 1
ATOM 2374 O O . SER A 1 296 ? 0.958 -14.267 25.042 1.00 84.06 296 SER A O 1
ATOM 2376 N N . SER A 1 297 ? 1.511 -14.141 22.862 1.00 84.62 297 SER A N 1
ATOM 2377 C CA . SER A 1 297 ? 0.763 -12.923 22.509 1.00 84.62 297 SER A CA 1
ATOM 2378 C C . SER A 1 297 ? -0.483 -13.210 21.663 1.00 84.62 297 SER A C 1
ATOM 2380 O O . SER A 1 297 ? -1.483 -12.508 21.759 1.00 84.62 297 SER A O 1
ATOM 2382 N N . ASP A 1 298 ? -0.406 -14.248 20.835 1.00 82.31 298 ASP A N 1
ATOM 2383 C CA . ASP A 1 298 ? -1.411 -14.702 19.880 1.00 82.31 298 ASP A CA 1
ATOM 2384 C C . ASP A 1 298 ? -1.370 -16.248 19.798 1.00 82.31 298 ASP A C 1
ATOM 2386 O O . ASP A 1 298 ? -0.885 -16.816 18.813 1.00 82.31 298 ASP A O 1
ATOM 2390 N N . PRO A 1 299 ? -1.836 -16.972 20.840 1.00 73.56 299 PRO A N 1
ATOM 2391 C CA . PRO A 1 299 ? -1.769 -18.437 20.873 1.00 73.56 299 PRO A CA 1
ATOM 2392 C C . PRO A 1 299 ? -2.595 -19.093 19.758 1.00 73.56 299 PRO A C 1
ATOM 2394 O O . PRO A 1 299 ? -2.265 -20.184 19.291 1.00 73.56 299 PRO A O 1
ATOM 2397 N N . ALA A 1 300 ? -3.677 -18.432 19.334 1.00 73.12 300 ALA A N 1
ATOM 2398 C CA . ALA A 1 300 ? -4.574 -18.912 18.290 1.00 73.12 300 ALA A CA 1
ATOM 2399 C C . ALA A 1 300 ? -3.959 -18.748 16.892 1.00 73.12 300 ALA A C 1
ATOM 2401 O O . ALA A 1 300 ? -3.981 -19.692 16.108 1.00 73.12 300 ALA A O 1
ATOM 2402 N N . GLY A 1 301 ? -3.367 -17.593 16.588 1.00 69.00 301 GLY A N 1
ATOM 2403 C CA . GLY A 1 301 ? -2.689 -17.345 15.317 1.00 69.00 301 GLY A CA 1
ATOM 2404 C C . GLY A 1 301 ? -1.405 -18.151 15.185 1.00 69.00 301 GLY A C 1
ATOM 2405 O O . GLY A 1 301 ? -1.196 -18.832 14.186 1.00 69.00 301 GLY A O 1
ATOM 2406 N N . ALA A 1 302 ? -0.587 -18.196 16.239 1.00 62.03 302 ALA A N 1
ATOM 2407 C CA . ALA A 1 302 ? 0.648 -18.980 16.259 1.00 62.03 302 ALA A CA 1
ATOM 2408 C C . ALA A 1 302 ? 0.429 -20.513 16.313 1.00 62.03 302 ALA A C 1
ATOM 2410 O O . ALA A 1 302 ? 1.398 -21.269 16.370 1.00 62.03 302 ALA A O 1
ATOM 2411 N N . THR A 1 303 ? -0.823 -20.988 16.270 1.00 62.41 303 THR A N 1
ATOM 2412 C CA . THR A 1 303 ? -1.180 -22.400 16.024 1.00 62.41 303 THR A CA 1
ATOM 2413 C C . THR A 1 303 ? -2.012 -22.609 14.747 1.00 62.41 303 THR A C 1
ATOM 2415 O O . THR A 1 303 ? -2.353 -23.748 14.423 1.00 62.41 303 THR A O 1
ATOM 2418 N N . LYS A 1 304 ? -2.296 -21.546 13.978 1.00 61.28 304 LYS A N 1
ATOM 2419 C CA . LYS A 1 304 ? -3.057 -21.577 12.720 1.00 61.28 304 LYS A CA 1
ATOM 2420 C C . LYS A 1 304 ? -2.177 -21.248 11.514 1.00 61.28 304 LYS A C 1
ATOM 2422 O O . LYS A 1 304 ? -1.873 -20.094 11.238 1.00 61.28 304 LYS A O 1
ATOM 2427 N N . GLY A 1 305 ? -1.852 -22.268 10.727 1.00 56.19 305 GLY A N 1
ATOM 2428 C CA . GLY A 1 305 ? -1.219 -22.102 9.422 1.00 56.19 305 GLY A CA 1
ATOM 2429 C C . GLY A 1 305 ? -0.739 -23.428 8.845 1.00 56.19 305 GLY A C 1
ATOM 2430 O O . GLY A 1 305 ? -0.575 -24.403 9.573 1.00 56.19 305 GLY A O 1
ATOM 2431 N N . GLU A 1 306 ? -0.487 -23.458 7.537 1.00 51.38 306 GLU A N 1
ATOM 2432 C CA . GLU A 1 306 ? 0.117 -24.621 6.865 1.00 51.38 306 GLU A CA 1
ATOM 2433 C C . GLU A 1 306 ? 1.589 -24.818 7.295 1.00 51.38 306 GLU A C 1
ATOM 2435 O O . GLU A 1 306 ? 2.088 -25.940 7.350 1.00 51.38 306 GLU A O 1
ATOM 2440 N N . ASN A 1 307 ? 2.262 -23.733 7.701 1.00 58.25 307 ASN A N 1
ATOM 2441 C CA . ASN A 1 307 ? 3.639 -23.736 8.199 1.00 58.25 307 ASN A CA 1
ATOM 2442 C C . ASN A 1 307 ? 3.685 -23.998 9.715 1.00 58.25 307 ASN A C 1
ATOM 2444 O O . ASN A 1 307 ? 3.818 -23.071 10.515 1.00 58.25 307 ASN A O 1
ATOM 2448 N N . SER A 1 308 ? 3.642 -25.270 10.125 1.00 57.06 308 SER A N 1
ATOM 2449 C CA . SER A 1 308 ? 3.701 -25.691 11.542 1.00 57.06 308 SER A CA 1
ATOM 2450 C C . SER A 1 308 ? 5.022 -25.376 12.272 1.00 57.06 308 SER A C 1
ATOM 2452 O O . SER A 1 308 ? 5.176 -25.719 13.441 1.00 57.06 308 SER A O 1
ATOM 2454 N N . ASN A 1 309 ? 5.989 -24.768 11.582 1.00 63.81 309 ASN A N 1
ATOM 2455 C CA . ASN A 1 309 ? 7.264 -24.274 12.106 1.00 63.81 309 ASN A CA 1
ATOM 2456 C C . ASN A 1 309 ? 7.305 -22.737 12.266 1.00 63.81 309 ASN A C 1
ATOM 2458 O O . ASN A 1 309 ? 8.335 -22.206 12.667 1.00 63.81 309 ASN A O 1
ATOM 2462 N N . GLY A 1 310 ? 6.238 -22.016 11.897 1.00 68.75 310 GLY A N 1
ATOM 2463 C CA . GLY A 1 310 ? 6.192 -20.549 11.934 1.00 68.75 310 GLY A CA 1
ATOM 2464 C C . GLY A 1 310 ? 7.001 -19.826 10.848 1.00 68.75 310 GLY A C 1
ATOM 2465 O O . GLY A 1 310 ? 7.135 -18.607 10.918 1.00 68.75 310 GLY A O 1
ATOM 2466 N N . SER A 1 311 ? 7.533 -20.545 9.854 1.00 73.25 311 SER A N 1
ATOM 2467 C CA . SER A 1 311 ? 8.321 -19.958 8.756 1.00 73.25 311 SER A CA 1
ATOM 2468 C C . SER A 1 311 ? 7.495 -19.063 7.824 1.00 73.25 311 SER A C 1
ATOM 2470 O O . SER A 1 311 ? 6.282 -19.241 7.656 1.00 73.25 311 SER A O 1
ATOM 2472 N N . ASN A 1 312 ? 8.172 -18.113 7.179 1.00 74.06 312 ASN A N 1
ATOM 2473 C CA . ASN A 1 312 ? 7.622 -17.110 6.259 1.00 74.06 312 ASN A CA 1
ATOM 2474 C C . ASN A 1 312 ? 6.417 -16.320 6.817 1.00 74.06 312 ASN A C 1
ATOM 2476 O O . ASN A 1 312 ? 5.514 -15.943 6.060 1.00 74.06 312 ASN A O 1
ATOM 2480 N N . MET A 1 313 ? 6.349 -16.088 8.133 1.00 76.75 313 MET A N 1
ATOM 2481 C CA . MET A 1 313 ? 5.237 -15.369 8.775 1.00 76.75 313 MET A CA 1
ATOM 2482 C C . MET A 1 313 ? 5.488 -13.862 8.885 1.00 76.75 313 MET A C 1
ATOM 2484 O O . MET A 1 313 ? 6.610 -13.414 9.094 1.00 76.75 313 MET A O 1
ATOM 2488 N N . GLY A 1 314 ? 4.422 -13.072 8.745 1.00 80.69 314 GLY A N 1
ATOM 2489 C CA . GLY A 1 314 ? 4.428 -11.633 9.001 1.00 80.69 314 GLY A CA 1
ATOM 2490 C C . GLY A 1 314 ? 3.637 -11.317 10.268 1.00 80.69 314 GLY A C 1
ATOM 2491 O O . GLY A 1 314 ? 2.500 -11.774 10.407 1.00 80.69 314 GLY A O 1
ATOM 2492 N N . TYR A 1 315 ? 4.222 -10.523 11.164 1.00 86.19 315 TYR A N 1
ATOM 2493 C CA . TYR A 1 315 ? 3.599 -10.103 12.421 1.00 86.19 315 TYR A CA 1
ATOM 2494 C C . TYR A 1 315 ? 3.470 -8.580 12.492 1.00 86.19 315 TYR A C 1
ATOM 2496 O O . TYR A 1 315 ? 4.382 -7.858 12.079 1.00 86.19 315 TYR A O 1
ATOM 2504 N N . LEU A 1 316 ? 2.383 -8.093 13.093 1.00 90.50 316 LEU A N 1
ATOM 2505 C CA . LEU A 1 316 ? 2.280 -6.713 13.576 1.00 90.50 316 LEU A CA 1
ATOM 2506 C C . LEU A 1 316 ? 2.621 -6.657 15.067 1.00 90.50 316 LEU A C 1
ATOM 2508 O O . LEU A 1 316 ? 2.222 -7.529 15.842 1.00 90.50 316 LEU A O 1
ATOM 2512 N N . LEU A 1 317 ? 3.353 -5.617 15.465 1.00 91.62 317 LEU A N 1
ATOM 2513 C CA . LEU A 1 317 ? 3.751 -5.387 16.849 1.00 91.62 317 LEU A CA 1
ATOM 2514 C C . LEU A 1 317 ? 2.678 -4.542 17.550 1.00 91.62 317 LEU A C 1
ATOM 2516 O O . LEU A 1 317 ? 2.611 -3.323 17.372 1.00 91.62 317 LEU A O 1
ATOM 2520 N N . PHE A 1 318 ? 1.841 -5.197 18.348 1.00 94.25 318 PHE A N 1
ATOM 2521 C CA . PHE A 1 318 ? 0.885 -4.569 19.264 1.00 94.25 318 PHE A CA 1
ATOM 2522 C C . PHE A 1 318 ? 1.535 -4.325 20.637 1.00 94.25 318 PHE A C 1
ATOM 2524 O O . PHE A 1 318 ? 2.641 -4.791 20.923 1.00 94.25 318 PHE A O 1
ATOM 2531 N N . GLU A 1 319 ? 0.835 -3.606 21.507 1.00 94.75 319 GLU A N 1
ATOM 2532 C CA . GLU A 1 319 ? 1.175 -3.491 22.924 1.00 94.75 319 GLU A CA 1
ATOM 2533 C C . GLU A 1 319 ? 0.587 -4.669 23.718 1.00 94.75 319 GLU A C 1
ATOM 2535 O O . GLU A 1 319 ? -0.541 -5.107 23.483 1.00 94.75 319 GLU A O 1
ATOM 2540 N N . ASN A 1 320 ? 1.342 -5.167 24.693 1.00 93.88 320 ASN A N 1
ATOM 2541 C CA . ASN A 1 320 ? 0.841 -6.011 25.775 1.00 93.88 320 ASN A CA 1
ATOM 2542 C C . ASN A 1 320 ? 0.477 -5.139 27.011 1.00 93.88 320 ASN A C 1
ATOM 2544 O O . ASN A 1 320 ? 0.709 -3.925 26.985 1.00 93.88 320 ASN A O 1
ATOM 2548 N N . PRO A 1 321 ? -0.068 -5.707 28.107 1.00 91.94 321 PRO A N 1
ATOM 2549 C CA . PRO A 1 321 ? -0.452 -4.932 29.295 1.00 91.94 321 PRO A CA 1
ATOM 2550 C C . PRO A 1 321 ? 0.694 -4.151 29.967 1.00 91.94 321 PRO A C 1
ATOM 2552 O O . PRO A 1 321 ? 0.441 -3.130 30.604 1.00 91.94 321 PRO A O 1
ATOM 2555 N N . GLU A 1 322 ? 1.951 -4.574 29.795 1.00 93.19 322 GLU A N 1
ATOM 2556 C CA . GLU A 1 322 ? 3.145 -3.889 30.312 1.00 93.19 322 GLU A CA 1
ATOM 2557 C C . GLU A 1 322 ? 3.730 -2.842 29.338 1.00 93.19 322 GLU A C 1
ATOM 2559 O O . GLU A 1 322 ? 4.800 -2.282 29.595 1.00 93.19 322 GLU A O 1
ATOM 2564 N N . GLY A 1 323 ? 3.074 -2.574 28.202 1.00 92.25 323 GLY A N 1
ATOM 2565 C CA . GLY A 1 323 ? 3.587 -1.662 27.173 1.00 92.25 323 GLY A CA 1
ATOM 2566 C C . GLY A 1 323 ? 4.831 -2.200 26.453 1.00 92.25 323 GLY A C 1
ATOM 2567 O O . GLY A 1 323 ? 5.712 -1.427 26.058 1.00 92.25 323 GLY A O 1
ATOM 2568 N N . LYS A 1 324 ? 4.932 -3.527 26.318 1.00 93.12 324 LYS A N 1
ATOM 2569 C CA . LYS A 1 324 ? 5.948 -4.267 25.554 1.00 93.12 324 LYS A CA 1
ATOM 2570 C C . LYS A 1 324 ? 5.330 -4.932 24.327 1.00 93.12 324 LYS A C 1
ATOM 2572 O O . LYS A 1 324 ? 4.114 -5.000 24.186 1.00 93.12 324 LYS A O 1
ATOM 2577 N N . THR A 1 325 ? 6.183 -5.392 23.419 1.00 92.62 325 THR A N 1
ATOM 2578 C CA . THR A 1 325 ? 5.784 -5.928 22.118 1.00 92.62 325 THR A CA 1
ATOM 2579 C C . THR A 1 325 ? 5.052 -7.259 22.268 1.00 92.62 325 THR A C 1
ATOM 2581 O O . THR A 1 325 ? 5.667 -8.274 22.623 1.00 92.62 325 THR A O 1
ATOM 2584 N N . ALA A 1 326 ? 3.767 -7.236 21.918 1.00 93.19 326 ALA A N 1
ATOM 2585 C CA . ALA A 1 326 ? 2.954 -8.391 21.570 1.00 93.19 326 ALA A CA 1
ATOM 2586 C C . ALA A 1 326 ? 3.056 -8.636 20.054 1.00 93.19 326 ALA A C 1
ATOM 2588 O O . ALA A 1 326 ? 2.830 -7.721 19.262 1.00 93.19 326 ALA A O 1
ATOM 2589 N N . LEU A 1 327 ? 3.404 -9.854 19.636 1.00 91.56 327 LEU A N 1
ATOM 2590 C CA . LEU A 1 327 ? 3.475 -10.219 18.216 1.00 91.56 327 LEU A CA 1
ATOM 2591 C C . LEU A 1 327 ? 2.163 -10.866 17.780 1.00 91.56 327 LEU A C 1
ATOM 2593 O O . LEU A 1 327 ? 1.860 -11.973 18.219 1.00 91.56 327 LEU A O 1
ATOM 2597 N N . ILE A 1 328 ? 1.407 -10.183 16.919 1.00 91.88 328 ILE A N 1
ATOM 2598 C CA . ILE A 1 328 ? 0.103 -10.651 16.433 1.00 91.88 328 ILE A CA 1
ATOM 2599 C C . ILE A 1 328 ? 0.217 -11.058 14.964 1.00 91.88 328 ILE A C 1
ATOM 2601 O O . ILE A 1 328 ? 0.795 -10.328 14.153 1.00 91.88 328 ILE A O 1
ATOM 2605 N N . THR A 1 329 ? -0.329 -12.220 14.616 1.00 89.06 329 THR A N 1
ATOM 2606 C CA . THR A 1 329 ? -0.317 -12.749 13.246 1.00 89.06 329 THR A CA 1
ATOM 2607 C C . THR A 1 329 ? -1.278 -12.001 12.321 1.00 89.06 329 THR A C 1
ATOM 2609 O O . THR A 1 329 ? -2.327 -11.491 12.732 1.00 89.06 329 THR A O 1
ATOM 2612 N N . ALA A 1 330 ? -0.952 -11.989 11.028 1.00 85.50 330 ALA A N 1
ATOM 2613 C CA . ALA A 1 330 ? -1.874 -11.542 9.988 1.00 85.50 330 ALA A CA 1
ATOM 2614 C C . ALA A 1 330 ? -3.139 -12.425 9.911 1.00 85.50 330 ALA A C 1
ATOM 2616 O O . ALA A 1 330 ? -4.205 -11.946 9.531 1.00 85.50 330 ALA A O 1
ATOM 2617 N N . GLU A 1 331 ? -3.036 -13.694 10.306 1.00 83.62 331 GLU A N 1
ATOM 2618 C CA . GLU A 1 331 ? -4.116 -14.680 10.341 1.00 83.62 331 GLU A CA 1
ATOM 2619 C C . GLU A 1 331 ? -5.180 -14.342 11.398 1.00 83.62 331 GLU A C 1
ATOM 2621 O O . GLU A 1 331 ? -6.353 -14.201 11.045 1.00 83.62 331 GLU A O 1
ATOM 2626 N N . THR A 1 332 ? -4.790 -14.139 12.665 1.00 89.00 332 THR A N 1
ATOM 2627 C CA . THR A 1 332 ? -5.712 -13.749 13.754 1.00 89.00 332 THR A CA 1
ATOM 2628 C C . THR A 1 332 ? -6.418 -12.432 13.436 1.00 89.00 332 THR A C 1
ATOM 2630 O O . THR A 1 332 ? -7.646 -12.335 13.533 1.00 89.00 332 THR A O 1
ATOM 2633 N N . LEU A 1 333 ? -5.664 -11.429 12.972 1.00 91.44 333 LEU A N 1
ATOM 2634 C CA . LEU A 1 333 ? -6.233 -10.154 12.536 1.00 91.44 333 LEU A CA 1
ATOM 2635 C C . LEU A 1 333 ? -7.183 -10.348 11.345 1.00 91.44 333 LEU A C 1
ATOM 2637 O O . LEU A 1 333 ? -8.295 -9.826 11.354 1.00 91.44 333 LEU A O 1
ATOM 2641 N N . GLY A 1 334 ? -6.797 -11.134 10.341 1.00 89.81 334 GLY A N 1
ATOM 2642 C CA . GLY A 1 334 ? -7.618 -11.408 9.165 1.00 89.81 334 GLY A CA 1
ATOM 2643 C C . GLY A 1 334 ? -8.954 -12.078 9.499 1.00 89.81 334 GLY A C 1
ATOM 2644 O O . GLY A 1 334 ? -9.997 -11.657 8.996 1.00 89.81 334 GLY A O 1
ATOM 2645 N N . GLU A 1 335 ? -8.958 -13.068 10.398 1.00 88.06 335 GLU A N 1
ATOM 2646 C CA . GLU A 1 335 ? -10.186 -13.717 10.871 1.00 88.06 335 GLU A CA 1
ATOM 2647 C C . GLU A 1 335 ? -11.136 -12.739 11.577 1.00 88.06 335 GLU A C 1
ATOM 2649 O O . GLU A 1 335 ? -12.328 -12.693 11.241 1.00 88.06 335 GLU A O 1
ATOM 2654 N N . MET A 1 336 ? -10.613 -11.949 12.523 1.00 91.31 336 MET A N 1
ATOM 2655 C CA . MET A 1 336 ? -11.372 -10.940 13.270 1.00 91.31 336 MET A CA 1
ATOM 2656 C C . MET A 1 336 ? -11.961 -9.877 12.337 1.00 91.31 336 MET A C 1
ATOM 2658 O O . MET A 1 336 ? -13.166 -9.614 12.345 1.00 91.31 336 MET A O 1
ATOM 2662 N N . LEU A 1 337 ? -11.110 -9.276 11.507 1.00 93.81 337 LEU A N 1
ATOM 2663 C CA . LEU A 1 337 ? -11.450 -8.119 10.685 1.00 93.81 337 LEU A CA 1
ATOM 2664 C C . LEU A 1 337 ? -12.370 -8.495 9.516 1.00 93.81 337 LEU A C 1
ATOM 2666 O O . LEU A 1 337 ? -13.255 -7.712 9.164 1.00 93.81 337 LEU A O 1
ATOM 2670 N N . HIS A 1 338 ? -12.268 -9.721 8.987 1.00 92.19 338 HIS A N 1
ATOM 2671 C CA . HIS A 1 338 ? -13.243 -10.242 8.028 1.00 92.19 338 HIS A CA 1
ATOM 2672 C C . HIS A 1 338 ? -14.607 -10.493 8.686 1.00 92.19 338 HIS A C 1
ATOM 2674 O O . HIS A 1 338 ? -15.631 -10.121 8.109 1.00 92.19 338 HIS A O 1
ATOM 2680 N N . ARG A 1 339 ? -14.660 -11.101 9.887 1.00 92.06 339 ARG A N 1
ATOM 2681 C CA . ARG A 1 339 ? -15.931 -11.313 10.615 1.00 92.06 339 ARG A CA 1
ATOM 2682 C C . ARG A 1 339 ? -16.664 -9.988 10.837 1.00 92.06 339 ARG A C 1
ATOM 2684 O O . ARG A 1 339 ? -17.879 -9.933 10.653 1.00 92.06 339 ARG A O 1
ATOM 2691 N N . GLN A 1 340 ? -15.911 -8.937 11.156 1.00 94.31 340 GLN A N 1
ATOM 2692 C CA . GLN A 1 340 ? -16.423 -7.593 11.435 1.00 94.31 340 GLN A CA 1
ATOM 2693 C C . GLN A 1 340 ? -16.553 -6.695 10.193 1.00 94.31 340 GLN A C 1
ATOM 2695 O O . GLN A 1 340 ? -16.971 -5.546 10.299 1.00 94.31 340 GLN A O 1
ATOM 2700 N N . LYS A 1 341 ? -16.280 -7.241 8.999 1.00 93.81 341 LYS A N 1
ATOM 2701 C CA . LYS A 1 341 ? -16.472 -6.598 7.689 1.00 93.81 341 LYS A CA 1
ATOM 2702 C C . LYS A 1 341 ? -15.710 -5.274 7.514 1.00 93.81 341 LYS A C 1
ATOM 2704 O O . LYS A 1 341 ? -16.190 -4.375 6.822 1.00 93.81 341 LYS A O 1
ATOM 2709 N N . VAL A 1 342 ? -14.502 -5.179 8.075 1.00 95.25 342 VAL A N 1
ATOM 2710 C CA . VAL A 1 342 ? -13.590 -4.046 7.842 1.00 95.25 342 VAL A CA 1
ATOM 2711 C C . VAL A 1 342 ? -13.149 -4.058 6.374 1.00 95.25 342 VAL A C 1
ATOM 2713 O O . VAL A 1 342 ? -12.566 -5.031 5.894 1.00 95.25 342 VAL A O 1
ATOM 2716 N N . GLY A 1 343 ? -13.504 -3.006 5.631 1.00 94.12 343 GLY A N 1
ATOM 2717 C CA . GLY A 1 343 ? -13.386 -2.950 4.169 1.00 94.12 343 GLY A CA 1
ATOM 2718 C C . GLY A 1 343 ? -11.989 -2.593 3.664 1.00 94.12 343 GLY A C 1
ATOM 2719 O O . GLY A 1 343 ? -11.609 -3.022 2.574 1.00 94.12 343 GLY A O 1
ATOM 2720 N N . LEU A 1 344 ? -11.235 -1.834 4.461 1.00 95.94 344 LEU A N 1
ATOM 2721 C CA . LEU A 1 344 ? -9.870 -1.406 4.172 1.00 95.94 344 LEU A CA 1
ATOM 2722 C C . LEU A 1 344 ? -9.020 -1.461 5.445 1.00 95.94 344 LEU A C 1
ATOM 2724 O O . LEU A 1 344 ? -9.430 -0.978 6.499 1.00 95.94 344 LEU A O 1
ATOM 2728 N N . ILE A 1 345 ? -7.804 -1.984 5.326 1.00 95.88 345 ILE A N 1
ATOM 2729 C CA . ILE A 1 345 ? -6.750 -1.793 6.327 1.00 95.88 345 ILE A CA 1
ATOM 2730 C C . ILE A 1 345 ? -5.650 -0.945 5.687 1.00 95.88 345 ILE A C 1
ATOM 2732 O O . ILE A 1 345 ? -5.234 -1.218 4.564 1.00 95.88 345 ILE A O 1
ATOM 2736 N N . VAL A 1 346 ? -5.182 0.077 6.391 1.00 95.12 346 VAL A N 1
ATOM 2737 C CA . VAL A 1 346 ? -3.988 0.850 6.051 1.00 95.12 346 VAL A CA 1
ATOM 2738 C C . VAL A 1 346 ? -2.888 0.435 7.024 1.00 95.12 346 VAL A C 1
ATOM 2740 O O . VAL A 1 346 ? -3.077 0.514 8.236 1.00 95.12 346 VAL A O 1
ATOM 2743 N N . LEU A 1 347 ? -1.765 -0.041 6.493 1.00 92.06 347 LEU A N 1
ATOM 2744 C CA . LEU A 1 347 ? -0.571 -0.436 7.233 1.00 92.06 347 LEU A CA 1
ATOM 2745 C C . LEU A 1 347 ? 0.539 0.581 6.960 1.00 92.06 347 LEU A C 1
ATOM 2747 O O . LEU A 1 347 ? 1.273 0.471 5.974 1.00 92.06 347 LEU A O 1
ATOM 2751 N N . SER A 1 348 ? 0.656 1.563 7.848 1.00 81.75 348 SER A N 1
ATOM 2752 C CA . SER A 1 348 ? 1.743 2.538 7.848 1.00 81.75 348 SER A CA 1
ATOM 2753 C C . SER A 1 348 ? 2.690 2.242 9.006 1.00 81.75 348 SER A C 1
ATOM 2755 O O . SER A 1 348 ? 2.666 2.897 10.045 1.00 81.75 348 SER A O 1
ATOM 2757 N N . ALA A 1 349 ? 3.512 1.209 8.856 1.00 64.62 349 ALA A N 1
ATOM 2758 C CA . ALA A 1 349 ? 4.499 0.847 9.862 1.00 64.62 349 ALA A CA 1
ATOM 2759 C C . ALA A 1 349 ? 5.915 1.035 9.317 1.00 64.62 349 ALA A C 1
ATOM 2761 O O . ALA A 1 349 ? 6.258 0.493 8.267 1.00 64.62 349 ALA A O 1
ATOM 2762 N N . CYS A 1 350 ? 6.758 1.755 10.056 1.00 61.19 350 CYS A N 1
ATOM 2763 C CA . CYS A 1 350 ? 8.189 1.779 9.767 1.00 61.19 350 CYS A CA 1
ATOM 2764 C C . CYS A 1 350 ? 8.780 0.417 10.151 1.00 61.19 350 CYS A C 1
ATOM 2766 O O . CYS A 1 350 ? 8.495 -0.098 11.242 1.00 61.19 350 CYS A O 1
ATOM 2768 N N . GLN A 1 351 ? 9.610 -0.176 9.290 1.00 54.69 351 GLN A N 1
ATOM 2769 C CA . GLN A 1 351 ? 10.205 -1.474 9.598 1.00 54.69 351 GLN A CA 1
ATOM 2770 C C . GLN A 1 351 ? 11.109 -1.371 10.837 1.00 54.69 351 GLN A C 1
ATOM 2772 O O . GLN A 1 351 ? 12.145 -0.708 10.820 1.00 54.69 351 GLN A O 1
ATOM 2777 N N . SER A 1 352 ? 10.737 -2.068 11.914 1.00 43.69 352 SER A N 1
ATOM 2778 C CA . SER A 1 352 ? 11.648 -2.347 13.025 1.00 43.69 352 SER A CA 1
ATOM 2779 C C . SER A 1 352 ? 12.781 -3.226 12.494 1.00 43.69 352 SER A C 1
ATOM 2781 O O . SER A 1 352 ? 12.528 -4.338 12.030 1.00 43.69 352 SER A O 1
ATOM 2783 N N . ALA A 1 353 ? 14.008 -2.703 12.501 1.00 39.00 353 ALA A N 1
ATOM 2784 C CA . ALA A 1 353 ? 15.120 -3.243 11.724 1.00 39.00 353 ALA A CA 1
ATOM 2785 C C . ALA A 1 353 ? 15.464 -4.707 12.055 1.00 39.00 353 ALA A C 1
ATOM 2787 O O . ALA A 1 353 ? 15.830 -5.015 13.187 1.00 39.00 353 ALA A O 1
ATOM 2788 N N . MET A 1 354 ? 15.430 -5.580 11.041 1.00 41.75 354 MET A N 1
ATOM 2789 C CA . MET A 1 354 ? 16.085 -6.897 11.015 1.00 41.75 354 MET A CA 1
ATOM 2790 C C . MET A 1 354 ? 16.149 -7.427 9.572 1.00 41.75 354 MET A C 1
ATOM 2792 O O . MET A 1 354 ? 15.161 -7.318 8.857 1.00 41.75 354 MET A O 1
ATOM 2796 N N . VAL A 1 355 ? 17.292 -8.030 9.209 1.00 32.56 355 VAL A N 1
ATOM 2797 C CA . VAL A 1 355 ? 17.606 -8.790 7.970 1.00 32.56 355 VAL A CA 1
ATOM 2798 C C . VAL A 1 355 ? 17.373 -8.064 6.622 1.00 32.56 355 VAL A C 1
ATOM 2800 O O . VAL A 1 355 ? 16.341 -7.455 6.360 1.00 32.56 355 VAL A O 1
ATOM 2803 N N . ALA A 1 356 ? 18.352 -8.147 5.716 1.00 34.00 356 ALA A N 1
ATOM 2804 C CA . ALA A 1 356 ? 18.208 -7.660 4.344 1.00 34.00 356 ALA A CA 1
ATOM 2805 C C . ALA A 1 356 ? 17.395 -8.651 3.488 1.00 34.00 356 ALA A C 1
ATOM 2807 O O . ALA A 1 356 ? 17.717 -9.838 3.470 1.00 34.00 356 ALA A O 1
ATOM 2808 N N . GLY A 1 357 ? 16.380 -8.168 2.759 1.00 47.22 357 GLY A N 1
ATOM 2809 C CA . GLY A 1 357 ? 15.748 -8.925 1.668 1.00 47.22 357 GLY A CA 1
ATOM 2810 C C . GLY A 1 357 ? 14.241 -8.722 1.468 1.00 47.22 357 GLY A C 1
ATOM 2811 O O . GLY A 1 357 ? 13.812 -8.552 0.330 1.00 47.22 357 GLY A O 1
ATOM 2812 N N . GLU A 1 358 ? 13.425 -8.748 2.530 1.00 60.03 358 GLU A N 1
ATOM 2813 C CA . GLU A 1 358 ? 11.972 -8.979 2.383 1.00 60.03 358 GLU A CA 1
ATOM 2814 C C . GLU A 1 358 ? 11.063 -7.965 3.108 1.00 60.03 358 GLU A C 1
ATOM 2816 O O . GLU A 1 358 ? 11.394 -7.406 4.155 1.00 60.03 358 GLU A O 1
ATOM 2821 N N . ASP A 1 359 ? 9.890 -7.713 2.516 1.00 67.50 359 ASP A N 1
ATOM 2822 C CA . ASP A 1 359 ? 8.917 -6.711 2.965 1.00 67.50 359 ASP A CA 1
ATOM 2823 C C . ASP A 1 359 ? 7.931 -7.293 3.995 1.00 67.50 359 ASP A C 1
ATOM 2825 O O . ASP A 1 359 ? 7.008 -8.044 3.661 1.00 67.50 359 ASP A O 1
ATOM 2829 N N . ALA A 1 360 ? 8.098 -6.898 5.260 1.00 70.06 360 ALA A N 1
ATOM 2830 C CA . ALA A 1 360 ? 7.215 -7.301 6.351 1.00 70.06 360 ALA A CA 1
ATOM 2831 C C . ALA A 1 360 ? 5.776 -6.783 6.202 1.00 70.06 360 ALA A C 1
ATOM 2833 O O . ALA A 1 360 ? 4.834 -7.512 6.523 1.00 70.06 360 ALA A O 1
ATOM 2834 N N . MET A 1 361 ? 5.584 -5.561 5.693 1.00 79.75 361 MET A N 1
ATOM 2835 C CA . MET A 1 361 ? 4.245 -5.004 5.476 1.00 79.75 361 MET A CA 1
ATOM 2836 C C . MET A 1 361 ? 3.557 -5.679 4.296 1.00 79.75 361 MET A C 1
ATOM 2838 O O . MET A 1 361 ? 2.382 -6.033 4.392 1.00 79.75 361 MET A O 1
ATOM 2842 N N . GLY A 1 362 ? 4.300 -5.943 3.222 1.00 80.06 362 GLY A N 1
ATOM 2843 C CA . GLY A 1 362 ? 3.835 -6.725 2.083 1.00 80.06 362 GLY A CA 1
ATOM 2844 C C . GLY A 1 362 ? 3.412 -8.142 2.465 1.00 80.06 362 GLY A C 1
ATOM 2845 O O . GLY A 1 362 ? 2.330 -8.578 2.074 1.00 80.06 362 GLY A O 1
ATOM 2846 N N . CYS A 1 363 ? 4.193 -8.841 3.297 1.00 80.31 363 CYS A N 1
ATOM 2847 C CA . CYS A 1 363 ? 3.827 -10.169 3.800 1.00 80.31 363 CYS A CA 1
ATOM 2848 C C . CYS A 1 363 ? 2.538 -10.141 4.646 1.00 80.31 363 CYS A C 1
ATOM 2850 O O . CYS A 1 363 ? 1.622 -10.936 4.408 1.00 80.31 363 CYS A O 1
ATOM 2852 N N . VAL A 1 364 ? 2.415 -9.191 5.583 1.00 87.38 364 VAL A N 1
ATOM 2853 C CA . VAL A 1 364 ? 1.195 -9.022 6.392 1.00 87.38 364 VAL A CA 1
ATOM 2854 C C . VAL A 1 364 ? -0.014 -8.673 5.512 1.00 87.38 364 VAL A C 1
ATOM 2856 O O . VAL A 1 364 ? -1.075 -9.272 5.670 1.00 87.38 364 VAL A O 1
ATOM 2859 N N . ALA A 1 365 ? 0.126 -7.764 4.544 1.00 89.94 365 ALA A N 1
ATOM 2860 C CA . ALA A 1 365 ? -0.956 -7.369 3.638 1.00 89.94 365 ALA A CA 1
ATOM 2861 C C . ALA A 1 365 ? -1.395 -8.500 2.689 1.00 89.94 365 ALA A C 1
ATOM 2863 O O . ALA A 1 365 ? -2.593 -8.685 2.439 1.00 89.94 365 ALA A O 1
ATOM 2864 N N . ALA A 1 366 ? -0.443 -9.299 2.203 1.00 88.44 366 ALA A N 1
ATOM 2865 C CA . ALA A 1 366 ? -0.699 -10.498 1.415 1.00 88.44 366 ALA A CA 1
ATOM 2866 C C . ALA A 1 366 ? -1.495 -11.545 2.218 1.00 88.44 366 ALA A C 1
ATOM 2868 O O . ALA A 1 366 ? -2.501 -12.061 1.728 1.00 88.44 366 ALA A O 1
ATOM 2869 N N . ARG A 1 367 ? -1.110 -11.801 3.477 1.00 86.94 367 ARG A N 1
ATOM 2870 C CA . ARG A 1 367 ? -1.825 -12.717 4.385 1.00 86.94 367 ARG A CA 1
ATOM 2871 C C . ARG A 1 367 ? -3.205 -12.186 4.797 1.00 86.94 367 ARG A C 1
ATOM 2873 O O . ARG A 1 367 ? -4.181 -12.925 4.709 1.00 86.94 367 ARG A O 1
ATOM 2880 N N . LEU A 1 368 ? -3.341 -10.898 5.129 1.00 90.00 368 LEU A N 1
ATOM 2881 C CA . LEU A 1 368 ? -4.634 -10.261 5.440 1.00 90.00 368 LEU A CA 1
ATOM 2882 C C . LEU A 1 368 ? -5.621 -10.326 4.261 1.00 90.00 368 LEU A C 1
ATOM 2884 O O . LEU A 1 368 ? -6.792 -10.660 4.445 1.00 90.00 368 LEU A O 1
ATOM 2888 N N . THR A 1 369 ? -5.171 -10.045 3.034 1.00 90.31 369 THR A N 1
ATOM 2889 C CA . THR A 1 369 ? -6.041 -10.177 1.849 1.00 90.31 369 THR A CA 1
ATOM 2890 C C . THR A 1 369 ? -6.387 -11.635 1.539 1.00 90.31 369 THR A C 1
ATOM 2892 O O . THR A 1 369 ? -7.523 -11.913 1.156 1.00 90.31 369 THR A O 1
ATOM 2895 N N . HIS A 1 370 ? -5.478 -12.583 1.791 1.00 86.25 370 HIS A N 1
ATOM 2896 C CA . HIS A 1 370 ? -5.756 -14.021 1.698 1.00 86.25 370 HIS A CA 1
ATOM 2897 C C . HIS A 1 370 ? -6.744 -14.515 2.774 1.00 86.25 370 HIS A C 1
ATOM 2899 O O . HIS A 1 370 ? -7.594 -15.361 2.495 1.00 86.25 370 HIS A O 1
ATOM 2905 N N . ALA A 1 371 ? -6.718 -13.923 3.971 1.00 86.69 371 ALA A N 1
ATOM 2906 C CA . ALA A 1 371 ? -7.727 -14.100 5.019 1.00 86.69 371 ALA A CA 1
ATOM 2907 C C . ALA A 1 371 ? -9.074 -13.410 4.700 1.00 86.69 371 ALA A C 1
ATOM 2909 O O . ALA A 1 371 ? -10.013 -13.466 5.496 1.00 86.69 371 ALA A O 1
ATOM 2910 N N . GLY A 1 372 ? -9.213 -12.815 3.510 1.00 87.94 372 GLY A N 1
ATOM 2911 C CA . GLY A 1 372 ? -10.473 -12.327 2.958 1.00 87.94 372 GLY A CA 1
ATOM 2912 C C . GLY A 1 372 ? -10.800 -10.874 3.283 1.00 87.94 372 GLY A C 1
ATOM 2913 O O . GLY A 1 372 ? -11.969 -10.491 3.180 1.00 87.94 372 GLY A O 1
ATOM 2914 N N . ILE A 1 373 ? -9.813 -10.062 3.669 1.00 91.81 373 ILE A N 1
ATOM 2915 C CA . ILE A 1 373 ? -9.970 -8.603 3.714 1.00 91.81 373 ILE A CA 1
ATOM 2916 C C . ILE A 1 373 ? -10.034 -8.063 2.268 1.00 91.81 373 ILE A C 1
ATOM 2918 O O . ILE A 1 373 ? -9.191 -8.444 1.451 1.00 91.81 373 ILE A O 1
ATOM 2922 N N . PRO A 1 374 ? -11.010 -7.204 1.899 1.00 92.62 374 PRO A N 1
ATOM 2923 C CA . PRO A 1 374 ? -11.199 -6.790 0.505 1.00 92.62 374 PRO A CA 1
ATOM 2924 C C . PRO A 1 374 ? -10.001 -6.037 -0.085 1.00 92.62 374 PRO A C 1
ATOM 2926 O O . PRO A 1 374 ? -9.626 -6.303 -1.233 1.00 92.62 374 PRO A O 1
ATOM 2929 N N . ALA A 1 375 ? -9.411 -5.128 0.699 1.00 94.31 375 ALA A N 1
ATOM 2930 C CA . ALA A 1 375 ? -8.257 -4.311 0.340 1.00 94.31 375 ALA A CA 1
ATOM 2931 C C . ALA A 1 375 ? -7.353 -4.033 1.554 1.00 94.31 375 ALA A C 1
ATOM 2933 O O . ALA A 1 375 ? -7.839 -3.765 2.655 1.00 94.31 375 ALA A O 1
ATOM 2934 N N . VAL A 1 376 ? -6.039 -4.031 1.331 1.00 95.25 376 VAL A N 1
ATOM 2935 C CA . VAL A 1 376 ? -5.028 -3.566 2.286 1.00 95.25 376 VAL A CA 1
ATOM 2936 C C . VAL A 1 376 ? -4.058 -2.634 1.560 1.00 95.25 376 VAL A C 1
ATOM 2938 O O . VAL A 1 376 ? -3.449 -3.022 0.565 1.00 95.25 376 VAL A O 1
ATOM 2941 N N . LEU A 1 377 ? -3.924 -1.404 2.047 1.00 95.50 377 LEU A N 1
ATOM 2942 C CA . LEU A 1 377 ? -2.925 -0.437 1.597 1.00 95.50 377 LEU A CA 1
ATOM 2943 C C . LEU A 1 377 ? -1.717 -0.532 2.530 1.00 95.50 377 LEU A C 1
ATOM 2945 O O . LEU A 1 377 ? -1.868 -0.309 3.725 1.00 95.50 377 LEU A O 1
ATOM 2949 N N . ALA A 1 378 ? -0.540 -0.858 2.008 1.00 92.25 378 ALA A N 1
ATOM 2950 C CA . ALA A 1 378 ? 0.663 -1.084 2.803 1.00 92.25 378 ALA A CA 1
ATOM 2951 C C . ALA A 1 378 ? 1.819 -0.202 2.327 1.00 92.25 378 ALA A C 1
ATOM 2953 O O . ALA A 1 378 ? 2.071 -0.112 1.127 1.00 92.25 378 ALA A O 1
ATOM 2954 N N . MET A 1 379 ? 2.531 0.431 3.256 1.00 89.88 379 MET A N 1
ATOM 2955 C CA . MET A 1 379 ? 3.755 1.174 2.945 1.00 89.88 379 MET A CA 1
ATOM 2956 C C . MET A 1 379 ? 4.942 0.205 2.929 1.00 89.88 379 MET A C 1
ATOM 2958 O O . MET A 1 379 ? 5.184 -0.471 3.927 1.00 89.88 379 MET A O 1
ATOM 2962 N N . THR A 1 380 ? 5.682 0.117 1.819 1.00 84.38 380 THR A N 1
ATOM 2963 C CA . THR A 1 380 ? 6.791 -0.857 1.686 1.00 84.38 380 THR A CA 1
ATOM 2964 C C . THR A 1 380 ? 8.083 -0.412 2.384 1.00 84.38 380 THR A C 1
ATOM 2966 O O . THR A 1 380 ? 8.955 -1.233 2.655 1.00 84.38 380 THR A O 1
ATOM 2969 N N . TYR A 1 381 ? 8.212 0.886 2.679 1.00 84.56 381 TYR A N 1
ATOM 2970 C CA . TYR A 1 381 ? 9.323 1.499 3.413 1.00 84.56 381 TYR A CA 1
ATOM 2971 C C . TYR A 1 381 ? 8.799 2.621 4.322 1.00 84.56 381 TYR A C 1
ATOM 2973 O O . TYR A 1 381 ? 7.681 3.106 4.135 1.00 84.56 381 TYR A O 1
ATOM 2981 N N . SER A 1 382 ? 9.622 3.068 5.274 1.00 81.19 382 SER A N 1
ATOM 2982 C CA . SER A 1 382 ? 9.323 4.209 6.153 1.00 81.19 382 SER A CA 1
ATOM 2983 C C . SER A 1 382 ? 8.897 5.475 5.381 1.00 81.19 382 SER A C 1
ATOM 2985 O O . SER A 1 382 ? 9.588 5.918 4.463 1.00 81.19 382 SER A O 1
ATOM 2987 N N . VAL A 1 383 ? 7.775 6.091 5.779 1.00 84.06 383 VAL A N 1
ATOM 2988 C CA . VAL A 1 383 ? 7.148 7.236 5.084 1.00 84.06 383 VAL A CA 1
ATOM 2989 C C . VAL A 1 383 ? 7.362 8.542 5.857 1.00 84.06 383 VAL A C 1
ATOM 2991 O O . VAL A 1 383 ? 7.128 8.611 7.061 1.00 84.06 383 VAL A O 1
ATOM 2994 N N . LEU A 1 384 ? 7.757 9.622 5.170 1.00 87.12 384 LEU A N 1
ATOM 2995 C CA . LEU A 1 384 ? 7.831 10.952 5.787 1.00 87.12 384 LEU A CA 1
ATOM 2996 C C . LEU A 1 384 ? 6.434 11.522 6.070 1.00 87.12 384 LEU A C 1
ATOM 2998 O O . LEU A 1 384 ? 5.532 11.432 5.242 1.00 87.12 384 LEU A O 1
ATOM 3002 N N . VAL A 1 385 ? 6.298 12.265 7.172 1.00 86.88 385 VAL A N 1
ATOM 3003 C CA . VAL A 1 385 ? 5.061 12.978 7.561 1.00 86.88 385 VAL A CA 1
ATOM 3004 C C . VAL A 1 385 ? 4.486 13.840 6.424 1.00 86.88 385 VAL A C 1
ATOM 3006 O O . VAL A 1 385 ? 3.274 13.880 6.224 1.00 86.88 385 VAL A O 1
ATOM 3009 N N . VAL A 1 386 ? 5.350 14.498 5.640 1.00 88.94 386 VAL A N 1
ATOM 3010 C CA . VAL A 1 386 ? 4.944 15.317 4.481 1.00 88.94 386 VAL A CA 1
ATOM 3011 C C . VAL A 1 386 ? 4.380 14.451 3.346 1.00 88.94 386 VAL A C 1
ATOM 3013 O O . VAL A 1 386 ? 3.359 14.809 2.761 1.00 88.94 386 VAL A O 1
ATOM 3016 N N . THR A 1 387 ? 5.005 13.303 3.068 1.00 92.00 387 THR A N 1
ATOM 3017 C CA . THR A 1 387 ? 4.544 12.314 2.079 1.00 92.00 387 THR A CA 1
ATOM 3018 C C . THR A 1 387 ? 3.189 11.744 2.483 1.00 92.00 387 THR A C 1
ATOM 3020 O O . THR A 1 387 ? 2.260 11.757 1.680 1.00 92.00 387 THR A O 1
ATOM 3023 N N . ALA A 1 388 ? 3.048 11.316 3.744 1.00 90.50 388 ALA A N 1
ATOM 3024 C CA . ALA A 1 388 ? 1.793 10.803 4.286 1.00 90.50 388 ALA A CA 1
ATOM 3025 C C . ALA A 1 388 ? 0.670 11.847 4.179 1.00 90.50 388 ALA A C 1
ATOM 3027 O O . ALA A 1 388 ? -0.417 11.527 3.704 1.00 90.50 388 ALA A O 1
ATOM 3028 N N . HIS A 1 389 ? 0.931 13.112 4.532 1.00 90.19 389 HIS A N 1
ATOM 3029 C CA . HIS A 1 389 ? -0.070 14.175 4.415 1.00 90.19 389 HIS A CA 1
ATOM 3030 C C . HIS A 1 389 ? -0.533 14.391 2.964 1.00 90.19 389 HIS A C 1
ATOM 3032 O O . HIS A 1 389 ? -1.736 14.401 2.705 1.00 90.19 389 HIS A O 1
ATOM 3038 N N . GLN A 1 390 ? 0.401 14.518 2.012 1.00 92.88 390 GLN A N 1
ATOM 3039 C CA . GLN A 1 390 ? 0.074 14.710 0.591 1.00 92.88 390 GLN A CA 1
ATOM 3040 C C . GLN A 1 390 ? -0.701 13.510 0.022 1.00 92.88 390 GLN A C 1
ATOM 3042 O O . GLN A 1 390 ? -1.754 13.690 -0.596 1.00 92.88 390 GLN A O 1
ATOM 3047 N N . LEU A 1 391 ? -0.229 12.289 0.299 1.00 94.62 391 LEU A N 1
ATOM 3048 C CA . LEU A 1 391 ? -0.877 11.042 -0.103 1.00 94.62 391 LEU A CA 1
ATOM 3049 C C . LEU A 1 391 ? -2.309 10.955 0.429 1.00 94.62 391 LEU A C 1
ATOM 3051 O O . LEU A 1 391 ? -3.252 10.791 -0.348 1.00 94.62 391 LEU A O 1
ATOM 3055 N N . PHE A 1 392 ? -2.480 11.072 1.749 1.00 93.44 392 PHE A N 1
ATOM 3056 C CA . PHE A 1 392 ? -3.770 10.856 2.390 1.00 93.44 392 PHE A CA 1
ATOM 3057 C C . PHE A 1 392 ? -4.762 11.985 2.115 1.00 93.44 392 PHE A C 1
ATOM 3059 O O . PHE A 1 392 ? -5.946 11.696 1.958 1.00 93.44 392 PHE A O 1
ATOM 3066 N N . ALA A 1 393 ? -4.317 13.236 1.941 1.00 92.31 393 ALA A N 1
ATOM 3067 C CA . ALA A 1 393 ? -5.195 14.315 1.485 1.00 92.31 393 ALA A CA 1
ATOM 3068 C C . ALA A 1 393 ? -5.830 13.966 0.131 1.00 92.31 393 ALA A C 1
ATOM 3070 O O . ALA A 1 393 ? -7.052 13.997 -0.009 1.00 92.31 393 ALA A O 1
ATOM 3071 N N . LYS A 1 394 ? -5.031 13.533 -0.855 1.00 95.00 394 LYS A N 1
ATOM 3072 C CA . LYS A 1 394 ? -5.570 13.116 -2.159 1.00 95.00 394 LYS A CA 1
ATOM 3073 C C . LYS A 1 394 ? -6.386 11.831 -2.091 1.00 95.00 394 LYS A C 1
ATOM 3075 O O . LYS A 1 394 ? -7.418 11.751 -2.751 1.00 95.00 394 LYS A O 1
ATOM 3080 N N . PHE A 1 395 ? -5.969 10.855 -1.292 1.00 95.25 395 PHE A N 1
ATOM 3081 C CA . PHE A 1 395 ? -6.695 9.599 -1.112 1.00 95.25 395 PHE A CA 1
ATOM 3082 C C . PHE A 1 395 ? -8.100 9.837 -0.533 1.00 95.25 395 PHE A C 1
ATOM 3084 O O . PHE A 1 395 ? -9.098 9.434 -1.134 1.00 95.25 395 PHE A O 1
ATOM 3091 N N . TYR A 1 396 ? -8.212 10.573 0.578 1.00 93.38 396 TYR A N 1
ATOM 3092 C CA . TYR A 1 396 ? -9.505 10.861 1.202 1.00 93.38 396 TYR A CA 1
ATOM 3093 C C . TYR A 1 396 ? -10.366 11.818 0.360 1.00 93.38 396 TYR A C 1
ATOM 3095 O O . TYR A 1 396 ? -11.556 11.544 0.199 1.00 93.38 396 TYR A O 1
ATOM 3103 N N . GLN A 1 397 ? -9.772 12.825 -0.303 1.00 92.94 397 GLN A N 1
ATOM 3104 C CA . GLN A 1 397 ? -10.446 13.685 -1.300 1.00 92.94 397 GLN A CA 1
ATOM 3105 C C . GLN A 1 397 ? -11.152 12.888 -2.408 1.00 92.94 397 GLN A C 1
ATOM 3107 O O . GLN A 1 397 ? -12.128 13.367 -2.994 1.00 92.94 397 GLN A O 1
ATOM 3112 N N . ARG A 1 398 ? -10.643 11.695 -2.731 1.00 93.75 398 ARG A N 1
ATOM 3113 C CA . ARG A 1 398 ? -11.152 10.820 -3.791 1.00 93.75 398 ARG A CA 1
ATOM 3114 C C . ARG A 1 398 ? -12.155 9.803 -3.258 1.00 93.75 398 ARG A C 1
ATOM 3116 O O . ARG A 1 398 ? -13.231 9.672 -3.838 1.00 93.75 398 ARG A O 1
ATOM 3123 N N . LEU A 1 399 ? -11.889 9.191 -2.102 1.00 92.38 399 LEU A N 1
ATOM 3124 C CA . LEU A 1 399 ? -12.860 8.316 -1.434 1.00 92.38 399 LEU A CA 1
ATOM 3125 C C . LEU A 1 399 ? -14.203 9.020 -1.177 1.00 92.38 399 LEU A C 1
ATOM 3127 O O . LEU A 1 399 ? -15.250 8.426 -1.426 1.00 92.38 399 LEU A O 1
ATOM 3131 N N . VAL A 1 400 ? -14.220 10.295 -0.756 1.00 92.19 400 VAL A N 1
ATOM 3132 C CA . VAL A 1 400 ? -15.493 11.015 -0.514 1.00 92.19 400 VAL A CA 1
ATOM 3133 C C . VAL A 1 400 ? -16.302 11.334 -1.771 1.00 92.19 400 VAL A C 1
ATOM 3135 O O . VAL A 1 400 ? -17.495 11.622 -1.664 1.00 92.19 400 VAL A O 1
ATOM 3138 N N . ARG A 1 401 ? -15.684 11.241 -2.954 1.00 91.12 401 ARG A N 1
ATOM 3139 C CA . ARG A 1 401 ? -16.347 11.361 -4.265 1.00 91.12 401 ARG A CA 1
ATOM 3140 C C . ARG A 1 401 ? -16.948 10.034 -4.741 1.00 91.12 401 ARG A C 1
ATOM 3142 O O . ARG A 1 401 ? -17.452 9.979 -5.857 1.00 91.12 401 ARG A O 1
ATOM 3149 N N . ALA A 1 402 ? -16.898 8.992 -3.905 1.00 92.25 402 ALA A N 1
ATOM 3150 C CA . ALA A 1 402 ? -17.229 7.612 -4.251 1.00 92.25 402 ALA A CA 1
ATOM 3151 C C . ALA A 1 402 ? -16.350 7.026 -5.374 1.00 92.25 402 ALA A C 1
ATOM 3153 O O . ALA A 1 402 ? -16.796 6.173 -6.140 1.00 92.25 402 ALA A O 1
ATOM 3154 N N . GLU A 1 403 ? -15.087 7.457 -5.461 1.00 92.56 403 GLU A N 1
ATOM 3155 C CA . GLU A 1 403 ? -14.075 6.744 -6.246 1.00 92.56 403 GLU A CA 1
ATOM 3156 C C . GLU A 1 403 ? -13.629 5.469 -5.493 1.00 92.56 403 GLU A C 1
ATOM 3158 O O . GLU A 1 403 ? -13.751 5.371 -4.267 1.00 92.56 403 GLU A O 1
ATOM 3163 N N . GLY A 1 404 ? -13.144 4.466 -6.233 1.00 92.62 404 GLY A N 1
ATOM 3164 C CA . GLY A 1 404 ? -12.608 3.223 -5.664 1.00 92.62 404 GLY A CA 1
ATOM 3165 C C . GLY A 1 404 ? -11.297 3.429 -4.893 1.00 92.62 404 GLY A C 1
ATOM 3166 O O . GLY A 1 404 ? -10.695 4.500 -4.942 1.00 92.62 404 GLY A O 1
ATOM 3167 N N . ILE A 1 405 ? -10.838 2.402 -4.174 1.00 94.06 405 ILE A N 1
ATOM 3168 C CA . ILE A 1 405 ? -9.617 2.453 -3.353 1.00 94.06 405 ILE A CA 1
ATOM 3169 C C . ILE A 1 405 ? -8.372 2.539 -4.247 1.00 94.06 405 ILE A C 1
ATOM 3171 O O . ILE A 1 405 ? -7.473 3.330 -3.964 1.00 94.06 405 ILE A O 1
ATOM 3175 N N . GLY A 1 406 ? -8.339 1.776 -5.343 1.00 93.50 406 GLY A N 1
ATOM 3176 C CA . GLY A 1 406 ? -7.292 1.858 -6.364 1.00 93.50 406 GLY A CA 1
ATOM 3177 C C . GLY A 1 406 ? -7.291 3.221 -7.048 1.00 93.50 406 GLY A C 1
ATOM 3178 O O . GLY A 1 406 ? -6.282 3.922 -7.028 1.00 93.50 406 GLY A O 1
ATOM 3179 N N . ALA A 1 407 ? -8.454 3.666 -7.532 1.00 92.44 407 ALA A N 1
ATOM 3180 C CA . ALA A 1 407 ? -8.596 4.990 -8.144 1.00 92.44 407 ALA A CA 1
ATOM 3181 C C . ALA A 1 407 ? -8.177 6.138 -7.198 1.00 92.44 407 ALA A C 1
ATOM 3183 O O . ALA A 1 407 ? -7.490 7.076 -7.616 1.00 92.44 407 ALA A O 1
ATOM 3184 N N . ALA A 1 408 ? -8.544 6.067 -5.916 1.00 94.88 408 ALA A N 1
ATOM 3185 C CA . ALA A 1 408 ? -8.135 7.037 -4.904 1.00 94.88 408 ALA A CA 1
ATOM 3186 C C . ALA A 1 408 ? -6.617 7.018 -4.666 1.00 94.88 408 ALA A C 1
ATOM 3188 O O . ALA A 1 408 ? -5.998 8.084 -4.593 1.00 94.88 408 ALA A O 1
ATOM 3189 N N . LEU A 1 409 ? -6.010 5.828 -4.604 1.00 96.12 409 LEU A N 1
ATOM 3190 C CA . LEU A 1 409 ? -4.566 5.669 -4.459 1.00 96.12 409 LEU A CA 1
ATOM 3191 C C . LEU A 1 409 ? -3.807 6.229 -5.665 1.00 96.12 409 LEU A C 1
ATOM 3193 O O . LEU A 1 409 ? -2.889 7.019 -5.473 1.00 96.12 409 LEU A O 1
ATOM 3197 N N . ASP A 1 410 ? -4.190 5.894 -6.896 1.00 94.94 410 ASP A N 1
ATOM 3198 C CA . ASP A 1 410 ? -3.454 6.330 -8.090 1.00 94.94 410 ASP A CA 1
ATOM 3199 C C . ASP A 1 410 ? -3.517 7.855 -8.293 1.00 94.94 410 ASP A C 1
ATOM 3201 O O . ASP A 1 410 ? -2.575 8.464 -8.804 1.00 94.94 410 ASP A O 1
ATOM 3205 N N . ASN A 1 411 ? -4.588 8.511 -7.828 1.00 94.25 411 ASN A N 1
ATOM 3206 C CA . ASN A 1 411 ? -4.632 9.972 -7.723 1.00 94.25 411 ASN A CA 1
ATOM 3207 C C . ASN A 1 411 ? -3.628 10.520 -6.685 1.00 94.25 411 ASN A C 1
ATOM 3209 O O . ASN A 1 411 ? -3.031 11.566 -6.931 1.00 94.25 411 ASN A O 1
ATOM 3213 N N . GLY A 1 412 ? -3.418 9.827 -5.561 1.00 95.75 412 GLY A N 1
ATOM 3214 C CA . GLY A 1 412 ? -2.392 10.164 -4.566 1.00 95.75 412 GLY A CA 1
ATOM 3215 C C . GLY A 1 412 ? -0.964 9.920 -5.064 1.00 95.75 412 GLY A C 1
ATOM 3216 O O . GLY A 1 412 ? -0.130 10.819 -4.974 1.00 95.75 412 GLY A O 1
ATOM 3217 N N . ARG A 1 413 ? -0.701 8.761 -5.688 1.00 96.50 413 ARG A N 1
ATOM 3218 C CA . ARG A 1 413 ? 0.572 8.440 -6.365 1.00 96.50 413 ARG A CA 1
ATOM 3219 C C . ARG A 1 413 ? 0.930 9.517 -7.396 1.00 96.50 413 ARG A C 1
ATOM 3221 O O . ARG A 1 413 ? 2.043 10.034 -7.393 1.00 96.50 413 ARG A O 1
ATOM 3228 N N . ARG A 1 414 ? -0.032 9.924 -8.236 1.00 95.75 414 ARG A N 1
ATOM 3229 C CA . ARG A 1 414 ? 0.163 10.986 -9.239 1.00 95.75 414 ARG A CA 1
ATOM 3230 C C . ARG A 1 414 ? 0.484 12.348 -8.621 1.00 95.75 414 ARG A C 1
ATOM 3232 O O . ARG A 1 414 ? 1.281 13.083 -9.196 1.00 95.75 414 ARG A O 1
ATOM 3239 N N . ASP A 1 415 ? -0.097 12.692 -7.474 1.00 96.31 415 ASP A N 1
ATOM 3240 C CA . ASP A 1 415 ? 0.217 13.955 -6.798 1.00 96.31 415 ASP A CA 1
ATOM 3241 C C . ASP A 1 415 ? 1.626 13.939 -6.190 1.00 96.31 415 ASP A C 1
ATOM 3243 O O . ASP A 1 415 ? 2.386 14.869 -6.437 1.00 96.31 415 ASP A O 1
ATOM 3247 N N . LEU A 1 416 ? 2.035 12.845 -5.529 1.00 96.69 416 LEU A N 1
ATOM 3248 C CA . LEU A 1 416 ? 3.417 12.655 -5.054 1.00 96.69 416 LEU A CA 1
ATOM 3249 C C . LEU A 1 416 ? 4.449 12.668 -6.199 1.00 96.69 416 LEU A C 1
ATOM 3251 O O . LEU A 1 416 ? 5.560 13.170 -6.028 1.00 96.69 416 LEU A O 1
ATOM 3255 N N . TYR A 1 417 ? 4.091 12.124 -7.367 1.00 96.31 417 TYR A N 1
ATOM 3256 C CA . TYR A 1 417 ? 4.948 12.095 -8.557 1.00 96.31 417 TYR A CA 1
ATOM 3257 C C . TYR A 1 417 ? 5.188 13.496 -9.140 1.00 96.31 417 TYR A C 1
ATOM 3259 O O . TYR A 1 417 ? 6.305 13.805 -9.559 1.00 96.31 417 TYR A O 1
ATOM 3267 N N . LEU A 1 418 ? 4.155 14.345 -9.158 1.00 96.12 418 LEU A N 1
ATOM 3268 C CA . LEU A 1 418 ? 4.241 15.728 -9.637 1.00 96.12 418 LEU A CA 1
ATOM 3269 C C . LEU A 1 418 ? 4.876 16.653 -8.583 1.00 96.12 418 LEU A C 1
ATOM 3271 O O . LEU A 1 418 ? 5.749 17.460 -8.903 1.00 96.12 418 LEU A O 1
ATOM 3275 N N . ASN A 1 419 ? 4.482 16.500 -7.319 1.00 96.44 419 ASN A N 1
ATOM 3276 C CA . ASN A 1 419 ? 4.926 17.303 -6.186 1.00 96.44 419 ASN A CA 1
ATOM 3277 C C . ASN A 1 419 ? 6.003 16.537 -5.408 1.00 96.44 419 ASN A C 1
ATOM 3279 O O . ASN A 1 419 ? 5.694 15.831 -4.453 1.00 96.44 419 ASN A O 1
ATOM 3283 N N . LYS A 1 420 ? 7.278 16.675 -5.792 1.00 96.00 420 LYS A N 1
ATOM 3284 C CA . LYS A 1 420 ? 8.403 15.904 -5.207 1.00 96.00 420 LYS A CA 1
ATOM 3285 C C . LYS A 1 420 ? 9.012 16.498 -3.926 1.00 96.00 420 LYS A C 1
ATOM 3287 O O . LYS A 1 420 ? 9.956 15.934 -3.381 1.00 96.00 420 LYS A O 1
ATOM 3292 N N . GLU A 1 421 ? 8.536 17.648 -3.449 1.00 95.69 421 GLU A N 1
ATOM 3293 C CA . GLU A 1 421 ? 9.167 18.395 -2.347 1.00 95.69 421 GLU A CA 1
ATOM 3294 C C . GLU A 1 421 ? 8.704 17.920 -0.958 1.00 95.69 421 GLU A C 1
ATOM 3296 O O . GLU A 1 421 ? 7.508 17.793 -0.681 1.00 95.69 421 GLU A O 1
ATOM 3301 N N . ARG A 1 422 ? 9.667 17.648 -0.067 1.00 93.50 422 ARG A N 1
ATOM 3302 C CA . ARG A 1 422 ? 9.472 17.067 1.279 1.00 93.50 422 ARG A CA 1
ATOM 3303 C C . ARG A 1 422 ? 9.971 17.982 2.403 1.00 93.50 422 ARG A C 1
ATOM 3305 O O . ARG A 1 422 ? 10.394 17.527 3.472 1.00 93.50 422 ARG A O 1
ATOM 3312 N N . GLY A 1 423 ? 9.884 19.285 2.148 1.00 90.06 423 GLY A N 1
ATOM 3313 C CA . GLY A 1 423 ? 10.266 20.355 3.063 1.00 90.06 423 GLY A CA 1
ATOM 3314 C C . GLY A 1 423 ? 11.776 20.557 3.194 1.00 90.06 423 GLY A C 1
ATOM 3315 O O . GLY A 1 423 ? 12.592 19.839 2.616 1.00 90.06 423 GLY A O 1
ATOM 3316 N N . GLU A 1 424 ? 12.137 21.560 3.984 1.00 90.75 424 GLU A N 1
ATOM 3317 C CA . GLU A 1 424 ? 13.518 22.010 4.136 1.00 90.75 424 GLU A CA 1
ATOM 3318 C C . GLU A 1 424 ? 14.368 21.042 4.978 1.00 90.75 424 GLU A C 1
ATOM 3320 O O . GLU A 1 424 ? 13.871 20.345 5.871 1.00 90.75 424 GLU A O 1
ATOM 3325 N N . ARG A 1 425 ? 15.672 21.017 4.691 1.00 87.56 425 ARG A N 1
ATOM 3326 C CA . ARG A 1 425 ? 16.737 20.301 5.409 1.00 87.56 425 ARG A CA 1
ATOM 3327 C C . ARG A 1 425 ? 17.968 21.200 5.528 1.00 87.56 425 ARG A C 1
ATOM 3329 O O . ARG A 1 425 ? 18.121 22.156 4.765 1.00 87.56 425 ARG A O 1
ATOM 3336 N N . ARG A 1 426 ? 18.873 20.867 6.452 1.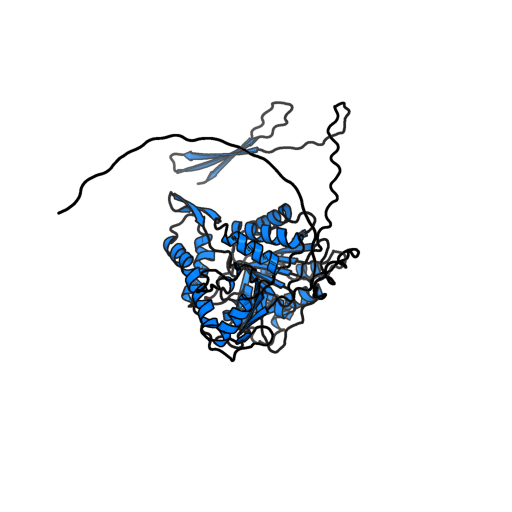00 86.00 426 ARG A N 1
ATOM 3337 C CA . ARG A 1 426 ? 20.190 21.506 6.561 1.00 86.00 426 ARG A CA 1
ATOM 3338 C C . ARG A 1 426 ? 21.284 20.517 6.142 1.00 86.00 426 ARG A C 1
ATOM 3340 O O . ARG A 1 426 ? 21.256 19.351 6.527 1.00 86.00 426 ARG A O 1
ATOM 3347 N N . ARG A 1 427 ? 22.237 20.988 5.338 1.00 84.12 427 ARG A N 1
ATOM 3348 C CA . ARG A 1 427 ? 23.433 20.259 4.887 1.00 84.12 427 ARG A CA 1
ATOM 3349 C C . ARG A 1 427 ? 24.648 21.129 5.199 1.00 84.12 427 ARG A C 1
ATOM 3351 O O . ARG A 1 427 ? 24.926 22.088 4.474 1.00 84.12 427 ARG A O 1
ATOM 3358 N N . GLY A 1 428 ? 25.298 20.870 6.334 1.00 81.50 428 GLY A N 1
ATOM 3359 C CA . GLY A 1 428 ? 26.302 21.779 6.897 1.00 81.50 428 GLY A CA 1
ATOM 3360 C C . GLY A 1 428 ? 25.713 23.175 7.126 1.00 81.50 428 GLY A C 1
ATOM 3361 O O . GLY A 1 428 ? 24.784 23.340 7.915 1.00 81.50 428 GLY A O 1
ATOM 3362 N N . ASP A 1 429 ? 26.203 24.178 6.396 1.00 82.19 429 ASP A N 1
ATOM 3363 C CA . ASP A 1 429 ? 25.687 25.555 6.446 1.00 82.19 429 ASP A CA 1
ATOM 3364 C C . ASP A 1 429 ? 24.656 25.910 5.369 1.00 82.19 429 ASP A C 1
ATOM 3366 O O . ASP A 1 429 ? 24.072 26.994 5.410 1.00 82.19 429 ASP A O 1
ATOM 3370 N N . LYS A 1 430 ? 24.375 25.002 4.429 1.00 85.69 430 LYS A N 1
ATOM 3371 C CA . LYS A 1 430 ? 23.357 25.216 3.395 1.00 85.69 430 LYS A CA 1
ATOM 3372 C C . LYS A 1 430 ? 21.988 24.750 3.880 1.00 85.69 430 LYS A C 1
ATOM 3374 O O . LYS A 1 430 ? 21.852 23.680 4.473 1.00 85.69 430 LYS A O 1
ATOM 3379 N N . GLN A 1 431 ? 20.963 25.534 3.566 1.00 88.75 431 GLN A N 1
ATOM 3380 C CA . GLN A 1 431 ? 19.574 25.089 3.587 1.00 88.75 431 GLN A CA 1
ATOM 3381 C C . GLN A 1 431 ? 19.209 24.574 2.189 1.00 88.75 431 GLN A C 1
ATOM 3383 O O . GLN A 1 431 ? 19.574 25.205 1.195 1.00 88.75 431 GLN A O 1
ATOM 3388 N N . ILE A 1 432 ? 18.526 23.431 2.113 1.00 90.06 432 ILE A N 1
ATOM 3389 C CA . ILE A 1 432 ? 18.031 22.848 0.859 1.00 90.06 432 ILE A CA 1
ATOM 3390 C C . ILE A 1 432 ? 16.589 22.360 1.020 1.00 90.06 432 ILE A C 1
ATOM 3392 O O . ILE A 1 432 ? 16.218 21.847 2.076 1.00 90.06 432 ILE A O 1
ATOM 3396 N N . THR A 1 433 ? 15.803 22.428 -0.050 1.00 92.88 433 THR A N 1
ATOM 3397 C CA . THR A 1 433 ? 14.519 21.724 -0.144 1.00 92.88 433 THR A CA 1
ATOM 3398 C C . THR A 1 433 ? 14.779 20.263 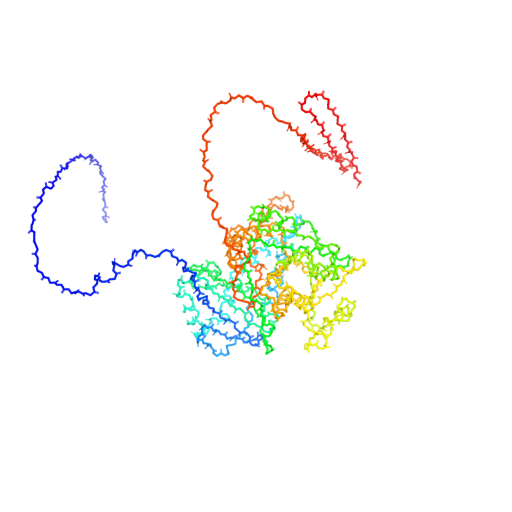-0.495 1.00 92.88 433 THR A C 1
ATOM 3400 O O . THR A 1 433 ? 15.311 19.975 -1.570 1.00 92.88 433 THR A O 1
ATOM 3403 N N . LEU A 1 434 ? 14.403 19.325 0.380 1.00 93.00 434 LEU A N 1
ATOM 3404 C CA . LEU A 1 434 ? 14.499 17.898 0.069 1.00 93.00 434 LEU A CA 1
ATOM 3405 C C . LEU A 1 434 ? 13.534 17.560 -1.069 1.00 93.00 434 LEU A C 1
ATOM 3407 O O . LEU A 1 434 ? 12.343 17.872 -0.983 1.00 93.00 434 LEU A O 1
ATOM 3411 N N . LYS A 1 435 ? 14.031 16.876 -2.103 1.00 94.62 435 LYS A N 1
ATOM 3412 C CA . LYS A 1 435 ? 13.201 16.307 -3.170 1.00 94.62 435 LYS A CA 1
ATOM 3413 C C . LYS A 1 435 ? 13.331 14.791 -3.161 1.00 94.62 435 LYS A C 1
ATOM 3415 O O . LYS A 1 435 ? 14.442 14.272 -3.104 1.00 94.62 435 LYS A O 1
ATOM 3420 N N . LEU A 1 436 ? 12.195 14.103 -3.184 1.00 94.94 436 LEU A N 1
ATOM 3421 C CA . LEU A 1 436 ? 12.097 12.656 -3.011 1.00 94.94 436 LEU A CA 1
ATOM 3422 C C . LEU A 1 436 ? 11.180 12.062 -4.085 1.00 94.94 436 LEU A C 1
ATOM 3424 O O . LEU A 1 436 ? 10.230 12.708 -4.530 1.00 94.94 436 LEU A O 1
ATOM 3428 N N . GLN A 1 437 ? 11.469 10.836 -4.514 1.00 96.31 437 GLN A N 1
ATOM 3429 C CA . GLN A 1 437 ? 10.634 10.082 -5.452 1.00 96.31 437 GLN A CA 1
ATOM 3430 C C . GLN A 1 437 ? 10.000 8.897 -4.726 1.00 96.31 437 GLN A C 1
ATOM 3432 O O . GLN A 1 437 ? 10.462 7.774 -4.827 1.00 96.31 437 GLN A O 1
ATOM 3437 N N . ASP A 1 438 ? 8.959 9.188 -3.952 1.00 94.75 438 ASP A N 1
ATOM 3438 C CA . ASP A 1 438 ? 8.284 8.289 -3.002 1.00 94.75 438 ASP A CA 1
ATOM 3439 C C . ASP A 1 438 ? 6.856 7.899 -3.427 1.00 94.75 438 ASP A C 1
ATOM 3441 O O . ASP A 1 438 ? 6.128 7.230 -2.697 1.00 94.75 438 ASP A O 1
ATOM 3445 N N . TRP A 1 439 ? 6.452 8.287 -4.635 1.00 95.50 439 TRP A N 1
ATOM 3446 C CA . TRP A 1 439 ? 5.126 8.034 -5.199 1.00 95.50 439 TRP A CA 1
ATOM 3447 C C . TRP A 1 439 ? 4.773 6.545 -5.343 1.00 95.50 439 TRP A C 1
ATOM 3449 O O . TRP A 1 439 ? 3.594 6.217 -5.463 1.00 95.50 439 TRP A O 1
ATOM 3459 N N . PHE A 1 440 ? 5.768 5.654 -5.314 1.00 94.62 440 PHE A N 1
ATOM 3460 C CA . PHE A 1 440 ? 5.600 4.202 -5.397 1.00 94.62 440 PHE A CA 1
ATOM 3461 C C . PHE A 1 440 ? 5.635 3.479 -4.034 1.00 94.62 440 PHE A C 1
ATOM 3463 O O . PHE A 1 440 ? 5.411 2.272 -3.999 1.00 94.62 440 PHE A O 1
ATOM 3470 N N . LEU A 1 441 ? 5.872 4.187 -2.917 1.00 91.19 441 LEU A N 1
ATOM 3471 C CA . LEU A 1 441 ? 5.881 3.602 -1.563 1.00 91.19 441 LEU A CA 1
ATOM 3472 C C . LEU A 1 441 ? 4.579 2.887 -1.145 1.00 91.19 441 LEU A C 1
ATOM 3474 O O . LEU A 1 441 ? 4.677 1.875 -0.447 1.00 91.19 441 LEU A O 1
ATOM 3478 N N . PRO A 1 442 ? 3.370 3.376 -1.496 1.00 93.56 442 PRO A N 1
ATOM 3479 C CA . PRO A 1 442 ? 2.135 2.736 -1.061 1.00 93.56 442 PRO A CA 1
ATOM 3480 C C . PRO A 1 442 ? 1.733 1.644 -2.058 1.00 93.56 442 PRO A C 1
ATOM 3482 O O . PRO A 1 442 ? 1.361 1.932 -3.201 1.00 93.56 442 PRO A O 1
ATOM 3485 N N . ALA A 1 443 ? 1.769 0.394 -1.608 1.00 94.00 443 ALA A N 1
ATOM 3486 C CA . ALA A 1 443 ? 1.369 -0.796 -2.345 1.00 94.00 443 ALA A CA 1
ATOM 3487 C C . ALA A 1 443 ? -0.073 -1.202 -2.000 1.00 94.00 443 ALA A C 1
ATOM 3489 O O . ALA A 1 443 ? -0.430 -1.340 -0.828 1.00 94.00 443 ALA A O 1
ATOM 3490 N N . LEU A 1 444 ? -0.909 -1.439 -3.015 1.00 95.62 444 LEU A N 1
ATOM 3491 C CA . LEU A 1 444 ? -2.278 -1.924 -2.824 1.00 95.62 444 LEU A CA 1
ATOM 3492 C C . LEU A 1 444 ? -2.350 -3.442 -2.989 1.00 95.62 444 LEU A C 1
ATOM 3494 O O . LEU A 1 444 ? -2.175 -3.961 -4.088 1.00 95.62 444 LEU A O 1
ATOM 3498 N N . TYR A 1 445 ? -2.703 -4.146 -1.920 1.00 94.38 445 TYR A N 1
ATOM 3499 C CA . TYR A 1 445 ? -3.092 -5.551 -1.956 1.00 94.38 445 TYR A CA 1
ATOM 3500 C C . TYR A 1 445 ? -4.621 -5.626 -2.038 1.00 94.38 445 TYR A C 1
ATOM 3502 O O . TYR A 1 445 ? -5.310 -5.026 -1.212 1.00 94.38 445 TYR A O 1
ATOM 3510 N N . GLN A 1 446 ? -5.190 -6.322 -3.030 1.00 91.56 446 GLN A N 1
ATOM 3511 C CA . GLN A 1 446 ? -6.650 -6.322 -3.224 1.00 91.56 446 GLN A CA 1
ATOM 3512 C C . GLN A 1 446 ? -7.194 -7.647 -3.781 1.00 91.56 446 GLN A C 1
ATOM 3514 O O . GLN A 1 446 ? -6.938 -8.049 -4.921 1.00 91.56 446 GLN A O 1
ATOM 3519 N N . ALA A 1 447 ? -8.015 -8.317 -2.969 1.00 83.19 447 ALA A N 1
ATOM 3520 C CA . ALA A 1 447 ? -8.697 -9.554 -3.343 1.00 83.19 447 ALA A CA 1
ATOM 3521 C C . ALA A 1 447 ? -10.026 -9.292 -4.082 1.00 83.19 447 ALA A C 1
ATOM 3523 O O . ALA A 1 447 ? -10.430 -10.091 -4.924 1.00 83.19 447 ALA A O 1
ATOM 3524 N N . ALA A 1 448 ? -10.704 -8.181 -3.781 1.00 73.62 448 ALA A N 1
ATOM 3525 C CA . ALA A 1 448 ? -12.005 -7.826 -4.355 1.00 73.62 448 ALA A CA 1
ATOM 3526 C C . ALA A 1 448 ? -11.908 -7.083 -5.711 1.00 73.62 448 ALA A C 1
ATOM 3528 O O . ALA A 1 448 ? -10.822 -6.788 -6.214 1.00 73.62 448 ALA A O 1
ATOM 3529 N N . LYS A 1 449 ? -13.067 -6.750 -6.303 1.00 80.81 449 LYS A N 1
ATOM 3530 C CA . LYS A 1 449 ? -13.161 -5.665 -7.299 1.00 80.81 449 LYS A CA 1
ATOM 3531 C C . LYS A 1 449 ? -12.976 -4.321 -6.598 1.00 80.81 449 LYS A C 1
ATOM 3533 O O . LYS A 1 449 ? -13.458 -4.165 -5.472 1.00 80.81 449 LYS A O 1
ATOM 3538 N N . ASP A 1 450 ? -12.361 -3.348 -7.268 1.00 84.06 450 ASP A N 1
ATOM 3539 C CA . ASP A 1 450 ? -12.249 -2.007 -6.700 1.00 84.06 450 ASP A CA 1
ATOM 3540 C C . ASP A 1 450 ? -13.646 -1.397 -6.521 1.00 84.06 450 ASP A C 1
ATOM 3542 O O . ASP A 1 450 ? -14.436 -1.317 -7.461 1.00 84.06 450 ASP A O 1
ATOM 3546 N N . THR A 1 451 ? -13.990 -1.080 -5.274 1.00 85.38 451 THR A N 1
ATOM 3547 C CA . THR A 1 451 ? -15.355 -0.747 -4.848 1.00 85.38 451 THR A CA 1
ATOM 3548 C C . THR A 1 451 ? -15.286 0.466 -3.933 1.00 85.38 451 THR A C 1
ATOM 3550 O O . THR A 1 451 ? -14.508 0.472 -2.980 1.00 85.38 451 THR A O 1
ATOM 3553 N N . ALA A 1 452 ? -16.101 1.485 -4.205 1.00 91.69 452 ALA A N 1
ATOM 3554 C CA . ALA A 1 452 ? -16.174 2.676 -3.370 1.00 91.69 452 ALA A CA 1
ATOM 3555 C C . ALA A 1 452 ? -16.609 2.326 -1.936 1.00 91.69 452 ALA A C 1
ATOM 3557 O O . ALA A 1 452 ? -17.589 1.607 -1.732 1.00 91.69 452 ALA A O 1
ATOM 3558 N N . LEU A 1 453 ? -15.901 2.863 -0.939 1.00 93.38 453 LEU A N 1
ATOM 3559 C CA . LEU A 1 453 ? -16.300 2.738 0.468 1.00 93.38 453 LEU A CA 1
ATOM 3560 C C . LEU A 1 453 ? -17.475 3.671 0.810 1.00 93.38 453 LEU A C 1
ATOM 3562 O O . LEU A 1 453 ? -18.307 3.346 1.655 1.00 93.38 453 LEU A O 1
ATOM 3566 N N . LEU A 1 454 ? -17.556 4.827 0.146 1.00 93.56 454 LEU A N 1
ATOM 3567 C CA . LEU A 1 454 ? -18.580 5.847 0.372 1.00 93.56 454 LEU A CA 1
ATOM 3568 C C . LEU A 1 454 ? -19.595 5.908 -0.774 1.00 93.56 454 LEU A C 1
ATOM 3570 O O . LEU A 1 454 ? -19.261 5.669 -1.933 1.00 93.56 454 LEU A O 1
ATOM 3574 N N . THR A 1 455 ? -20.834 6.274 -0.451 1.00 92.44 455 THR A N 1
ATOM 3575 C CA . THR A 1 455 ? -21.849 6.693 -1.427 1.00 92.44 455 THR A CA 1
ATOM 3576 C C . THR A 1 455 ? -21.480 8.054 -2.039 1.00 92.44 455 THR A C 1
ATOM 3578 O O . THR A 1 455 ? -20.829 8.875 -1.373 1.00 92.44 455 THR A O 1
ATOM 3581 N N . PRO A 1 456 ? -21.897 8.348 -3.287 1.00 86.88 456 PRO A N 1
ATOM 3582 C CA . PRO A 1 456 ? -21.769 9.689 -3.846 1.00 86.88 456 PRO A CA 1
ATOM 3583 C C . PRO A 1 456 ? -22.500 10.699 -2.960 1.00 86.88 456 PRO A C 1
ATOM 3585 O O . PRO A 1 456 ? -23.642 10.468 -2.564 1.00 86.88 456 PRO A O 1
ATOM 3588 N N . SER A 1 457 ? -21.867 11.829 -2.650 1.00 76.62 457 SER A N 1
ATOM 3589 C CA . SER A 1 457 ? -22.551 12.920 -1.958 1.00 76.62 457 SER A CA 1
ATOM 3590 C C . SER A 1 457 ? -23.641 13.504 -2.857 1.00 76.62 457 SER A C 1
ATOM 3592 O O . SER A 1 457 ? -23.352 14.024 -3.935 1.00 76.62 457 SER A O 1
ATOM 3594 N N . SER A 1 458 ? -24.893 13.463 -2.393 1.00 60.16 458 SER A N 1
ATOM 3595 C CA . SER A 1 458 ? -25.991 14.208 -3.014 1.00 60.16 458 SER A CA 1
ATOM 3596 C C . SER A 1 458 ? -25.587 15.679 -3.174 1.00 60.16 458 SER A C 1
ATOM 3598 O O . SER A 1 458 ? -25.130 16.275 -2.191 1.00 60.16 458 SER A O 1
ATOM 3600 N N . PRO A 1 459 ? -25.736 16.288 -4.366 1.00 50.31 459 PRO A N 1
ATOM 3601 C CA . PRO A 1 459 ? -25.385 17.686 -4.557 1.00 50.31 459 PRO A CA 1
ATOM 3602 C C . PRO A 1 459 ? -26.253 18.549 -3.642 1.00 50.31 459 PRO A C 1
ATOM 3604 O O . PRO A 1 459 ? -27.483 18.484 -3.690 1.00 50.31 459 PRO A O 1
ATOM 3607 N N . SER A 1 460 ? -25.615 19.357 -2.798 1.00 43.88 460 SER A N 1
ATOM 3608 C CA . SER A 1 460 ? -26.318 20.335 -1.979 1.00 43.88 460 SER A CA 1
ATOM 3609 C C . SER A 1 460 ? -27.005 21.345 -2.895 1.00 43.88 460 SER A C 1
ATOM 3611 O O . SER A 1 460 ? -26.351 22.075 -3.641 1.00 43.88 460 SER A O 1
ATOM 3613 N N . SER A 1 461 ? -28.339 21.386 -2.843 1.00 32.06 461 SER A N 1
ATOM 3614 C CA . SER A 1 461 ? -29.132 22.398 -3.541 1.00 32.06 461 SER A CA 1
ATOM 3615 C C . SER A 1 461 ? -28.578 23.789 -3.208 1.00 32.06 461 SER A C 1
ATOM 3617 O O . SER A 1 461 ? -28.433 24.090 -2.019 1.00 32.06 461 SER A O 1
ATOM 3619 N N . PRO A 1 462 ? -28.246 24.634 -4.204 1.00 38.97 462 PRO A N 1
ATOM 3620 C CA . PRO A 1 462 ? -27.600 25.913 -3.946 1.00 38.97 462 PRO A CA 1
ATOM 3621 C C . PRO A 1 462 ? -28.525 26.792 -3.104 1.00 38.97 462 PRO A C 1
ATOM 3623 O O . PRO A 1 462 ? -29.602 27.191 -3.551 1.00 38.97 462 PRO A O 1
ATOM 3626 N N . SER A 1 463 ? -28.112 27.076 -1.868 1.00 37.81 463 SER A N 1
ATOM 3627 C CA . SER A 1 463 ? -28.861 27.933 -0.955 1.00 37.81 463 SER A CA 1
ATOM 3628 C C . SER A 1 463 ? -28.979 29.329 -1.563 1.00 37.81 463 SER A C 1
ATOM 3630 O O . SER A 1 463 ? -27.983 29.996 -1.841 1.00 37.81 463 SER A O 1
ATOM 3632 N N . SER A 1 464 ? -30.218 29.757 -1.812 1.00 36.38 464 SER A N 1
ATOM 3633 C CA . SER A 1 464 ? -30.519 30.999 -2.526 1.00 36.38 464 SER A CA 1
ATOM 3634 C C . SER A 1 464 ? -29.845 32.202 -1.864 1.00 36.38 464 SER A C 1
ATOM 3636 O O . SER A 1 464 ? -30.117 32.512 -0.702 1.00 36.38 464 SER A O 1
ATOM 3638 N N . SER A 1 465 ? -28.991 32.896 -2.614 1.00 36.31 465 SER A N 1
ATOM 3639 C CA . SER A 1 465 ? -28.198 34.030 -2.145 1.00 36.31 465 SER A CA 1
ATOM 3640 C C . SER A 1 465 ? -29.057 35.279 -1.910 1.00 36.31 465 SER A C 1
ATOM 3642 O O . SER A 1 465 ? -29.196 36.146 -2.773 1.00 36.31 465 SER A O 1
ATOM 3644 N N . SER A 1 466 ? -29.611 35.406 -0.703 1.00 33.88 466 SER A N 1
ATOM 3645 C CA . SER A 1 466 ? -30.269 36.635 -0.251 1.00 33.88 466 SER A CA 1
ATOM 3646 C C . SER A 1 466 ? -29.271 37.799 -0.222 1.00 33.88 466 SER A C 1
ATOM 3648 O O . SER A 1 466 ? -28.314 37.784 0.557 1.00 33.88 466 SER A O 1
ATOM 3650 N N . SER A 1 467 ? -29.488 38.810 -1.065 1.00 31.41 467 SER A N 1
ATOM 3651 C CA . SER A 1 467 ? -28.642 40.007 -1.134 1.00 31.41 467 SER A CA 1
ATOM 3652 C C . SER A 1 467 ? -28.696 40.830 0.169 1.00 31.41 467 SER A C 1
ATOM 3654 O O . SER A 1 467 ? -29.729 40.837 0.842 1.00 31.41 467 SER A O 1
ATOM 3656 N N . PRO A 1 468 ? -27.621 41.548 0.549 1.00 33.66 468 PRO A N 1
ATOM 3657 C CA . PRO A 1 468 ? -27.561 42.246 1.833 1.00 33.66 468 PRO A CA 1
ATOM 3658 C C . PRO A 1 468 ? -28.391 43.542 1.843 1.00 33.66 468 PRO A C 1
ATOM 3660 O O . PRO A 1 468 ? -28.008 44.542 1.238 1.00 33.66 468 PRO A O 1
ATOM 3663 N N . SER A 1 469 ? -29.497 43.552 2.591 1.00 28.95 469 SER A N 1
ATOM 3664 C CA . SER A 1 469 ? -30.266 44.763 2.920 1.00 28.95 469 SER A CA 1
ATOM 3665 C C . SER A 1 469 ? -29.807 45.410 4.239 1.00 28.95 469 SER A C 1
ATOM 3667 O O . SER A 1 469 ? -29.310 44.740 5.143 1.00 28.95 469 SER A O 1
ATOM 3669 N N . SER A 1 470 ? -29.981 46.726 4.367 1.00 28.98 470 SER A N 1
ATOM 3670 C CA . SER A 1 470 ? -29.320 47.562 5.381 1.00 28.98 470 SER A CA 1
ATOM 3671 C C . SER A 1 470 ? -29.844 47.448 6.825 1.00 28.98 470 SER A C 1
ATOM 3673 O O . SER A 1 470 ? -30.993 47.773 7.111 1.00 28.98 470 SER A O 1
ATOM 3675 N N . SER A 1 471 ? -28.929 47.124 7.743 1.00 30.25 471 SER A N 1
ATOM 3676 C CA . SER A 1 471 ? -28.796 47.621 9.129 1.00 30.25 471 SER A CA 1
ATOM 3677 C C . SER A 1 471 ? -30.027 48.142 9.910 1.00 30.25 471 SER A C 1
ATOM 3679 O O . SER A 1 471 ? -30.416 49.303 9.759 1.00 30.25 471 SER A O 1
ATOM 3681 N N . ARG A 1 472 ? -30.408 47.414 10.974 1.00 24.55 472 ARG A N 1
ATOM 3682 C CA . ARG A 1 472 ? -30.370 47.941 12.361 1.00 24.55 472 ARG A CA 1
ATOM 3683 C C . ARG A 1 472 ? -30.330 46.808 13.410 1.00 24.55 472 ARG A C 1
ATOM 3685 O O . ARG A 1 472 ? -30.357 45.637 13.054 1.00 24.55 472 ARG A O 1
ATOM 3692 N N . ALA A 1 473 ? -30.125 47.179 14.677 1.00 25.94 473 ALA A N 1
ATOM 3693 C CA . ALA A 1 473 ? -29.867 46.290 15.826 1.00 25.94 473 ALA A CA 1
ATOM 3694 C C . ALA A 1 473 ? -31.132 45.480 16.248 1.00 25.94 473 ALA A C 1
ATOM 3696 O O . ALA A 1 473 ? -32.220 45.799 15.783 1.00 25.94 473 ALA A O 1
ATOM 3697 N N . VAL A 1 474 ? -31.092 44.438 17.099 1.00 23.11 474 VAL A N 1
ATOM 3698 C CA . VAL A 1 474 ? -30.515 44.385 18.466 1.00 23.11 474 VAL A CA 1
ATOM 3699 C C . VAL A 1 474 ? -30.053 42.972 18.895 1.00 23.11 474 VAL A C 1
ATOM 3701 O O . VAL A 1 474 ? -30.720 41.987 18.619 1.00 23.11 474 VAL A O 1
ATOM 3704 N N . SER A 1 475 ? -28.925 42.939 19.625 1.00 25.88 475 SER A N 1
ATOM 3705 C CA . SER A 1 475 ? -28.433 41.959 20.628 1.00 25.88 475 SER A CA 1
ATOM 3706 C C . SER A 1 475 ? -28.755 40.454 20.522 1.00 25.88 475 SER A C 1
ATOM 3708 O O . SER A 1 475 ? -29.892 40.036 20.703 1.00 25.88 475 SER A O 1
ATOM 3710 N N . PHE A 1 476 ? -27.694 39.636 20.506 1.00 23.09 476 PHE A N 1
ATOM 3711 C CA . PHE A 1 476 ? -27.641 38.351 21.223 1.00 23.09 476 PHE A CA 1
ATOM 3712 C C . PHE A 1 476 ? -26.249 38.148 21.852 1.00 23.09 476 PHE A C 1
ATOM 3714 O O . PHE A 1 476 ? -25.257 38.710 21.382 1.00 23.09 476 PHE A O 1
ATOM 3721 N N . HIS A 1 477 ? -26.174 37.383 22.947 1.00 32.66 477 HIS A N 1
ATOM 3722 C CA . HIS A 1 477 ? -24.949 37.198 23.739 1.00 32.66 477 HIS A CA 1
ATOM 3723 C C . HIS A 1 477 ? -23.834 36.461 22.969 1.00 32.66 477 HIS A C 1
ATOM 3725 O O . HIS A 1 477 ? -24.100 35.539 22.200 1.00 32.66 477 HIS A O 1
ATOM 3731 N N . LYS A 1 478 ? -22.567 36.800 23.253 1.00 28.09 478 LYS A N 1
ATOM 3732 C CA . LYS A 1 478 ? -21.389 36.020 22.835 1.00 28.09 478 LYS A CA 1
ATOM 3733 C C . LYS A 1 478 ? -20.480 35.712 24.023 1.00 28.09 478 LYS A C 1
ATOM 3735 O O . LYS A 1 478 ? -20.072 36.617 24.746 1.00 28.09 478 LYS A O 1
ATOM 3740 N N . GLY A 1 479 ? -20.135 34.434 24.179 1.00 28.22 479 GLY A N 1
ATOM 3741 C CA . GLY A 1 479 ? -19.073 33.989 25.082 1.00 28.22 479 GLY A CA 1
ATOM 3742 C C . GLY A 1 479 ? -17.689 34.454 24.614 1.00 28.22 479 GLY A C 1
ATOM 3743 O O . GLY A 1 479 ? -17.479 34.743 23.433 1.00 28.22 479 GLY A O 1
ATOM 3744 N N . LYS A 1 480 ? -16.740 34.537 25.552 1.00 29.36 480 LYS A N 1
ATOM 3745 C CA . LYS A 1 480 ? -15.377 35.024 25.294 1.00 29.36 480 LYS A CA 1
ATOM 3746 C C . LYS A 1 480 ? -14.569 34.018 24.458 1.00 29.36 480 LYS A C 1
ATOM 3748 O O . LYS A 1 480 ? -14.609 32.822 24.731 1.00 29.36 480 LYS A O 1
ATOM 3753 N N . LYS A 1 481 ? -13.772 34.512 23.503 1.00 29.34 481 LYS A N 1
ATOM 3754 C CA . LYS A 1 481 ? -12.634 33.779 22.918 1.00 29.34 481 LYS A CA 1
ATOM 3755 C C . LYS A 1 481 ? -11.335 34.419 23.404 1.00 29.34 481 LYS A C 1
ATOM 3757 O O . LYS A 1 481 ? -11.207 35.639 23.345 1.00 29.34 481 LYS A O 1
ATOM 3762 N N . PHE A 1 482 ? -10.391 33.595 23.845 1.00 30.84 482 PHE A N 1
ATOM 3763 C CA . PHE A 1 482 ? -9.018 34.004 24.149 1.00 30.84 482 PHE A CA 1
ATOM 3764 C C . PHE A 1 482 ? -8.121 33.807 22.919 1.00 30.84 482 PHE A C 1
ATOM 3766 O O . PHE A 1 482 ? -8.434 32.999 22.043 1.00 30.84 482 PHE A O 1
ATOM 3773 N N . VAL A 1 483 ? -7.008 34.539 22.863 1.00 32.41 483 VAL A N 1
ATOM 3774 C CA . VAL A 1 483 ? -5.943 34.368 21.866 1.00 32.41 483 VAL A CA 1
ATOM 3775 C C . VAL A 1 483 ? -4.615 34.418 22.609 1.00 32.41 483 VAL A C 1
ATOM 3777 O O . VAL A 1 483 ? -4.292 35.443 23.204 1.00 32.41 483 VAL A O 1
ATOM 3780 N N . ASN A 1 484 ? -3.855 33.327 22.560 1.00 32.47 484 ASN A N 1
ATOM 3781 C CA . ASN A 1 484 ? -2.519 33.260 23.142 1.00 32.47 484 ASN A CA 1
ATOM 3782 C C . ASN A 1 484 ? -1.490 33.522 22.039 1.00 32.47 484 ASN A C 1
ATOM 3784 O O . ASN A 1 484 ? -1.584 32.938 20.959 1.00 32.47 484 ASN A O 1
ATOM 3788 N N . ILE A 1 485 ? -0.499 34.368 22.315 1.00 34.91 485 ILE A N 1
ATOM 3789 C CA . ILE A 1 485 ? 0.650 34.598 21.434 1.00 34.91 485 ILE A CA 1
ATOM 3790 C C . ILE A 1 485 ? 1.904 34.221 22.218 1.00 34.91 485 ILE A C 1
ATOM 3792 O O . ILE A 1 485 ? 2.136 34.747 23.305 1.00 34.91 485 ILE A O 1
ATOM 3796 N N . ILE A 1 486 ? 2.699 33.313 21.655 1.00 34.44 486 ILE A N 1
ATOM 3797 C CA . ILE A 1 486 ? 4.009 32.928 22.184 1.00 34.44 486 ILE A CA 1
ATOM 3798 C C . ILE A 1 486 ? 5.072 33.657 21.362 1.00 34.44 486 ILE A C 1
ATOM 3800 O O . ILE A 1 486 ? 4.996 33.696 20.131 1.00 34.44 486 ILE A O 1
ATOM 3804 N N . ARG A 1 487 ? 6.069 34.228 22.040 1.00 38.94 487 ARG A N 1
ATOM 3805 C CA . ARG A 1 487 ? 7.320 34.672 21.421 1.00 38.94 487 ARG A CA 1
ATOM 3806 C C . ARG A 1 487 ? 8.488 34.022 22.147 1.00 38.94 487 ARG A C 1
ATOM 3808 O O . ARG A 1 487 ? 8.577 34.080 23.371 1.00 38.94 487 ARG A O 1
ATOM 3815 N N . GLU A 1 488 ? 9.384 33.436 21.366 1.00 36.31 488 GLU A N 1
ATOM 3816 C CA . GLU A 1 488 ? 10.647 32.882 21.842 1.00 36.31 488 GLU A CA 1
ATOM 3817 C C . GLU A 1 488 ? 11.800 33.740 21.337 1.00 36.31 488 GLU A C 1
ATOM 3819 O O . GLU A 1 488 ? 11.780 34.240 20.207 1.00 36.31 488 GLU A O 1
ATOM 3824 N N . LYS A 1 489 ? 12.817 33.913 22.181 1.00 39.62 489 LYS A N 1
ATOM 3825 C CA . LYS A 1 489 ? 14.040 34.622 21.820 1.00 39.62 489 LYS A CA 1
ATOM 3826 C C . LYS A 1 489 ? 15.239 33.834 22.336 1.00 39.62 489 LYS A C 1
ATOM 3828 O O . LYS A 1 489 ? 15.432 33.692 23.539 1.00 39.62 489 LYS A O 1
ATOM 3833 N N . SER A 1 490 ? 16.036 33.312 21.407 1.00 38.88 490 SER A N 1
ATOM 3834 C CA . SER A 1 490 ? 17.288 32.619 21.712 1.00 38.88 490 SER A CA 1
ATOM 3835 C C . SER A 1 490 ? 18.442 33.616 21.706 1.00 38.88 490 SER A C 1
ATOM 3837 O O . SER A 1 490 ? 18.621 34.347 20.731 1.00 38.88 490 SER A O 1
ATOM 3839 N N . LEU A 1 491 ? 19.267 33.595 22.751 1.00 43.03 491 LEU A N 1
ATOM 3840 C CA . LEU A 1 491 ? 20.533 34.327 22.813 1.00 43.03 491 LEU A CA 1
ATOM 3841 C C . LEU A 1 491 ? 21.662 33.360 23.196 1.00 43.03 491 LEU A C 1
ATOM 3843 O O . LEU A 1 491 ? 21.476 32.460 24.016 1.00 43.03 491 LEU A O 1
ATOM 3847 N N . ARG A 1 492 ? 22.832 33.538 22.573 1.00 37.69 492 ARG A N 1
ATOM 3848 C CA . ARG A 1 492 ? 24.075 32.855 22.959 1.00 37.69 492 ARG A CA 1
ATOM 3849 C C . ARG A 1 492 ? 24.949 33.850 23.708 1.00 37.69 492 ARG A C 1
ATOM 3851 O O . ARG A 1 492 ? 25.155 34.955 23.206 1.00 37.69 492 ARG A O 1
ATOM 3858 N N . ASN A 1 493 ? 25.474 33.445 24.856 1.00 46.88 493 ASN A N 1
ATOM 3859 C CA . ASN A 1 493 ? 26.474 34.228 25.577 1.00 46.88 493 ASN A CA 1
ATOM 3860 C C . ASN A 1 493 ? 27.888 33.836 25.110 1.00 46.88 493 ASN A C 1
ATOM 3862 O O . ASN A 1 493 ? 28.085 32.773 24.516 1.00 46.88 493 ASN A O 1
ATOM 3866 N N . CYS A 1 494 ? 28.877 34.696 25.365 1.00 37.53 494 CYS A N 1
ATOM 3867 C CA . CYS A 1 494 ? 30.268 34.498 24.928 1.00 37.53 494 CYS A CA 1
ATOM 3868 C C . CYS A 1 494 ? 30.910 33.225 25.514 1.00 37.53 494 CYS A C 1
ATOM 3870 O O . CYS A 1 494 ? 31.801 32.634 24.914 1.00 37.53 494 CYS A O 1
ATOM 3872 N N . ASP A 1 495 ? 30.416 32.800 26.671 1.00 39.59 495 ASP A N 1
ATOM 3873 C CA . ASP A 1 495 ? 30.778 31.629 27.468 1.00 39.59 495 ASP A CA 1
ATOM 3874 C C . ASP A 1 495 ? 30.049 30.331 27.032 1.00 39.59 495 ASP A C 1
ATOM 3876 O O . ASP A 1 495 ? 29.960 29.360 27.780 1.00 39.59 495 ASP A O 1
ATOM 3880 N N . GLY A 1 496 ? 29.539 30.291 25.795 1.00 38.66 496 GLY A N 1
ATOM 3881 C CA . GLY A 1 496 ? 29.109 29.074 25.090 1.00 38.66 496 GLY A CA 1
ATOM 3882 C C . GLY A 1 496 ? 27.697 28.571 25.406 1.00 38.66 496 GLY A C 1
ATOM 3883 O O . GLY A 1 496 ? 27.093 27.899 24.569 1.00 38.66 496 GLY A O 1
ATOM 3884 N N . ARG A 1 497 ? 27.132 28.933 26.564 1.00 36.91 497 ARG A N 1
ATOM 3885 C CA . ARG A 1 497 ? 25.769 28.535 26.955 1.00 36.91 497 ARG A CA 1
ATOM 3886 C C . ARG A 1 497 ? 24.691 29.232 26.122 1.00 36.91 497 ARG A C 1
ATOM 3888 O O . ARG A 1 497 ? 24.812 30.403 25.745 1.00 36.91 497 ARG A O 1
ATOM 3895 N N . MET A 1 498 ? 23.605 28.500 25.879 1.00 33.31 498 MET A N 1
ATOM 3896 C CA . MET A 1 498 ? 22.403 28.998 25.213 1.00 33.31 498 MET A CA 1
ATOM 3897 C C . MET A 1 498 ? 21.287 29.208 26.236 1.00 33.31 498 MET A C 1
ATOM 3899 O O . MET A 1 498 ? 20.921 28.289 26.970 1.00 33.31 498 MET A O 1
ATOM 3903 N N . THR A 1 499 ? 20.723 30.413 26.236 1.00 36.44 499 THR A N 1
ATOM 3904 C CA . THR A 1 499 ? 19.600 30.782 27.099 1.00 36.44 499 THR A CA 1
ATOM 3905 C C . THR A 1 499 ? 18.378 31.037 26.230 1.00 36.44 499 THR A C 1
ATOM 3907 O O . THR A 1 499 ? 18.424 31.855 25.305 1.00 36.44 499 THR A O 1
ATOM 3910 N N . ILE A 1 500 ? 17.280 30.350 26.542 1.00 38.41 500 ILE A N 1
ATOM 3911 C CA . ILE A 1 500 ? 15.983 30.553 25.894 1.00 38.41 500 ILE A CA 1
ATOM 3912 C C . ILE A 1 500 ? 15.061 31.233 26.904 1.00 38.41 500 ILE A C 1
ATOM 3914 O O . ILE A 1 500 ? 14.838 30.714 28.003 1.00 38.41 500 ILE A O 1
ATOM 3918 N N . SER A 1 501 ? 14.529 32.396 26.524 1.00 36.22 501 SER A N 1
ATOM 3919 C CA . SER A 1 501 ? 13.442 33.060 27.238 1.00 36.22 501 SER A CA 1
ATOM 3920 C C . SER A 1 501 ? 12.152 32.974 26.424 1.00 36.22 501 SER A C 1
ATOM 3922 O O . SER A 1 501 ? 12.087 33.403 25.267 1.00 36.22 501 SER A O 1
ATOM 3924 N N . THR A 1 502 ? 11.112 32.427 27.051 1.00 38.03 502 THR A N 1
ATOM 3925 C CA . THR A 1 502 ? 9.754 32.387 26.496 1.00 38.03 502 THR A CA 1
ATOM 3926 C C . THR A 1 502 ? 8.909 33.429 27.221 1.00 38.03 502 THR A C 1
ATOM 3928 O O . THR A 1 502 ? 8.820 33.406 28.453 1.00 38.03 502 THR A O 1
ATOM 3931 N N . GLU A 1 503 ? 8.289 34.342 26.472 1.00 37.97 503 GLU A N 1
ATOM 3932 C CA . GLU A 1 503 ? 7.364 35.345 27.010 1.00 37.97 503 GLU A CA 1
ATOM 3933 C C . GLU A 1 503 ? 5.916 34.965 26.691 1.00 37.97 503 GLU A C 1
ATOM 3935 O O . GLU A 1 503 ? 5.541 34.766 25.532 1.00 37.97 503 GLU A O 1
ATOM 3940 N N . TYR A 1 504 ? 5.091 34.897 27.738 1.00 36.41 504 TYR A N 1
ATOM 3941 C CA . TYR A 1 504 ? 3.651 34.680 27.632 1.00 36.41 504 TYR A CA 1
ATOM 3942 C C . TYR A 1 504 ? 2.915 36.013 27.777 1.00 36.41 504 TYR A C 1
ATOM 3944 O O . TYR A 1 504 ? 2.955 36.630 28.844 1.00 36.41 504 TYR A O 1
ATOM 3952 N N . ILE A 1 505 ? 2.225 36.441 26.716 1.00 44.38 505 ILE A N 1
ATOM 3953 C CA . ILE A 1 505 ? 1.426 37.672 26.699 1.00 44.38 505 ILE A CA 1
ATOM 3954 C C . ILE A 1 505 ? -0.060 37.302 26.743 1.00 44.38 505 ILE A C 1
ATOM 3956 O O . ILE A 1 505 ? -0.633 36.860 25.748 1.00 44.38 505 ILE A O 1
ATOM 3960 N N . ASN A 1 506 ? -0.689 37.518 27.901 1.00 41.91 506 ASN A N 1
ATOM 3961 C CA . ASN A 1 506 ? -2.141 37.448 28.071 1.00 41.91 506 ASN A CA 1
ATOM 3962 C C . ASN A 1 506 ? -2.722 38.868 28.053 1.00 41.91 506 ASN A C 1
ATOM 3964 O O . ASN A 1 506 ? -2.317 39.699 28.863 1.00 41.91 506 ASN A O 1
ATOM 3968 N N . GLY A 1 507 ? -3.694 39.140 27.177 1.00 39.69 507 GLY A N 1
ATOM 3969 C CA . GLY A 1 507 ? -4.354 40.447 27.094 1.00 39.69 507 GLY A CA 1
ATOM 3970 C C . GLY A 1 507 ? -5.851 40.342 26.801 1.00 39.69 507 GLY A C 1
ATOM 3971 O O . GLY A 1 507 ? -6.247 39.747 25.801 1.00 39.69 507 GLY A O 1
ATOM 3972 N N . ASP A 1 508 ? -6.679 40.956 27.651 1.00 39.06 508 ASP A N 1
ATOM 3973 C CA . ASP A 1 508 ? -8.088 41.232 27.341 1.00 39.06 508 ASP A CA 1
ATOM 3974 C C . ASP A 1 508 ? -8.173 42.580 26.604 1.00 39.06 508 ASP A C 1
ATOM 3976 O O . ASP A 1 508 ? -7.568 43.572 27.014 1.00 39.06 508 ASP A O 1
ATOM 3980 N N . ARG A 1 509 ? -8.901 42.634 25.484 1.00 42.06 509 ARG A N 1
ATOM 3981 C CA . ARG A 1 509 ? -8.788 43.735 24.511 1.00 42.06 509 ARG A CA 1
ATOM 3982 C C . ARG A 1 509 ? -9.497 45.029 24.935 1.00 42.06 509 ARG A C 1
ATOM 3984 O O . ARG A 1 509 ? -9.491 45.990 24.171 1.00 42.06 509 ARG A O 1
ATOM 3991 N N . SER A 1 510 ? -10.101 45.059 26.125 1.00 37.19 510 SER A N 1
ATOM 3992 C CA . SER A 1 510 ? -10.798 46.224 26.687 1.00 37.19 510 SER A CA 1
ATOM 3993 C C . SER A 1 510 ? -10.043 46.975 27.793 1.00 37.19 510 SER A C 1
ATOM 3995 O O . SER A 1 510 ? -10.484 48.063 28.152 1.00 37.19 510 SER A O 1
ATOM 3997 N N . GLN A 1 511 ? -8.937 46.451 28.345 1.00 35.94 511 GLN A N 1
ATOM 3998 C CA . GLN A 1 511 ? -8.117 47.176 29.333 1.00 35.94 511 GLN A CA 1
ATOM 3999 C C . GLN A 1 511 ? -6.623 46.853 29.185 1.00 35.94 511 GLN A C 1
ATOM 4001 O O . GLN A 1 511 ? -6.209 45.705 29.326 1.00 35.94 511 GLN A O 1
ATOM 4006 N N . TYR A 1 512 ? -5.797 47.883 28.975 1.00 30.95 512 TYR A N 1
ATOM 4007 C CA . TYR A 1 512 ? -4.337 47.754 28.967 1.00 30.95 512 TYR A CA 1
ATOM 4008 C C . TYR A 1 512 ? -3.797 47.519 30.390 1.00 30.95 512 TYR A C 1
ATOM 4010 O O . TYR A 1 512 ? -3.474 48.455 31.121 1.00 30.95 512 TYR A O 1
ATOM 4018 N N . ARG A 1 513 ? -3.664 46.245 30.769 1.00 33.62 513 ARG A N 1
ATOM 4019 C CA . ARG A 1 513 ? -2.739 45.782 31.811 1.00 33.62 513 ARG A CA 1
ATOM 4020 C C . ARG A 1 513 ? -1.966 44.580 31.289 1.00 33.62 513 ARG A C 1
ATOM 4022 O O . ARG A 1 513 ? -2.485 43.472 31.229 1.00 33.62 513 ARG A O 1
ATOM 4029 N N . GLU A 1 514 ? -0.727 44.836 30.900 1.00 38.28 514 GLU A N 1
ATOM 4030 C CA . GLU A 1 514 ? 0.216 43.820 30.455 1.00 38.28 514 GLU A CA 1
ATOM 4031 C C . GLU A 1 514 ? 0.749 43.049 31.671 1.00 38.28 514 GLU A C 1
ATOM 4033 O O . GLU A 1 514 ? 1.210 43.648 32.643 1.00 38.28 514 GLU A O 1
ATOM 4038 N N . VAL A 1 515 ? 0.643 41.718 31.642 1.00 38.34 515 VAL A N 1
ATOM 4039 C CA . VAL A 1 515 ? 1.159 40.830 32.695 1.00 38.34 515 VAL A CA 1
ATOM 4040 C C . VAL A 1 515 ? 2.086 39.817 32.042 1.00 38.34 515 VAL A C 1
ATOM 4042 O O . VAL A 1 515 ? 1.685 38.701 31.709 1.00 38.34 515 VAL A O 1
ATOM 4045 N N . SER A 1 516 ? 3.333 40.229 31.832 1.00 38.31 516 SER A N 1
ATOM 4046 C CA . SER A 1 516 ? 4.388 39.351 31.346 1.00 38.31 516 SER A CA 1
ATOM 4047 C C . SER A 1 516 ? 4.817 38.367 32.438 1.00 38.31 516 SER A C 1
ATOM 4049 O O . SER A 1 516 ? 5.067 38.729 33.589 1.00 38.31 516 SER A O 1
ATOM 4051 N N . ARG A 1 517 ? 4.933 37.092 32.063 1.00 38.88 517 ARG A N 1
ATOM 4052 C CA . ARG A 1 517 ? 5.743 36.109 32.789 1.00 38.88 517 ARG A CA 1
ATOM 4053 C C . ARG A 1 517 ? 6.806 35.592 31.833 1.00 38.88 517 ARG A C 1
ATOM 4055 O O . ARG A 1 517 ? 6.467 34.969 30.827 1.00 38.88 517 ARG A O 1
ATOM 4062 N N . SER A 1 518 ? 8.065 35.856 32.157 1.00 35.81 518 SER A N 1
ATOM 4063 C CA . SER A 1 518 ? 9.205 35.188 31.541 1.00 35.81 518 SER A CA 1
ATOM 4064 C C . SER A 1 518 ? 9.488 33.880 32.278 1.00 35.81 518 SER A C 1
ATOM 4066 O O . SER A 1 518 ? 9.362 33.793 33.501 1.00 35.81 518 SER A O 1
ATOM 4068 N N . ILE A 1 519 ? 9.872 32.853 31.525 1.00 36.88 519 ILE A N 1
ATOM 4069 C CA . ILE A 1 519 ? 10.462 31.628 32.068 1.00 36.88 519 ILE A CA 1
ATOM 4070 C C . ILE A 1 519 ? 11.794 31.435 31.349 1.00 36.88 519 ILE A C 1
ATOM 4072 O O . ILE A 1 519 ? 11.836 31.391 30.119 1.00 36.88 519 ILE A O 1
ATOM 4076 N N . THR A 1 520 ? 12.873 31.355 32.124 1.00 34.62 520 THR A N 1
ATOM 4077 C CA . THR A 1 520 ? 14.243 31.222 31.620 1.00 34.62 520 THR A CA 1
ATOM 4078 C C . THR A 1 520 ? 14.729 29.806 31.878 1.00 34.62 520 THR A C 1
ATOM 4080 O O . THR A 1 520 ? 14.832 29.401 33.035 1.00 34.62 520 THR A O 1
ATOM 4083 N N . HIS A 1 521 ? 15.063 29.075 30.815 1.00 38.03 521 HIS A N 1
ATOM 4084 C CA . HIS A 1 521 ? 15.768 27.800 30.927 1.00 38.03 521 HIS A CA 1
ATOM 4085 C C . HIS A 1 521 ? 17.221 27.988 30.486 1.00 38.03 521 HIS A C 1
ATOM 4087 O O . HIS A 1 521 ? 17.493 28.417 29.361 1.00 38.03 521 HIS A O 1
ATOM 4093 N N . THR A 1 522 ? 18.145 27.672 31.394 1.00 33.19 522 THR A N 1
ATOM 4094 C CA . THR A 1 522 ? 19.588 27.662 31.139 1.00 33.19 522 THR A CA 1
ATOM 4095 C C . THR A 1 522 ? 20.021 26.225 30.905 1.00 33.19 522 THR A C 1
ATOM 4097 O O . THR A 1 522 ? 19.939 25.403 31.818 1.00 33.19 522 THR A O 1
ATOM 4100 N N . TYR A 1 523 ? 20.494 25.934 29.698 1.00 37.19 523 TYR A N 1
ATOM 4101 C CA . TYR A 1 523 ? 21.107 24.650 29.370 1.00 37.19 523 TYR A CA 1
ATOM 4102 C C . TYR A 1 523 ? 22.631 24.766 29.538 1.00 37.19 523 TYR A C 1
ATOM 4104 O O . TYR A 1 523 ? 23.207 25.830 29.283 1.00 37.19 523 TYR A O 1
ATOM 4112 N N . PHE A 1 524 ? 23.251 23.701 30.048 1.00 37.84 524 PHE A N 1
ATOM 4113 C CA . PHE A 1 524 ? 24.673 23.641 30.404 1.00 37.84 524 PHE A CA 1
ATOM 4114 C C . PHE A 1 524 ? 25.518 23.019 29.295 1.00 37.84 524 PHE A C 1
ATOM 4116 O O . PHE A 1 524 ? 25.018 22.067 28.657 1.00 37.84 524 PHE A O 1
#

Sequence (524 aa):
MSVVSGQLSVVISPRFRVFASPCLYIPHPSENPAKAAVASLQSNYPHTQAAISLNMELNLRFPEINQVIVRLDDLETDRLKFTSPLAPEDLEDIRWYFEVYANSYTADVDDERAKRIGDNFQRWGEGLFEAIFQDRTAQNIFFEFQRTDEPGRLLTISASHPAILSLPWELLRDPASDIYLFNENPRISVRRRLAGAGGGRRPFKVQPKDRLRLLFVVSRPSDAGFIDPRGEAKAVLDAIAQEAEGRIEVEFLRPATLDNLVARLEDERLPAIDIIHFDGHGVYDPDGRFHERAKSSDPAGATKGENSNGSNMGYLLFENPEGKTALITAETLGEMLHRQKVGLIVLSACQSAMVAGEDAMGCVAARLTHAGIPAVLAMTYSVLVVTAHQLFAKFYQRLVRAEGIGAALDNGRRDLYLNKERGERRRGDKQITLKLQDWFLPALYQAAKDTALLTPSSPSSPSSSSSPSSSRAVSFHKGKKFVNIIREKSLRNCDGRMTISTEYINGDRSQYREVSRSITHTYF

Foldseek 3Di:
DDDDDDDDDDDDDDDDDDDDDDDDDDDDDDDDPDPPPPPPPPDDDDDDDPDPPPQFEFEFAPADPQWTWTDTDPQIDDTDGADQPDDLVLVVLVQCLFVPQLPDFADQHPVVSNVVNVVCLLVSQQSVQCRQCVDPSSVVSVVVLLPDLGANHEYEYEYQDQLSLLDLNQSNADPVVRDRQCPDRSGYFYAYAHDDPVQFDAADDFDAAAAAEEEEQAADQPPLDDDPSCQLVVLLVVLCVVQPPPRYDYDYQPQFAPVSVLVVLPPPVDDFHQEYEYEEEKDWAQQLPCLVVQCVQEVPQSPDDPPVSNHGWMWTFHQDPVSHTHTHGLLVVLLSCRVSNHQEYEAQYAYSDDDRRGFSQSSSQNSSVSSRRFKYKTFRHHDGSQLSNQLSSQLSNQLQQQFFNSRSLSSSLVRCQVVQWRQWHHYHPDIDTDGHNCSSRIHMYGSHPGGRNHDHDDDDDPDDDDDDDDDDDDDDDDDDDFDKDKDWDWDADPVGKIKIKIWTWGDDPPDDDTDIDIDIDTDD

InterPro domains:
  IPR024983 CHAT domain [PF12770] (126-422)

pLDDT: mean 75.32, std 25.37, range [20.83, 98.25]